Protein AF-0000000086875456 (afdb_homodimer)

Radius of gyration: 30.0 Å; Cα contacts (8 Å, |Δi|>4): 1434; chains: 2; bounding box: 55×93×68 Å

pLDDT: mean 94.02, std 6.43, range [46.78, 98.88]

Organism: NCBI:txid248903

Secondary structure (DSSP, 8-state):
-PPPEEEEEE--SHHHHHHHHHHHH-TTTEEEEEEE-S-HHHHHHHHHHHT--EES-HHHHHTT-SEEEE-S-TTTHHHHHHHHGGG---EEEESPS-SSHHHHHHHHHHHHH-TTEEEE--GGGSHHHHHHHHHHHHTTT-S--EEEEESS-HHHHHHHHHHHHT-----EEEEEEEEEEEEE----TT----S-EEEEEEEEEEEEETTS-EEEEEEEGGGGT-TTS--EEEEE-SSEEEETTEEEEEEETTEEEEEEEEEEEESSTT--S-SEEEEEEETTEEEEE-TTTTS---HHHHHHHHHHHHHHHHHHH---SSBHHHHHHHHHHHHHHHHHHHHTS-EE-/-PPPEEEEEE--SHHHHHHHHHHHH-TTTEEEEEEE-S-HHHHHHHHHHHT--EES-HHHHHTT-SEEEE-S-TTTHHHHHHHHGGG---EEEESPS-SSHHHHHHHHHHHHH-TTEEEE--GGGSHHHHHHHHHHHHTTT-S--EEEEESS-HHHHHHHHHHHHT-----EEEEEEEEEEEEE----TT----S-EEEEEEEEEEEEETTS-EEEEEEEGGGGT-TTS--EEEEE-SSEEEETTEEEEEEETTEEEEEEEEEEEESSTT--S-SEEEEEEETTEEEEE-TTTTS---HHHHHHHHHHHHHHHHHHH---SSBHHHHHHHHHHHHHHHHHHHHTS-EE-

Foldseek 3Di:
DPAAAEEEEEDDDPVVVLVLVLCVLPVRHYHYQAYADCDCVVCVVVCVVSVHHYDPDVLVSQVGHLAYEYDDDLVCLLVVCVRCVVVLHAYEYEPDCDADPVSLVSLVVVLVVRFRYFYQQQLCVQALNLLVLLCLVVCQQPQWFEKEWAQDAFLSRLVSVCSSNVDPDQWWKKAKAKDKDWDFDDDDPPDDHPRDIDIWIWMWMWIQHPVGGIYIYIYIPCCVPPPVDDIWMWIHGPAWIDTRFWIWGDPDPPDIDIWGWDWDFAPPDPHPADTFTAFIDTPPDTSGGQPSRNDNDDSSSSSSVVSSVQSVCCSVPVDGDGGSVNSSSSNVVSNLSVVNHVVVDMDTD/DPAAAEEEEEDDDPVVVLVLVLCVLPVRHYHYQAYEDCDCVVCVVVCVVSVGHYDPDVLVSQVGHQAYEYDDDLVCLLVVCVRCVVVLHAYEYEPDCDADPVSLVSLVVVLVPRFRYFYQQQLCVQALNLLVLLCLVVCQQPQWFEKEWAQDDFLSRLVSVCSSNVDPDLWWKKAKAKDKDWDFDDDDPPDDHPRDIDIWIWMWMWIQHPVGGIYIYIYIPCCVPPPVDDIWMWIHGPAWIDTRFWIWGDPDPPDIDIWGWDWDFAPPDPHPADTFTAFIDTPPDTSGGQPSRNDNDDSSSSSSVVSSVVSVCCSVPVDGDGGSVNSSSSNVVSNLSVVNHVVVDMDTD

Nearest PDB structures (foldseek):
  7bvj-assembly1_A  TM=6.839E-01  e=1.327E-13  Acidithiobacillus ferrooxidans ATCC 23270
  3gfg-assembly3_E  TM=6.634E-01  e=3.488E-13  Bacillus subtilis subsp. subtilis str. 168
  3e82-assembly2_E  TM=6.625E-01  e=3.692E-13  Klebsiella pneumoniae subsp. pneumoniae MGH 78578
  3e82-assembly1_A  TM=6.403E-01  e=6.159E-13  Klebsiella pneumoniae subsp. pneumoniae MGH 78578
  3uuw-assembly1_D  TM=6.788E-01  e=3.693E-11  Clostridioides difficile 630

Structure (mmCIF, N/CA/C/O backbone):
data_AF-0000000086875456-model_v1
#
loop_
_entity.id
_entity.type
_entity.pdbx_description
1 polymer 'Gfo/Idh/MocA family oxidoreductase'
#
loop_
_atom_site.group_PDB
_atom_site.id
_atom_site.type_symbol
_atom_site.label_atom_id
_atom_site.label_alt_id
_atom_site.label_comp_id
_atom_site.label_asym_id
_atom_site.label_entity_id
_atom_site.label_seq_id
_atom_site.pdbx_PDB_ins_code
_atom_site.Cartn_x
_atom_site.Cartn_y
_atom_site.Cartn_z
_atom_site.occupancy
_atom_site.B_iso_or_equiv
_atom_site.auth_seq_id
_atom_site.auth_comp_id
_atom_site.auth_asym_id
_atom_site.auth_atom_id
_atom_site.pdbx_PDB_model_num
ATOM 1 N N . MET A 1 1 ? -0.954 -47.781 -0.283 1 46.78 1 MET A N 1
ATOM 2 C CA . MET A 1 1 ? -0.043 -46.656 -0.453 1 46.78 1 MET A CA 1
ATOM 3 C C . MET A 1 1 ? -0.343 -45.906 -1.745 1 46.78 1 MET A C 1
ATOM 5 O O . MET A 1 1 ? -0.548 -46.5 -2.793 1 46.78 1 MET A O 1
ATOM 9 N N . ILE A 1 2 ? -0.745 -44.656 -1.618 1 66.31 2 ILE A N 1
ATOM 10 C CA . ILE A 1 2 ? -1.189 -44.031 -2.854 1 66.31 2 ILE A CA 1
ATOM 11 C C . ILE A 1 2 ? -0.033 -43.969 -3.852 1 66.31 2 ILE A C 1
ATOM 13 O O . ILE A 1 2 ? 1.087 -43.594 -3.492 1 66.31 2 ILE A O 1
ATOM 17 N N . GLN A 1 3 ? -0.086 -44.625 -5 1 87.75 3 GLN A N 1
ATOM 18 C CA . GLN A 1 3 ? 0.914 -44.656 -6.059 1 87.75 3 GLN A CA 1
ATOM 19 C C . GLN A 1 3 ? 1.294 -43.25 -6.527 1 87.75 3 GLN A C 1
ATOM 21 O O . GLN A 1 3 ? 0.432 -42.406 -6.664 1 87.75 3 GLN A O 1
ATOM 26 N N . PRO A 1 4 ? 2.594 -43 -6.641 1 94.06 4 PRO A N 1
ATOM 27 C CA . PRO A 1 4 ? 3.025 -41.688 -7.133 1 94.06 4 PRO A CA 1
ATOM 28 C C . PRO A 1 4 ? 2.416 -41.344 -8.484 1 94.06 4 PRO A C 1
ATOM 30 O O . PRO A 1 4 ? 2.141 -42.25 -9.297 1 94.06 4 PRO A O 1
ATOM 33 N N . ILE A 1 5 ? 2.164 -40.125 -8.625 1 95.44 5 ILE A N 1
ATOM 34 C CA . ILE A 1 5 ? 1.725 -39.656 -9.945 1 95.44 5 ILE A CA 1
ATOM 35 C C . ILE A 1 5 ? 2.916 -39.625 -10.898 1 95.44 5 ILE A C 1
ATOM 37 O O . ILE A 1 5 ? 4.012 -39.219 -10.508 1 95.44 5 ILE A O 1
ATOM 41 N N . CYS A 1 6 ? 2.738 -40.156 -12.039 1 96.88 6 CYS A N 1
ATOM 42 C CA . CYS A 1 6 ? 3.791 -40.188 -13.047 1 96.88 6 CYS A CA 1
ATOM 43 C C . CYS A 1 6 ? 3.512 -39.219 -14.18 1 96.88 6 CYS A C 1
ATOM 45 O O . CYS A 1 6 ? 2.455 -39.281 -14.805 1 96.88 6 CYS A O 1
ATOM 47 N N . PHE A 1 7 ? 4.508 -38.281 -14.375 1 97.56 7 PHE A N 1
ATOM 48 C CA . PHE A 1 7 ? 4.23 -37.312 -15.422 1 97.56 7 PHE A CA 1
ATOM 49 C C . PHE A 1 7 ? 5.461 -37.094 -16.297 1 97.56 7 PHE A C 1
ATOM 51 O O . PHE A 1 7 ? 6.59 -37.344 -15.859 1 97.56 7 PHE A O 1
ATOM 58 N N . GLY A 1 8 ? 5.203 -36.844 -17.578 1 97 8 GLY A N 1
ATOM 59 C CA . GLY A 1 8 ? 6.246 -36.438 -18.5 1 97 8 GLY A CA 1
ATOM 60 C C . GLY A 1 8 ? 6.375 -34.938 -18.672 1 97 8 GLY A C 1
ATOM 61 O O . GLY A 1 8 ? 5.434 -34.188 -18.375 1 97 8 GLY A O 1
ATOM 62 N N . ILE A 1 9 ? 7.562 -34.469 -19.109 1 97.5 9 ILE A N 1
ATOM 63 C CA . ILE A 1 9 ? 7.805 -33.062 -19.297 1 97.5 9 ILE A CA 1
ATOM 64 C C . ILE A 1 9 ? 8.125 -32.781 -20.766 1 97.5 9 ILE A C 1
ATOM 66 O O . ILE A 1 9 ? 8.883 -33.531 -21.391 1 97.5 9 ILE A O 1
ATOM 70 N N . ILE A 1 10 ? 7.43 -31.844 -21.281 1 96 10 ILE A N 1
ATOM 71 C CA . ILE A 1 10 ? 7.789 -31.312 -22.594 1 96 10 ILE A CA 1
ATOM 72 C C . ILE A 1 10 ? 8.609 -30.031 -22.422 1 96 10 ILE A C 1
ATOM 74 O O . ILE A 1 10 ? 8.086 -29 -22 1 96 10 ILE A O 1
ATOM 78 N N . GLY A 1 11 ? 9.844 -30.078 -22.844 1 94.5 11 GLY A N 1
ATOM 79 C CA . GLY A 1 11 ? 10.766 -28.969 -22.625 1 94.5 11 GLY A CA 1
ATOM 80 C C . GLY A 1 11 ? 11.742 -29.219 -21.5 1 94.5 11 GLY A C 1
ATOM 81 O O . GLY A 1 11 ? 11.391 -29.828 -20.484 1 94.5 11 GLY A O 1
ATOM 82 N N . PHE A 1 12 ? 12.977 -28.719 -21.594 1 92.75 12 PHE A N 1
ATOM 83 C CA . PHE A 1 12 ? 14.023 -28.938 -20.609 1 92.75 12 PHE A CA 1
ATOM 84 C C . PHE A 1 12 ? 14.711 -27.625 -20.25 1 92.75 12 PHE A C 1
ATOM 86 O O . PHE A 1 12 ? 15.945 -27.531 -20.266 1 92.75 12 PHE A O 1
ATOM 93 N N . GLY A 1 13 ? 13.953 -26.594 -19.891 1 88.56 13 GLY A N 1
ATOM 94 C CA . GLY A 1 13 ? 14.477 -25.312 -19.453 1 88.56 13 GLY A CA 1
ATOM 95 C C . GLY A 1 13 ? 14.523 -25.156 -17.938 1 88.56 13 GLY A C 1
ATOM 96 O O . GLY A 1 13 ? 14.477 -26.156 -17.219 1 88.56 13 GLY A O 1
ATOM 97 N N . TRP A 1 14 ? 14.75 -23.922 -17.484 1 87.38 14 TRP A N 1
ATOM 98 C CA . TRP A 1 14 ? 14.875 -23.578 -16.078 1 87.38 14 TRP A CA 1
ATOM 99 C C . TRP A 1 14 ? 13.672 -24.078 -15.289 1 87.38 14 TRP A C 1
ATOM 101 O O . TRP A 1 14 ? 13.836 -24.641 -14.195 1 87.38 14 TRP A O 1
ATOM 111 N N . ARG A 1 15 ? 12.523 -23.938 -15.805 1 91.25 15 ARG A N 1
ATOM 112 C CA . ARG A 1 15 ? 11.305 -24.359 -15.125 1 91.25 15 ARG A CA 1
ATOM 113 C C . ARG A 1 15 ? 11.234 -25.875 -14.992 1 91.25 15 ARG A C 1
ATOM 115 O O . ARG A 1 15 ? 10.812 -26.391 -13.961 1 91.25 15 ARG A O 1
ATOM 122 N N . ALA A 1 16 ? 11.562 -26.547 -16.031 1 93.56 16 ALA A N 1
ATOM 123 C CA . ALA A 1 16 ? 11.586 -28 -16 1 93.56 16 ALA A CA 1
ATOM 124 C C . ALA A 1 16 ? 12.508 -28.5 -14.883 1 93.56 16 ALA A C 1
ATOM 126 O O . ALA A 1 16 ? 12.172 -29.469 -14.18 1 93.56 16 ALA A O 1
ATOM 127 N N . GLU A 1 17 ? 13.586 -27.859 -14.727 1 92.81 17 GLU A N 1
ATOM 128 C CA . GLU A 1 17 ? 14.539 -28.25 -13.695 1 92.81 17 GLU A CA 1
ATOM 129 C C . GLU A 1 17 ? 13.945 -28.094 -12.297 1 92.81 17 GLU A C 1
ATOM 131 O O . GLU A 1 17 ? 14.25 -28.875 -11.398 1 92.81 17 GLU A O 1
ATOM 136 N N . ALA A 1 18 ? 13.156 -27.125 -12.172 1 94.5 18 ALA A N 1
ATOM 137 C CA . ALA A 1 18 ? 12.5 -26.938 -10.883 1 94.5 18 ALA A CA 1
ATOM 138 C C . ALA A 1 18 ? 11.602 -28.125 -10.555 1 94.5 18 ALA A C 1
ATOM 140 O O . ALA A 1 18 ? 11.57 -28.594 -9.414 1 94.5 18 ALA A O 1
ATOM 141 N N . TYR A 1 19 ? 10.938 -28.641 -11.547 1 97.06 19 TYR A N 1
ATOM 142 C CA . TYR A 1 19 ? 10.07 -29.797 -11.328 1 97.06 19 TYR A CA 1
ATOM 143 C C . TYR A 1 19 ? 10.891 -31.047 -11.086 1 97.06 19 TYR A C 1
ATOM 145 O O . TYR A 1 19 ? 10.484 -31.922 -10.32 1 97.06 19 TYR A O 1
ATOM 153 N N . LEU A 1 20 ? 12.023 -31.125 -11.727 1 96.44 20 LEU A N 1
ATOM 154 C CA . LEU A 1 20 ? 12.93 -32.25 -11.484 1 96.44 20 LEU A CA 1
ATOM 155 C C . LEU A 1 20 ? 13.406 -32.25 -10.031 1 96.44 20 LEU A C 1
ATOM 157 O O . LEU A 1 20 ? 13.445 -33.312 -9.391 1 96.44 20 LEU A O 1
ATOM 161 N N . ARG A 1 21 ? 13.68 -31.109 -9.539 1 95.19 21 ARG A N 1
ATOM 162 C CA . ARG A 1 21 ? 14.117 -31 -8.156 1 95.19 21 ARG A CA 1
ATOM 163 C C . ARG A 1 21 ? 13.016 -31.438 -7.195 1 95.19 21 ARG A C 1
ATOM 165 O O . ARG A 1 21 ? 13.281 -32.156 -6.227 1 95.19 21 ARG A O 1
ATOM 172 N N . ILE A 1 22 ? 11.844 -31.016 -7.492 1 96.5 22 ILE A N 1
ATOM 173 C CA . ILE A 1 22 ? 10.703 -31.328 -6.637 1 96.5 22 ILE A CA 1
ATOM 174 C C . ILE A 1 22 ? 10.469 -32.844 -6.637 1 96.5 22 ILE A C 1
ATOM 176 O O . ILE A 1 22 ? 10.312 -33.438 -5.578 1 96.5 22 ILE A O 1
ATOM 180 N N . ALA A 1 23 ? 10.5 -33.438 -7.801 1 96.25 23 ALA A N 1
ATOM 181 C CA . ALA A 1 23 ? 10.273 -34.875 -7.906 1 96.25 23 ALA A CA 1
ATOM 182 C C . ALA A 1 23 ? 11.375 -35.656 -7.207 1 96.25 23 ALA A C 1
ATOM 184 O O . ALA A 1 23 ? 11.117 -36.688 -6.582 1 96.25 23 ALA A O 1
ATOM 185 N N . LYS A 1 24 ? 12.547 -35.125 -7.359 1 95 24 LYS A N 1
ATOM 186 C CA . LYS A 1 24 ? 13.688 -35.781 -6.719 1 95 24 LYS A CA 1
ATOM 187 C C . LYS A 1 24 ? 13.539 -35.781 -5.199 1 95 24 LYS A C 1
ATOM 189 O O . LYS A 1 24 ? 13.906 -36.75 -4.531 1 95 24 LYS A O 1
ATOM 194 N N . GLN A 1 25 ? 12.984 -34.719 -4.641 1 94.06 25 GLN A N 1
ATOM 195 C CA . GLN A 1 25 ? 12.859 -34.562 -3.197 1 94.06 25 GLN A CA 1
ATOM 196 C C . GLN A 1 25 ? 11.617 -35.281 -2.672 1 94.06 25 GLN A C 1
ATOM 198 O O . GLN A 1 25 ? 11.523 -35.594 -1.481 1 94.06 25 GLN A O 1
ATOM 203 N N . LEU A 1 26 ? 10.688 -35.562 -3.592 1 95.5 26 LEU A N 1
ATOM 204 C CA . LEU A 1 26 ? 9.445 -36.219 -3.191 1 95.5 26 LEU A CA 1
ATOM 205 C C . LEU A 1 26 ? 9.148 -37.406 -4.082 1 95.5 26 LEU A C 1
ATOM 207 O O . LEU A 1 26 ? 8.062 -37.5 -4.648 1 95.5 26 LEU A O 1
ATOM 211 N N . PRO A 1 27 ? 10 -38.406 -4.102 1 94 27 PRO A N 1
ATOM 212 C CA . PRO A 1 27 ? 9.844 -39.531 -5.043 1 94 27 PRO A CA 1
ATOM 213 C C . PRO A 1 27 ? 8.641 -40.406 -4.727 1 94 27 PRO A C 1
ATOM 215 O O . PRO A 1 27 ? 8.125 -41.094 -5.605 1 94 27 PRO A O 1
ATOM 218 N N . HIS A 1 28 ? 8.18 -40.312 -3.52 1 94.38 28 HIS A N 1
ATOM 219 C CA . HIS A 1 28 ? 7.027 -41.125 -3.137 1 94.38 28 HIS A CA 1
ATOM 220 C C . HIS A 1 28 ? 5.73 -40.5 -3.648 1 94.38 28 HIS A C 1
ATOM 222 O O . HIS A 1 28 ? 4.695 -41.188 -3.693 1 94.38 28 HIS A O 1
ATOM 228 N N . LEU A 1 29 ? 5.781 -39.25 -4.109 1 95.44 29 LEU A N 1
ATOM 229 C CA . LEU A 1 29 ? 4.578 -38.562 -4.57 1 95.44 29 LEU A CA 1
ATOM 230 C C . LEU A 1 29 ? 4.621 -38.344 -6.082 1 95.44 29 LEU A C 1
ATOM 232 O O . LEU A 1 29 ? 3.584 -38.375 -6.746 1 95.44 29 LEU A O 1
ATOM 236 N N . PHE A 1 30 ? 5.875 -38.062 -6.57 1 96.69 30 PHE A N 1
ATOM 237 C CA . PHE A 1 30 ? 5.996 -37.656 -7.961 1 96.69 30 PHE A CA 1
ATOM 238 C C . PHE A 1 30 ? 7.098 -38.438 -8.664 1 96.69 30 PHE A C 1
ATOM 240 O O . PHE A 1 30 ? 8.195 -38.625 -8.125 1 96.69 30 PHE A O 1
ATOM 247 N N . ARG A 1 31 ? 6.777 -38.875 -9.82 1 96.31 31 ARG A N 1
ATOM 248 C CA . ARG A 1 31 ? 7.75 -39.562 -10.672 1 96.31 31 ARG A CA 1
ATOM 249 C C . ARG A 1 31 ? 7.742 -38.969 -12.078 1 96.31 31 ARG A C 1
ATOM 251 O O . ARG A 1 31 ? 6.676 -38.75 -12.656 1 96.31 31 ARG A O 1
ATOM 258 N N . ILE A 1 32 ? 8.914 -38.75 -12.641 1 96.75 32 ILE A N 1
ATOM 259 C CA . ILE A 1 32 ? 9.031 -38.219 -13.992 1 96.75 32 ILE A CA 1
ATOM 260 C C . ILE A 1 32 ? 9.344 -39.344 -14.969 1 96.75 32 ILE A C 1
ATOM 262 O O . ILE A 1 32 ? 10.375 -40 -14.844 1 96.75 32 ILE A O 1
ATOM 266 N N . SER A 1 33 ? 8.484 -39.531 -15.914 1 95.69 33 SER A N 1
ATOM 267 C CA . SER A 1 33 ? 8.602 -40.656 -16.844 1 95.69 33 SER A CA 1
ATOM 268 C C . SER A 1 33 ? 9.633 -40.344 -17.938 1 95.69 33 SER A C 1
ATOM 270 O O . SER A 1 33 ? 10.18 -41.25 -18.547 1 95.69 33 SER A O 1
ATOM 272 N N . GLY A 1 34 ? 9.82 -39.156 -18.203 1 96.31 34 GLY A N 1
ATOM 273 C CA . GLY A 1 34 ? 10.766 -38.75 -19.219 1 96.31 34 GLY A CA 1
ATOM 274 C C . GLY A 1 34 ? 10.555 -37.312 -19.656 1 96.31 34 GLY A C 1
ATOM 275 O O . GLY A 1 34 ? 9.672 -36.625 -19.156 1 96.31 34 GLY A O 1
ATOM 276 N N . ILE A 1 35 ? 11.492 -36.875 -20.562 1 96.69 35 ILE A N 1
ATOM 277 C CA . ILE A 1 35 ? 11.453 -35.5 -21.078 1 96.69 35 ILE A CA 1
ATOM 278 C C . ILE A 1 35 ? 11.547 -35.5 -22.594 1 96.69 35 ILE A C 1
ATOM 280 O O . ILE A 1 35 ? 12.359 -36.25 -23.172 1 96.69 35 ILE A O 1
ATOM 284 N N . VAL A 1 36 ? 10.688 -34.781 -23.203 1 95.12 36 VAL A N 1
ATOM 285 C CA . VAL A 1 36 ? 10.742 -34.625 -24.656 1 95.12 36 VAL A CA 1
ATOM 286 C C . VAL A 1 36 ? 11.508 -33.344 -25 1 95.12 36 VAL A C 1
ATOM 288 O O . VAL A 1 36 ? 11.203 -32.281 -24.484 1 95.12 36 VAL A O 1
ATOM 291 N N . VAL A 1 37 ? 12.492 -33.438 -25.812 1 93 37 VAL A N 1
ATOM 292 C CA . VAL A 1 37 ? 13.258 -32.281 -26.297 1 93 37 VAL A CA 1
ATOM 293 C C . VAL A 1 37 ? 13.422 -32.375 -27.812 1 93 37 VAL A C 1
ATOM 295 O O . VAL A 1 37 ? 13.375 -33.469 -28.375 1 93 37 VAL A O 1
ATOM 298 N N . ARG A 1 38 ? 13.625 -31.219 -28.469 1 85.5 38 ARG A N 1
ATOM 299 C CA . ARG A 1 38 ? 13.805 -31.188 -29.922 1 85.5 38 ARG A CA 1
ATOM 300 C C . ARG A 1 38 ? 15.195 -31.672 -30.297 1 85.5 38 ARG A C 1
ATOM 302 O O . ARG A 1 38 ? 15.359 -32.344 -31.328 1 85.5 38 ARG A O 1
ATOM 309 N N . ASN A 1 39 ? 16.125 -31.312 -29.406 1 87.62 39 ASN A N 1
ATOM 310 C CA . ASN A 1 39 ? 17.516 -31.688 -29.641 1 87.62 39 ASN A CA 1
ATOM 311 C C . ASN A 1 39 ? 18.078 -32.5 -28.484 1 87.62 39 ASN A C 1
ATOM 313 O O . ASN A 1 39 ? 18.672 -31.938 -27.547 1 87.62 39 ASN A O 1
ATOM 317 N N . SER A 1 40 ? 18.078 -33.812 -28.641 1 88.31 40 SER A N 1
ATOM 318 C CA . SER A 1 40 ? 18.469 -34.688 -27.547 1 88.31 40 SER A CA 1
ATOM 319 C C . SER A 1 40 ? 19.953 -34.562 -27.234 1 88.31 40 SER A C 1
ATOM 321 O O . SER A 1 40 ? 20.375 -34.656 -26.078 1 88.31 40 SER A O 1
ATOM 323 N N . ALA A 1 41 ? 20.703 -34.375 -28.203 1 89.62 41 ALA A N 1
ATOM 324 C CA . ALA A 1 41 ? 22.156 -34.281 -28.031 1 89.62 41 ALA A CA 1
ATOM 325 C C . ALA A 1 41 ? 22.516 -33.125 -27.109 1 89.62 41 ALA A C 1
ATOM 327 O O . ALA A 1 41 ? 23.453 -33.25 -26.312 1 89.62 41 ALA A O 1
ATOM 328 N N . LYS A 1 42 ? 21.812 -32.156 -27.25 1 90.5 42 LYS A N 1
ATOM 329 C CA . LYS A 1 42 ? 22.078 -30.938 -26.469 1 90.5 42 LYS A CA 1
ATOM 330 C C . LYS A 1 42 ? 21.844 -31.172 -24.984 1 90.5 42 LYS A C 1
ATOM 332 O O . LYS A 1 42 ? 22.5 -30.547 -24.141 1 90.5 42 LYS A O 1
ATOM 337 N N . TYR A 1 43 ? 20.938 -32.125 -24.672 1 92.44 43 TYR A N 1
ATOM 338 C CA . TYR A 1 43 ? 20.469 -32.219 -23.281 1 92.44 43 TYR A CA 1
ATOM 339 C C . TYR A 1 43 ? 20.891 -33.531 -22.656 1 92.44 43 TYR A C 1
ATOM 341 O O . TYR A 1 43 ? 20.531 -33.812 -21.5 1 92.44 43 TYR A O 1
ATOM 349 N N . GLN A 1 44 ? 21.656 -34.312 -23.344 1 93.19 44 GLN A N 1
ATOM 350 C CA . GLN A 1 44 ? 21.984 -35.656 -22.891 1 93.19 44 GLN A CA 1
ATOM 351 C C . GLN A 1 44 ? 22.75 -35.625 -21.562 1 93.19 44 GLN A C 1
ATOM 353 O O . GLN A 1 44 ? 22.453 -36.375 -20.641 1 93.19 44 GLN A O 1
ATOM 358 N N . GLU A 1 45 ? 23.672 -34.75 -21.469 1 93.38 45 GLU A N 1
ATOM 359 C CA . GLU A 1 45 ? 24.453 -34.625 -20.25 1 93.38 45 GLU A CA 1
ATOM 360 C C . GLU A 1 45 ? 23.578 -34.281 -19.047 1 93.38 45 GLU A C 1
ATOM 362 O O . GLU A 1 45 ? 23.703 -34.875 -17.984 1 93.38 45 GLU A O 1
ATOM 367 N N . ALA A 1 46 ? 22.75 -33.281 -19.25 1 91.69 46 ALA A N 1
ATOM 368 C CA . ALA A 1 46 ? 21.844 -32.875 -18.188 1 91.69 46 ALA A CA 1
ATOM 369 C C . ALA A 1 46 ? 20.891 -34 -17.812 1 91.69 46 ALA A C 1
ATOM 371 O O . ALA A 1 46 ? 20.609 -34.219 -16.625 1 91.69 46 ALA A O 1
ATOM 372 N N . ALA A 1 47 ? 20.453 -34.688 -18.781 1 93.62 47 ALA A N 1
ATOM 373 C CA . ALA A 1 47 ? 19.547 -35.812 -18.547 1 93.62 47 ALA A CA 1
ATOM 374 C C . ALA A 1 47 ? 20.219 -36.906 -17.734 1 93.62 47 ALA A C 1
ATOM 376 O O . ALA A 1 47 ? 19.609 -37.469 -16.828 1 93.62 47 ALA A O 1
ATOM 377 N N . ASP A 1 48 ? 21.422 -37.156 -18.047 1 94.19 48 ASP A N 1
ATOM 378 C CA . ASP A 1 48 ? 22.188 -38.156 -17.312 1 94.19 48 ASP A CA 1
ATOM 379 C C . ASP A 1 48 ? 22.359 -37.719 -15.844 1 94.19 48 ASP A C 1
ATOM 381 O O . ASP A 1 48 ? 22.25 -38.562 -14.945 1 94.19 48 ASP A O 1
ATOM 385 N N . GLN A 1 49 ? 22.625 -36.562 -15.664 1 93.06 49 GLN A N 1
ATOM 386 C CA . GLN A 1 49 ? 22.812 -36.031 -14.312 1 93.06 49 GLN A CA 1
ATOM 387 C C . GLN A 1 49 ? 21.531 -36.188 -13.492 1 93.06 49 GLN A C 1
ATOM 389 O O . GLN A 1 49 ? 21.594 -36.469 -12.297 1 93.06 49 GLN A O 1
ATOM 394 N N . TRP A 1 50 ? 20.375 -36 -14.109 1 93.75 50 TRP A N 1
ATOM 395 C CA . TRP A 1 50 ? 19.094 -36.062 -13.414 1 93.75 50 TRP A CA 1
ATOM 396 C C . TRP A 1 50 ? 18.547 -37.469 -13.367 1 93.75 50 TRP A C 1
ATOM 398 O O . TRP A 1 50 ? 17.594 -37.75 -12.633 1 93.75 50 TRP A O 1
ATOM 408 N N . GLY A 1 51 ? 19.109 -38.344 -14.188 1 92.81 51 GLY A N 1
ATOM 409 C CA . GLY A 1 51 ? 18.625 -39.719 -14.266 1 92.81 51 GLY A CA 1
ATOM 410 C C . GLY A 1 51 ? 17.297 -39.812 -14.969 1 92.81 51 GLY A C 1
ATOM 411 O O . GLY A 1 51 ? 16.422 -40.594 -14.539 1 92.81 51 GLY A O 1
ATOM 412 N N . VAL A 1 52 ? 17.141 -39 -15.992 1 94.31 52 VAL A N 1
ATOM 413 C CA . VAL A 1 52 ? 15.867 -39.031 -16.719 1 94.31 52 VAL A CA 1
ATOM 414 C C . VAL A 1 52 ? 16.109 -39.469 -18.156 1 94.31 52 VAL A C 1
ATOM 416 O O . VAL A 1 52 ? 17.219 -39.281 -18.688 1 94.31 52 VAL A O 1
ATOM 419 N N . THR A 1 53 ? 15.086 -40.062 -18.75 1 94 53 THR A N 1
ATOM 420 C CA . THR A 1 53 ? 15.141 -40.5 -20.141 1 94 53 THR A CA 1
ATOM 421 C C . THR A 1 53 ? 14.633 -39.406 -21.078 1 94 53 THR A C 1
ATOM 423 O O . THR A 1 53 ? 13.633 -38.75 -20.781 1 94 53 THR A O 1
ATOM 426 N N . LEU A 1 54 ? 15.375 -39.219 -22.188 1 94.75 54 LEU A N 1
ATOM 427 C CA . LEU A 1 54 ? 14.93 -38.281 -23.219 1 94.75 54 LEU A CA 1
ATOM 428 C C . LEU A 1 54 ? 14.141 -39 -24.297 1 94.75 54 LEU A C 1
ATOM 430 O O . LEU A 1 54 ? 14.484 -40.125 -24.672 1 94.75 54 LEU A O 1
ATOM 434 N N . TYR A 1 55 ? 13.117 -38.406 -24.688 1 91.94 55 TYR A N 1
ATOM 435 C CA . TYR A 1 55 ? 12.312 -38.906 -25.812 1 91.94 55 TYR A CA 1
ATOM 436 C C . TYR A 1 55 ? 12.273 -37.875 -26.938 1 91.94 55 TYR A C 1
ATOM 438 O O . TYR A 1 55 ? 12.406 -36.688 -26.719 1 91.94 55 TYR A O 1
ATOM 446 N N . GLU A 1 56 ? 12.062 -38.375 -28.109 1 85.75 56 GLU A N 1
ATOM 447 C CA . GLU A 1 56 ? 11.984 -37.469 -29.266 1 85.75 56 GLU A CA 1
ATOM 448 C C . GLU A 1 56 ? 10.539 -37.094 -29.578 1 85.75 56 GLU A C 1
ATOM 450 O O . GLU A 1 56 ? 10.289 -36.094 -30.234 1 85.75 56 GLU A O 1
ATOM 455 N N . SER A 1 57 ? 9.688 -38.031 -29.094 1 86.25 57 SER A N 1
ATOM 456 C CA . SER A 1 57 ? 8.281 -37.75 -29.406 1 86.25 57 SER A CA 1
ATOM 457 C C . SER A 1 57 ? 7.43 -37.812 -28.141 1 86.25 57 SER A C 1
ATOM 459 O O . SER A 1 57 ? 7.68 -38.625 -27.25 1 86.25 57 SER A O 1
ATOM 461 N N . SER A 1 58 ? 6.363 -37 -28.172 1 89.69 58 SER A N 1
ATOM 462 C CA . SER A 1 58 ? 5.43 -36.969 -27.062 1 89.69 58 SER A CA 1
ATOM 463 C C . SER A 1 58 ? 4.594 -38.219 -26.969 1 89.69 58 SER A C 1
ATOM 465 O O . SER A 1 58 ? 4.207 -38.656 -25.875 1 89.69 58 SER A O 1
ATOM 467 N N . SER A 1 59 ? 4.371 -38.844 -28.078 1 88.5 59 SER A N 1
ATOM 468 C CA . SER A 1 59 ? 3.535 -40.031 -28.109 1 88.5 59 SER A CA 1
ATOM 469 C C . SER A 1 59 ? 4.133 -41.156 -27.266 1 88.5 59 SER A C 1
ATOM 471 O O . SER A 1 59 ? 3.41 -41.875 -26.562 1 88.5 59 SER A O 1
ATOM 473 N N . GLU A 1 60 ? 5.426 -41.281 -27.406 1 86.5 60 GLU A N 1
ATOM 474 C CA . GLU A 1 60 ? 6.102 -42.312 -26.625 1 86.5 60 GLU A CA 1
ATOM 475 C C . GLU A 1 60 ? 6.012 -42.031 -25.125 1 86.5 60 GLU A C 1
ATOM 477 O O . GLU A 1 60 ? 5.84 -42.938 -24.328 1 86.5 60 GLU A O 1
ATOM 482 N N . LEU A 1 61 ? 6.113 -40.844 -24.797 1 91.19 61 LEU A N 1
ATOM 483 C CA . LEU A 1 61 ? 6.117 -40.406 -23.406 1 91.19 61 LEU A CA 1
ATOM 484 C C . LEU A 1 61 ? 4.727 -40.562 -22.781 1 91.19 61 LEU A C 1
ATOM 486 O O . LEU A 1 61 ? 4.594 -40.844 -21.594 1 91.19 61 LEU A O 1
ATOM 490 N N . THR A 1 62 ? 3.658 -40.375 -23.547 1 90 62 THR A N 1
ATOM 491 C CA . THR A 1 62 ? 2.273 -40.406 -23.094 1 90 62 THR A CA 1
ATOM 492 C C . THR A 1 62 ? 1.905 -41.75 -22.516 1 90 62 THR A C 1
ATOM 494 O O . THR A 1 62 ? 1.117 -41.844 -21.578 1 90 62 THR A O 1
ATOM 497 N N . ARG A 1 63 ? 2.506 -42.844 -22.984 1 87.38 63 ARG A N 1
ATOM 498 C CA . ARG A 1 63 ? 2.188 -44.219 -22.578 1 87.38 63 ARG A CA 1
ATOM 499 C C . ARG A 1 63 ? 2.664 -44.469 -21.156 1 87.38 63 ARG A C 1
ATOM 501 O O . ARG A 1 63 ? 2.164 -45.375 -20.484 1 87.38 63 ARG A O 1
ATOM 508 N N . HIS A 1 64 ? 3.506 -43.625 -20.75 1 89.75 64 HIS A N 1
ATOM 509 C CA . HIS A 1 64 ? 4.125 -43.844 -19.453 1 89.75 64 HIS A CA 1
ATOM 510 C C . HIS A 1 64 ? 3.807 -42.688 -18.484 1 89.75 64 HIS A C 1
ATOM 512 O O . HIS A 1 64 ? 4.5 -42.531 -17.484 1 89.75 64 HIS A O 1
ATOM 518 N N . SER A 1 65 ? 2.85 -41.938 -18.844 1 95.44 65 SER A N 1
ATOM 519 C CA . SER A 1 65 ? 2.6 -40.75 -18.047 1 95.44 65 SER A CA 1
ATOM 520 C C . SER A 1 65 ? 1.116 -40.594 -17.734 1 95.44 65 SER A C 1
ATOM 522 O O . SER A 1 65 ? 0.264 -40.875 -18.578 1 95.44 65 SER A O 1
ATOM 524 N N . ASP A 1 66 ? 0.816 -40.219 -16.531 1 95.94 66 ASP A N 1
ATOM 525 C CA . ASP A 1 66 ? -0.548 -39.875 -16.141 1 95.94 66 ASP A CA 1
ATOM 526 C C . ASP A 1 66 ? -0.953 -38.531 -16.75 1 95.94 66 ASP A C 1
ATOM 528 O O . ASP A 1 66 ? -2.133 -38.281 -17.016 1 95.94 66 ASP A O 1
ATOM 532 N N . PHE A 1 67 ? -0.052 -37.625 -16.891 1 97.12 67 PHE A N 1
ATOM 533 C CA . PHE A 1 67 ? -0.238 -36.344 -17.578 1 97.12 67 PHE A CA 1
ATOM 534 C C . PHE A 1 67 ? 1.087 -35.812 -18.125 1 97.12 67 PHE A C 1
ATOM 536 O O . PHE A 1 67 ? 2.146 -36.375 -17.828 1 97.12 67 PHE A O 1
ATOM 543 N N . LEU A 1 68 ? 1.025 -34.781 -18.969 1 96.69 68 LEU A N 1
ATOM 544 C CA . LEU A 1 68 ? 2.225 -34.125 -19.5 1 96.69 68 LEU A CA 1
ATOM 545 C C . LEU A 1 68 ? 2.312 -32.688 -19.016 1 96.69 68 LEU A C 1
ATOM 547 O O . LEU A 1 68 ? 1.31 -31.969 -19.016 1 96.69 68 LEU A O 1
ATOM 551 N N . LEU A 1 69 ? 3.459 -32.312 -18.531 1 97.75 69 LEU A N 1
ATOM 552 C CA . LEU A 1 69 ? 3.773 -30.938 -18.188 1 97.75 69 LEU A CA 1
ATOM 553 C C . LEU A 1 69 ? 4.418 -30.219 -19.375 1 97.75 69 LEU A C 1
ATOM 555 O O . LEU A 1 69 ? 5.465 -30.641 -19.859 1 97.75 69 LEU A O 1
ATOM 559 N N . VAL A 1 70 ? 3.779 -29.188 -19.812 1 96.44 70 VAL A N 1
ATOM 560 C CA . VAL A 1 70 ? 4.301 -28.406 -20.922 1 96.44 70 VAL A CA 1
ATOM 561 C C . VAL A 1 70 ? 5.094 -27.219 -20.391 1 96.44 70 VAL A C 1
ATOM 563 O O . VAL A 1 70 ? 4.512 -26.203 -19.969 1 96.44 70 VAL A O 1
ATOM 566 N N . ALA A 1 71 ? 6.387 -27.281 -20.422 1 96.38 71 ALA A N 1
ATOM 567 C CA . ALA A 1 71 ? 7.297 -26.266 -19.906 1 96.38 71 ALA A CA 1
ATOM 568 C C . ALA A 1 71 ? 8.234 -25.766 -21 1 96.38 71 ALA A C 1
ATOM 570 O O . ALA A 1 71 ? 9.453 -25.859 -20.875 1 96.38 71 ALA A O 1
ATOM 571 N N . VAL A 1 72 ? 7.668 -25.188 -22.031 1 94.56 72 VAL A N 1
ATOM 572 C CA . VAL A 1 72 ? 8.398 -24.625 -23.156 1 94.56 72 VAL A CA 1
ATOM 573 C C . VAL A 1 72 ? 8.211 -23.109 -23.188 1 94.56 72 VAL A C 1
ATOM 575 O O . VAL A 1 72 ? 7.52 -22.547 -22.344 1 94.56 72 VAL A O 1
ATOM 578 N N . SER A 1 73 ? 8.898 -22.469 -24.109 1 93.44 73 SER A N 1
ATOM 579 C CA . SER A 1 73 ? 8.766 -21.016 -24.234 1 93.44 73 SER A CA 1
ATOM 580 C C . SER A 1 73 ? 7.328 -20.625 -24.578 1 93.44 73 SER A C 1
ATOM 582 O O . SER A 1 73 ? 6.594 -21.406 -25.188 1 93.44 73 SER A O 1
ATOM 584 N N . LYS A 1 74 ? 6.973 -19.453 -24.172 1 92 74 LYS A N 1
ATOM 585 C CA . LYS A 1 74 ? 5.602 -18.984 -24.375 1 92 74 LYS A CA 1
ATOM 586 C C . LYS A 1 74 ? 5.223 -19.016 -25.859 1 92 74 LYS A C 1
ATOM 588 O O . LYS A 1 74 ? 4.07 -19.281 -26.203 1 92 74 LYS A O 1
ATOM 593 N N . THR A 1 75 ? 6.18 -18.828 -26.734 1 93.81 75 THR A N 1
ATOM 594 C CA . THR A 1 75 ? 5.902 -18.781 -28.156 1 93.81 75 THR A CA 1
ATOM 595 C C . THR A 1 75 ? 5.719 -20.188 -28.719 1 93.81 75 THR A C 1
ATOM 597 O O . THR A 1 75 ? 5.102 -20.375 -29.766 1 93.81 75 THR A O 1
ATOM 600 N N . ALA A 1 76 ? 6.176 -21.203 -28.016 1 93.06 76 ALA A N 1
ATOM 601 C CA . ALA A 1 76 ? 6.145 -22.578 -28.516 1 93.06 76 ALA A CA 1
ATOM 602 C C . ALA A 1 76 ? 4.883 -23.297 -28.047 1 93.06 76 ALA A C 1
ATOM 604 O O . ALA A 1 76 ? 4.527 -24.344 -28.594 1 93.06 76 ALA A O 1
ATOM 605 N N . VAL A 1 77 ? 4.168 -22.75 -27.125 1 93.25 77 VAL A N 1
ATOM 606 C CA . VAL A 1 77 ? 3.09 -23.453 -26.422 1 93.25 77 VAL A CA 1
ATOM 607 C C . VAL A 1 77 ? 1.981 -23.797 -27.422 1 93.25 77 VAL A C 1
ATOM 609 O O . VAL A 1 77 ? 1.531 -24.953 -27.469 1 93.25 77 VAL A O 1
ATOM 612 N N . PRO A 1 78 ? 1.587 -22.891 -28.312 1 90.56 78 PRO A N 1
ATOM 613 C CA . PRO A 1 78 ? 0.485 -23.234 -29.219 1 90.56 78 PRO A CA 1
ATOM 614 C C . PRO A 1 78 ? 0.807 -24.422 -30.109 1 90.56 78 PRO A C 1
ATOM 616 O O . PRO A 1 78 ? -0.019 -25.328 -30.266 1 90.56 78 PRO A O 1
ATOM 619 N N . ALA A 1 79 ? 1.967 -24.438 -30.641 1 90.31 79 ALA A N 1
ATOM 620 C CA . ALA A 1 79 ? 2.363 -25.531 -31.516 1 90.31 79 ALA A CA 1
ATOM 621 C C . ALA 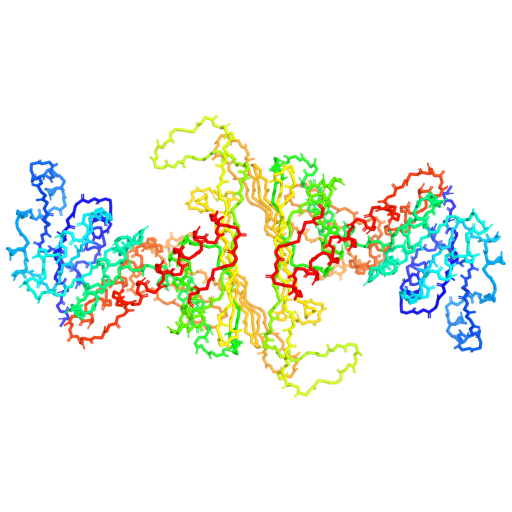A 1 79 ? 2.424 -26.844 -30.766 1 90.31 79 ALA A C 1
ATOM 623 O O . ALA A 1 79 ? 2.023 -27.891 -31.281 1 90.31 79 ALA A O 1
ATOM 624 N N . VAL A 1 80 ? 2.904 -26.797 -29.594 1 92.12 80 VAL A N 1
ATOM 625 C CA . VAL A 1 80 ? 3.004 -27.984 -28.766 1 92.12 80 VAL A CA 1
ATOM 626 C C . VAL A 1 80 ? 1.605 -28.516 -28.438 1 92.12 80 VAL A C 1
ATOM 628 O O . VAL A 1 80 ? 1.354 -29.719 -28.5 1 92.12 80 VAL A O 1
ATOM 631 N N . LEU A 1 81 ? 0.713 -27.656 -28.109 1 91.81 81 LEU A N 1
ATOM 632 C CA . LEU A 1 81 ? -0.647 -28.047 -27.75 1 91.81 81 LEU A CA 1
ATOM 633 C C . LEU A 1 81 ? -1.356 -28.672 -28.953 1 91.81 81 LEU A C 1
ATOM 635 O O . LEU A 1 81 ? -2.141 -29.609 -28.812 1 91.81 81 LEU A O 1
ATOM 639 N N . GLU A 1 82 ? -1.109 -28.125 -30.078 1 89.12 82 GLU A N 1
ATOM 640 C CA . GLU A 1 82 ? -1.684 -28.688 -31.297 1 89.12 82 GLU A CA 1
ATOM 641 C C . GLU A 1 82 ? -1.226 -30.125 -31.5 1 89.12 82 GLU A C 1
ATOM 643 O O . GLU A 1 82 ? -2.025 -31 -31.875 1 89.12 82 GLU A O 1
ATOM 648 N N . GLU A 1 83 ? -0.002 -30.281 -31.266 1 87.94 83 GLU A N 1
ATOM 649 C CA . GLU A 1 83 ? 0.564 -31.609 -31.422 1 87.94 83 GLU A CA 1
ATOM 650 C C . GLU A 1 83 ? -0.031 -32.594 -30.406 1 87.94 83 GLU A C 1
ATOM 652 O O . GLU A 1 83 ? -0.26 -33.75 -30.719 1 87.94 83 GLU A O 1
ATOM 657 N N . LEU A 1 84 ? -0.292 -32.094 -29.219 1 90.19 84 LEU A N 1
ATOM 658 C CA . LEU A 1 84 ? -0.721 -32.969 -28.125 1 90.19 84 LEU A CA 1
ATOM 659 C C . LEU A 1 84 ? -2.23 -33.156 -28.156 1 90.19 84 LEU A C 1
ATOM 661 O O . LEU A 1 84 ? -2.752 -34.062 -27.469 1 90.19 84 LEU A O 1
ATOM 665 N N . ALA A 1 85 ? -2.936 -32.375 -28.875 1 83.75 85 ALA A N 1
ATOM 666 C CA . ALA A 1 85 ? -4.395 -32.406 -28.906 1 83.75 85 ALA A CA 1
ATOM 667 C C . ALA A 1 85 ? -4.918 -33.781 -29.297 1 83.75 85 ALA A C 1
ATOM 669 O O . ALA A 1 85 ? -5.949 -34.219 -28.781 1 83.75 85 ALA A O 1
ATOM 670 N N . SER A 1 86 ? -4.191 -34.438 -30.062 1 82 86 SER A N 1
ATOM 671 C CA . SER A 1 86 ? -4.652 -35.719 -30.594 1 82 86 SER A CA 1
ATOM 672 C C . SER A 1 86 ? -4.395 -36.844 -29.594 1 82 86 SER A C 1
ATOM 674 O O . SER A 1 86 ? -4.961 -37.938 -29.703 1 82 86 SER A O 1
ATOM 676 N N . LEU A 1 87 ? -3.594 -36.625 -28.641 1 84.25 87 LEU A N 1
ATOM 677 C CA . LEU A 1 87 ? -3.186 -37.656 -27.703 1 84.25 87 LEU A CA 1
ATOM 678 C C . LEU A 1 87 ? -4.164 -37.781 -26.547 1 84.25 87 LEU A C 1
ATOM 680 O O . LEU A 1 87 ? -4.152 -38.75 -25.797 1 84.25 87 LEU A O 1
ATOM 684 N N . HIS A 1 88 ? -5.113 -36.969 -26.359 1 82.88 88 HIS A N 1
ATOM 685 C CA . HIS A 1 88 ? -6.156 -36.969 -25.328 1 82.88 88 HIS A CA 1
ATOM 686 C C . HIS A 1 88 ? -5.574 -37.219 -23.953 1 82.88 88 HIS A C 1
ATOM 688 O O . HIS A 1 88 ? -6.105 -38.062 -23.203 1 82.88 88 HIS A O 1
ATOM 694 N N . VAL A 1 89 ? -4.469 -36.781 -23.578 1 90.38 89 VAL A N 1
ATOM 695 C CA . VAL A 1 89 ? -3.822 -36.875 -22.281 1 90.38 89 VAL A CA 1
ATOM 696 C C . VAL A 1 89 ? -3.979 -35.562 -21.531 1 90.38 89 VAL A C 1
ATOM 698 O O . VAL A 1 89 ? -3.938 -34.469 -22.125 1 90.38 89 VAL A O 1
ATOM 701 N N . PRO A 1 90 ? -4.234 -35.625 -20.188 1 94.94 90 PRO A N 1
ATOM 702 C CA . PRO A 1 90 ? -4.289 -34.375 -19.422 1 94.94 90 PRO A CA 1
ATOM 703 C C . PRO A 1 90 ? -3 -33.562 -19.531 1 94.94 90 PRO A C 1
ATOM 705 O O . PRO A 1 90 ? -1.905 -34.156 -19.562 1 94.94 90 PRO A O 1
ATOM 708 N N . LEU A 1 91 ? -3.162 -32.281 -19.672 1 96 91 LEU A N 1
ATOM 709 C CA . LEU A 1 91 ? -2.008 -31.391 -19.828 1 96 91 LEU A CA 1
ATOM 710 C C . LEU A 1 91 ? -1.934 -30.375 -18.703 1 96 91 LEU A C 1
ATOM 712 O O . LEU A 1 91 ? -2.951 -29.797 -18.312 1 96 91 LEU A O 1
ATOM 716 N N . LEU A 1 92 ? -0.828 -30.25 -18.078 1 97.75 92 LEU A N 1
ATOM 717 C CA . LEU A 1 92 ? -0.464 -29.125 -17.219 1 97.75 92 LEU A CA 1
ATOM 718 C C . LEU A 1 92 ? 0.46 -28.156 -17.953 1 97.75 92 LEU A C 1
ATOM 720 O O . LEU A 1 92 ? 1.571 -28.531 -18.344 1 97.75 92 LEU A O 1
ATOM 724 N N . VAL A 1 93 ? 0.01 -26.938 -18.172 1 97.25 93 VAL A N 1
ATOM 725 C CA . VAL A 1 93 ? 0.759 -25.984 -19 1 97.25 93 VAL A CA 1
ATOM 726 C C . VAL A 1 93 ? 1.291 -24.859 -18.125 1 97.25 93 VAL A C 1
ATOM 728 O O . VAL A 1 93 ? 0.549 -24.281 -17.328 1 97.25 93 VAL A O 1
ATOM 731 N N . GLU A 1 94 ? 2.533 -24.531 -18.297 1 97.31 94 GLU A N 1
ATOM 732 C CA . GLU A 1 94 ? 3.156 -23.422 -17.578 1 97.31 94 GLU A CA 1
ATOM 733 C C . GLU A 1 94 ? 2.607 -22.078 -18.047 1 97.31 94 GLU A C 1
ATOM 735 O O . GLU A 1 94 ? 2.127 -21.953 -19.172 1 97.31 94 GLU A O 1
ATOM 740 N N . THR A 1 95 ? 2.678 -21.094 -17.188 1 95.81 95 THR A N 1
ATOM 741 C CA . THR A 1 95 ? 2.225 -19.75 -17.5 1 95.81 95 THR A CA 1
ATOM 742 C C . THR A 1 95 ? 3.248 -19.016 -18.344 1 95.81 95 THR A C 1
ATOM 744 O O . THR A 1 95 ? 4.445 -19.297 -18.281 1 95.81 95 THR A O 1
ATOM 747 N N . PRO A 1 96 ? 2.912 -18.016 -19.109 1 95.69 96 PRO A N 1
ATOM 748 C CA . PRO A 1 96 ? 1.513 -17.672 -19.375 1 95.69 96 PRO A CA 1
ATOM 749 C C . PRO A 1 96 ? 0.918 -18.484 -20.531 1 95.69 96 PRO A C 1
ATOM 751 O O . PRO A 1 96 ? 1.63 -18.828 -21.484 1 95.69 96 PRO A O 1
ATOM 754 N N . PRO A 1 97 ? -0.355 -18.766 -20.422 1 94.44 97 PRO A N 1
ATOM 755 C CA . PRO A 1 97 ? -0.968 -19.469 -21.562 1 94.44 97 PRO A CA 1
ATOM 756 C C . PRO A 1 97 ? -1.035 -18.609 -22.812 1 94.44 97 PRO A C 1
ATOM 758 O O . PRO A 1 97 ? -1.112 -19.125 -23.922 1 94.44 97 PRO A O 1
ATOM 761 N N . ALA A 1 98 ? -1.034 -17.297 -22.594 1 96.12 98 ALA A N 1
ATOM 762 C CA . ALA A 1 98 ? -0.995 -16.312 -23.688 1 96.12 98 ALA A CA 1
ATOM 763 C C . ALA A 1 98 ? -0.296 -15.031 -23.25 1 96.12 98 ALA A C 1
ATOM 765 O O . ALA A 1 98 ? -0.186 -14.758 -22.047 1 96.12 98 ALA A O 1
ATOM 766 N N . PHE A 1 99 ? 0.226 -14.281 -24.297 1 94.88 99 PHE A N 1
ATOM 767 C CA . PHE A 1 99 ? 1.015 -13.109 -23.922 1 94.88 99 PHE A CA 1
ATOM 768 C C . PHE A 1 99 ? 0.691 -11.922 -24.812 1 94.88 99 PHE A C 1
ATOM 770 O O . PHE A 1 99 ? 1.223 -10.828 -24.625 1 94.88 99 PHE A O 1
ATOM 777 N N . ASP A 1 100 ? -0.104 -12.102 -25.797 1 96.19 100 ASP A N 1
ATOM 778 C CA . ASP A 1 100 ? -0.63 -11.055 -26.672 1 96.19 100 ASP A CA 1
ATOM 779 C C . ASP A 1 100 ? -1.996 -11.438 -27.234 1 96.19 100 ASP A C 1
ATOM 781 O O . ASP A 1 100 ? -2.512 -12.523 -26.938 1 96.19 100 ASP A O 1
ATOM 785 N N . GLU A 1 101 ? -2.545 -10.555 -28 1 96.56 101 GLU A N 1
ATOM 786 C CA . GLU A 1 101 ? -3.895 -10.773 -28.516 1 96.56 101 GLU A CA 1
ATOM 787 C C . GLU A 1 101 ? -3.945 -11.977 -29.453 1 96.56 101 GLU A C 1
ATOM 789 O O . GLU A 1 101 ? -4.926 -12.727 -29.453 1 96.56 101 GLU A O 1
ATOM 794 N N . GLU A 1 102 ? -2.939 -12.133 -30.219 1 96.31 102 GLU A N 1
ATOM 795 C CA . GLU A 1 102 ? -2.895 -13.242 -31.156 1 96.31 102 GLU A CA 1
ATOM 796 C C . GLU A 1 102 ? -2.861 -14.586 -30.438 1 96.31 102 GLU A C 1
ATOM 798 O O . GLU A 1 102 ? -3.645 -15.484 -30.75 1 96.31 102 GLU A O 1
ATOM 803 N N . SER A 1 103 ? -1.907 -14.711 -29.516 1 95.62 103 SER A N 1
ATOM 804 C CA . SER A 1 103 ? -1.825 -15.953 -28.766 1 95.62 103 SER A CA 1
ATOM 805 C C . SER A 1 103 ? -3.078 -16.172 -27.922 1 95.62 103 SER A C 1
ATOM 807 O O . SER A 1 103 ? -3.502 -17.312 -27.719 1 95.62 103 SER A O 1
ATOM 809 N N . PHE A 1 104 ? -3.672 -15.164 -27.484 1 97.19 104 PHE A N 1
ATOM 810 C CA . PHE A 1 104 ? -4.914 -15.266 -26.719 1 97.19 104 PHE A CA 1
ATOM 811 C C . PHE A 1 104 ? -6.016 -15.891 -27.562 1 97.19 104 PHE A C 1
ATOM 813 O O . PHE A 1 104 ? -6.715 -16.797 -27.109 1 97.19 104 PHE A O 1
ATOM 820 N N . ALA A 1 105 ? -6.168 -15.359 -28.734 1 96.12 105 ALA A N 1
ATOM 821 C CA . ALA A 1 105 ? -7.184 -15.891 -29.641 1 96.12 105 ALA A CA 1
ATOM 822 C C . ALA A 1 105 ? -6.945 -17.375 -29.922 1 96.12 105 ALA A C 1
ATOM 824 O O . ALA A 1 105 ? -7.887 -18.172 -29.922 1 96.12 105 ALA A O 1
ATOM 825 N N . LEU A 1 106 ? -5.766 -17.688 -30.125 1 93.62 106 LEU A N 1
ATOM 826 C CA . LEU A 1 106 ? -5.406 -19.062 -30.422 1 93.62 106 LEU A CA 1
ATOM 827 C C . LEU A 1 106 ? -5.699 -19.969 -29.234 1 93.62 106 LEU A C 1
ATOM 829 O O . LEU A 1 106 ? -6.305 -21.031 -29.406 1 93.62 106 LEU A O 1
ATOM 833 N N . MET A 1 107 ? -5.297 -19.578 -28.094 1 95.38 107 MET A N 1
ATOM 834 C CA . MET A 1 107 ? -5.461 -20.391 -26.891 1 95.38 107 MET A CA 1
ATOM 835 C C . MET A 1 107 ? -6.926 -20.469 -26.484 1 95.38 107 MET A C 1
ATOM 837 O O . MET A 1 107 ? -7.355 -21.469 -25.906 1 95.38 107 MET A O 1
ATOM 841 N N . SER A 1 108 ? -7.66 -19.453 -26.812 1 95.25 108 SER A N 1
ATOM 842 C CA . SER A 1 108 ? -9.094 -19.5 -26.547 1 95.25 108 SER A CA 1
ATOM 843 C C . SER A 1 108 ? -9.773 -20.625 -27.328 1 95.25 108 SER A C 1
ATOM 845 O O . SER A 1 108 ? -10.711 -21.25 -26.828 1 95.25 108 SER A O 1
ATOM 847 N N . LYS A 1 109 ? -9.297 -20.859 -28.469 1 92.25 109 LYS A N 1
ATOM 848 C CA . LYS A 1 109 ? -9.828 -21.953 -29.266 1 92.25 109 LYS A CA 1
ATOM 849 C C . LYS A 1 109 ? -9.531 -23.312 -28.609 1 92.25 109 LYS A C 1
ATOM 851 O O . LYS A 1 109 ? -10.383 -24.203 -28.609 1 92.25 109 LYS A O 1
ATOM 856 N N . PHE A 1 110 ? -8.367 -23.359 -28.062 1 91.06 110 PHE A N 1
ATOM 857 C CA . PHE A 1 110 ? -8.008 -24.594 -27.359 1 91.06 110 PHE A CA 1
ATOM 858 C C . PHE A 1 110 ? -8.898 -24.797 -26.141 1 91.06 110 PHE A C 1
ATOM 860 O O . PHE A 1 110 ? -9.312 -25.922 -25.844 1 91.06 110 PHE A O 1
ATOM 867 N N . ALA A 1 111 ? -9.156 -23.734 -25.453 1 92.06 111 ALA A N 1
ATOM 868 C CA . ALA A 1 111 ? -9.961 -23.797 -24.25 1 92.06 111 ALA A CA 1
ATOM 869 C C . ALA A 1 111 ? -11.375 -24.297 -24.547 1 92.06 111 ALA A C 1
ATOM 871 O O . ALA A 1 111 ? -11.977 -25 -23.734 1 92.06 111 ALA A O 1
ATOM 872 N N . GLU A 1 112 ? -11.867 -23.969 -25.656 1 89.31 112 GLU A N 1
ATOM 873 C CA . GLU A 1 112 ? -13.211 -24.344 -26.062 1 89.31 112 GLU A CA 1
ATOM 874 C C . GLU A 1 112 ? -13.281 -25.828 -26.438 1 89.31 112 GLU A C 1
ATOM 876 O O . GLU A 1 112 ? -14.32 -26.469 -26.25 1 89.31 112 GLU A O 1
ATOM 881 N N . THR A 1 113 ? -12.219 -26.375 -26.938 1 81.25 113 THR A N 1
ATOM 882 C CA . THR A 1 113 ? -12.273 -27.719 -27.516 1 81.25 113 THR A CA 1
ATOM 883 C C . THR A 1 113 ? -11.672 -28.75 -26.562 1 81.25 113 THR A C 1
ATOM 885 O O . THR A 1 113 ? -11.938 -29.938 -26.672 1 81.25 113 THR A O 1
ATOM 888 N N . ASN A 1 114 ? -10.75 -28.266 -25.797 1 70.5 114 ASN A N 1
ATOM 889 C CA . ASN A 1 114 ? -10 -29.203 -24.969 1 70.5 114 ASN A CA 1
ATOM 890 C C . ASN A 1 114 ? -10.211 -28.938 -23.484 1 70.5 114 ASN A C 1
ATOM 892 O O . ASN A 1 114 ? -9.594 -28.031 -22.922 1 70.5 114 ASN A O 1
ATOM 896 N N . ALA A 1 115 ? -10.875 -29.906 -23 1 64.88 115 ALA A N 1
ATOM 897 C CA . ALA A 1 115 ? -11.305 -29.703 -21.609 1 64.88 115 ALA A CA 1
ATOM 898 C C . ALA A 1 115 ? -10.242 -30.188 -20.641 1 64.88 115 ALA A C 1
ATOM 900 O O . ALA A 1 115 ? -10.305 -29.891 -19.438 1 64.88 115 ALA A O 1
ATOM 901 N N . HIS A 1 116 ? -9.133 -30.656 -21.141 1 89 116 HIS A N 1
ATOM 902 C CA . HIS A 1 116 ? -8.305 -31.312 -20.125 1 89 116 HIS A CA 1
ATOM 903 C C . HIS A 1 116 ? -7 -30.547 -19.922 1 89 116 HIS A C 1
ATOM 905 O O . HIS A 1 116 ? -5.934 -31.156 -19.812 1 89 116 HIS A O 1
ATOM 911 N N . ILE A 1 117 ? -6.996 -29.219 -20.016 1 95.06 117 ILE A N 1
ATOM 912 C CA . ILE A 1 117 ? -5.812 -28.391 -19.812 1 95.06 117 ILE A CA 1
ATOM 913 C C . ILE A 1 117 ? -5.941 -27.625 -18.484 1 95.06 117 ILE A C 1
ATOM 915 O O . ILE A 1 117 ? -6.945 -26.953 -18.234 1 95.06 117 ILE A O 1
ATOM 919 N N . GLN A 1 118 ? -5.008 -27.828 -17.609 1 97.12 118 GLN A N 1
ATOM 920 C CA . GLN A 1 118 ? -4.832 -27 -16.406 1 97.12 118 GLN A 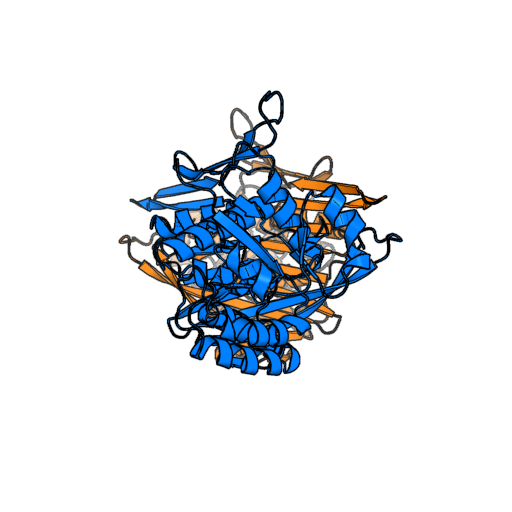CA 1
ATOM 921 C C . GLN A 1 118 ? -3.588 -26.125 -16.516 1 97.12 118 GLN A C 1
ATOM 923 O O . GLN A 1 118 ? -2.639 -26.469 -17.219 1 97.12 118 GLN A O 1
ATOM 928 N N . ILE A 1 119 ? -3.635 -24.984 -15.914 1 98.12 119 ILE A N 1
ATOM 929 C CA . ILE A 1 119 ? -2.535 -24.031 -15.984 1 98.12 119 ILE A CA 1
ATOM 930 C C . ILE A 1 119 ? -1.792 -23.984 -14.648 1 98.12 119 ILE A C 1
ATOM 932 O O . ILE A 1 119 ? -2.414 -23.984 -13.586 1 98.12 119 ILE A O 1
ATOM 936 N N . ALA A 1 120 ? -0.458 -23.922 -14.711 1 98.31 120 ALA A N 1
ATOM 937 C CA . ALA A 1 120 ? 0.395 -23.953 -13.531 1 98.31 120 ALA A CA 1
ATOM 938 C C . ALA A 1 120 ? 0.603 -22.547 -12.969 1 98.31 120 ALA A C 1
ATOM 940 O O . ALA A 1 120 ? 1.696 -21.984 -13.07 1 98.31 120 ALA A O 1
ATOM 941 N N . GLU A 1 121 ? -0.391 -22.047 -12.312 1 98.12 121 GLU A N 1
ATOM 942 C CA . GLU A 1 121 ? -0.312 -20.75 -11.641 1 98.12 121 GLU A CA 1
ATOM 943 C C . GLU A 1 121 ? 0.05 -20.922 -10.164 1 98.12 121 GLU A C 1
ATOM 945 O O . GLU A 1 121 ? -0.753 -21.422 -9.375 1 98.12 121 GLU A O 1
ATOM 950 N N . GLN A 1 122 ? 1.206 -20.391 -9.766 1 96.94 122 GLN A N 1
ATOM 951 C CA . GLN A 1 122 ? 1.773 -20.734 -8.461 1 96.94 122 GLN A CA 1
ATOM 952 C C . GLN A 1 122 ? 1.374 -19.703 -7.41 1 96.94 122 GLN A C 1
ATOM 954 O O . GLN A 1 122 ? 1.304 -20.016 -6.223 1 96.94 122 GLN A O 1
ATOM 959 N N . TYR A 1 123 ? 1.079 -18.484 -7.711 1 97.81 123 TYR A N 1
ATOM 960 C CA . TYR A 1 123 ? 1.068 -17.375 -6.758 1 97.81 123 TYR A CA 1
ATOM 961 C C . TYR A 1 123 ? -0.031 -17.562 -5.719 1 97.81 123 TYR A C 1
ATOM 963 O O . TYR A 1 123 ? 0.219 -17.453 -4.516 1 97.81 123 TYR A O 1
ATOM 971 N N . PRO A 1 124 ? -1.227 -17.922 -6.172 1 98.19 124 PRO A N 1
ATOM 972 C CA . PRO A 1 124 ? -2.248 -18.109 -5.141 1 98.19 124 PRO A CA 1
ATOM 973 C C . PRO A 1 124 ? -1.922 -19.25 -4.191 1 98.19 124 PRO A C 1
ATOM 975 O O . PRO A 1 124 ? -2.52 -19.359 -3.117 1 98.19 124 PRO A O 1
ATOM 978 N N . LEU A 1 125 ? -0.982 -20.094 -4.566 1 98.19 125 LEU A N 1
ATOM 979 C CA . LEU A 1 125 ? -0.689 -21.297 -3.791 1 98.19 125 LEU A CA 1
ATOM 980 C C . LEU A 1 125 ? 0.546 -21.094 -2.92 1 98.19 125 LEU A C 1
ATOM 982 O O . LEU A 1 125 ? 0.91 -21.984 -2.139 1 98.19 125 LEU A O 1
ATOM 986 N N . GLN A 1 126 ? 1.22 -19.938 -3.025 1 98.12 126 GLN A N 1
ATOM 987 C CA . GLN A 1 126 ? 2.318 -19.641 -2.113 1 98.12 126 GLN A CA 1
ATOM 988 C C . GLN A 1 126 ? 1.823 -19.531 -0.674 1 98.12 126 GLN A C 1
ATOM 990 O O . GLN A 1 126 ? 0.715 -19.047 -0.428 1 98.12 126 GLN A O 1
ATOM 995 N N . PRO A 1 127 ? 2.625 -19.906 0.285 1 97.94 127 PRO A N 1
ATOM 996 C CA . PRO A 1 127 ? 2.172 -20.094 1.665 1 97.94 127 PRO A CA 1
ATOM 997 C C . PRO A 1 127 ? 1.489 -18.859 2.236 1 97.94 127 PRO A C 1
ATOM 999 O O . PRO A 1 127 ? 0.375 -18.953 2.76 1 97.94 127 PRO A O 1
ATOM 1002 N N . HIS A 1 128 ? 2.051 -17.688 2.115 1 97.88 128 HIS A N 1
ATOM 1003 C CA . HIS A 1 128 ? 1.474 -16.484 2.719 1 97.88 128 HIS A CA 1
ATOM 1004 C C . HIS A 1 128 ? 0.172 -16.094 2.029 1 97.88 128 HIS A C 1
ATOM 1006 O O . HIS A 1 128 ? -0.762 -15.617 2.678 1 97.88 128 HIS A O 1
ATOM 1012 N N . HIS A 1 129 ? 0.106 -16.25 0.691 1 98.5 129 HIS A N 1
ATOM 1013 C CA . HIS A 1 129 ? -1.134 -15.938 -0.015 1 98.5 129 HIS A CA 1
ATOM 1014 C C . HIS A 1 129 ? -2.227 -16.953 0.331 1 98.5 129 HIS A C 1
ATOM 1016 O O . HIS A 1 129 ? -3.396 -16.578 0.46 1 98.5 129 HIS A O 1
ATOM 1022 N N . THR A 1 130 ? -1.818 -18.203 0.487 1 98.12 130 THR A N 1
ATOM 1023 C CA . THR A 1 130 ? -2.758 -19.234 0.938 1 98.12 130 THR A CA 1
ATOM 1024 C C . THR A 1 130 ? -3.271 -18.906 2.34 1 98.12 130 THR A C 1
ATOM 1026 O O . THR A 1 130 ? -4.457 -19.094 2.629 1 98.12 130 THR A O 1
ATOM 1029 N N . ALA A 1 131 ? -2.383 -18.469 3.193 1 98.31 131 ALA A N 1
ATOM 1030 C CA . ALA A 1 131 ? -2.775 -18.094 4.551 1 98.31 131 ALA A CA 1
ATOM 1031 C C . ALA A 1 131 ? -3.781 -16.938 4.531 1 98.31 131 ALA A C 1
ATOM 1033 O O . ALA A 1 131 ? -4.773 -16.969 5.266 1 98.31 131 ALA A O 1
ATOM 1034 N N . ARG A 1 132 ? -3.541 -15.945 3.74 1 98.44 132 ARG A N 1
ATOM 1035 C CA . ARG A 1 132 ? -4.465 -14.828 3.611 1 98.44 132 ARG A CA 1
ATOM 1036 C C . ARG A 1 132 ? -5.816 -15.289 3.076 1 98.44 132 ARG A C 1
ATOM 1038 O O . ARG A 1 132 ? -6.863 -14.836 3.541 1 98.44 132 ARG A O 1
ATOM 1045 N N . MET A 1 133 ? -5.797 -16.188 2.113 1 98.31 133 MET A N 1
ATOM 1046 C CA . MET A 1 133 ? -7.035 -16.75 1.592 1 98.31 133 MET A CA 1
ATOM 1047 C C . MET A 1 133 ? -7.797 -17.5 2.686 1 98.31 133 MET A C 1
ATOM 1049 O O . MET A 1 133 ? -9.023 -17.422 2.748 1 98.31 133 MET A O 1
ATOM 1053 N N . ALA A 1 134 ? -7.047 -18.234 3.51 1 98 134 ALA A N 1
ATOM 1054 C CA . ALA A 1 134 ? -7.68 -18.953 4.617 1 98 134 ALA A CA 1
ATOM 1055 C C . ALA A 1 134 ? -8.43 -17.984 5.527 1 98 134 ALA A C 1
ATOM 1057 O O . ALA A 1 134 ? -9.523 -18.297 6.008 1 98 134 ALA A O 1
ATOM 1058 N N . LEU A 1 135 ? -7.879 -16.844 5.762 1 97.31 135 LEU A N 1
ATOM 1059 C CA . LEU A 1 135 ? -8.531 -15.828 6.582 1 97.31 135 LEU A CA 1
ATOM 1060 C C . LEU A 1 135 ? -9.781 -15.297 5.902 1 97.31 135 LEU A C 1
ATOM 1062 O O . LEU A 1 135 ? -10.812 -15.102 6.555 1 97.31 135 LEU A O 1
ATOM 1066 N N . ILE A 1 136 ? -9.703 -15.078 4.617 1 98.12 136 ILE A N 1
ATOM 1067 C CA . ILE A 1 136 ? -10.867 -14.648 3.852 1 98.12 136 ILE A CA 1
ATOM 1068 C C . ILE A 1 136 ? -11.984 -15.688 3.969 1 98.12 136 ILE A C 1
ATOM 1070 O O . ILE A 1 136 ? -13.125 -15.352 4.277 1 98.12 136 ILE A O 1
ATOM 1074 N N . CYS A 1 137 ? -11.625 -16.969 3.826 1 97.5 137 CYS A N 1
ATOM 1075 C CA . CYS A 1 137 ? -12.594 -18.062 3.807 1 97.5 137 CYS A CA 1
ATOM 1076 C C . CYS A 1 137 ? -13.188 -18.297 5.191 1 97.5 137 CYS A C 1
ATOM 1078 O O . CYS A 1 137 ? -14.305 -18.797 5.316 1 97.5 137 CYS A O 1
ATOM 1080 N N . SER A 1 138 ? -12.445 -17.922 6.215 1 96.38 138 SER A N 1
ATOM 1081 C CA . SER A 1 138 ? -12.93 -18.094 7.582 1 96.38 138 SER A CA 1
ATOM 1082 C C . SER A 1 138 ? -14.117 -17.188 7.867 1 96.38 138 SER A C 1
ATOM 1084 O O . SER A 1 138 ? -14.844 -17.375 8.844 1 96.38 138 SER A O 1
ATOM 1086 N N . GLY A 1 139 ? -14.242 -16.125 7.039 1 96.56 139 GLY A N 1
ATOM 1087 C CA . GLY A 1 139 ? -15.328 -15.18 7.23 1 96.56 139 GLY A CA 1
ATOM 1088 C C . GLY A 1 139 ? -14.984 -14.07 8.203 1 96.56 139 GLY A C 1
ATOM 1089 O O . GLY A 1 139 ? -15.75 -13.117 8.367 1 96.56 139 GLY A O 1
ATOM 1090 N N . LYS A 1 140 ? -13.844 -14.125 8.766 1 95.06 140 LYS A N 1
ATOM 1091 C CA . LYS A 1 140 ? -13.453 -13.172 9.805 1 95.06 140 LYS A CA 1
ATOM 1092 C C . LYS A 1 140 ? -13.328 -11.758 9.242 1 95.06 140 LYS A C 1
ATOM 1094 O O . LYS A 1 140 ? -13.5 -10.781 9.969 1 95.06 140 LYS A O 1
ATOM 1099 N N . LEU A 1 141 ? -13.094 -11.617 7.988 1 97.44 141 LEU A N 1
ATOM 1100 C CA . LEU A 1 141 ? -12.938 -10.297 7.379 1 97.44 141 LEU A CA 1
ATOM 1101 C C . LEU A 1 141 ? -14.289 -9.734 6.953 1 97.44 141 LEU A C 1
ATOM 1103 O O . LEU A 1 141 ? -14.383 -8.57 6.559 1 97.44 141 LEU A O 1
ATOM 1107 N N . GLY A 1 142 ? -15.352 -10.5 7.023 1 97.44 142 GLY A N 1
ATOM 1108 C CA . GLY A 1 142 ? -16.625 -10.078 6.465 1 97.44 142 GLY A CA 1
ATOM 1109 C C . GLY A 1 142 ? -16.641 -10.078 4.949 1 97.44 142 GLY A C 1
ATOM 1110 O O . GLY A 1 142 ? -16.141 -11.008 4.32 1 97.44 142 GLY A O 1
ATOM 1111 N N . GLN A 1 143 ? -17.281 -9.133 4.383 1 97.31 143 GLN A N 1
ATOM 1112 C CA . GLN A 1 143 ? -17.391 -9.008 2.932 1 97.31 143 GLN A CA 1
ATOM 1113 C C . GLN A 1 143 ? -16.125 -8.359 2.35 1 97.31 143 GLN A C 1
ATOM 1115 O O . GLN A 1 143 ? -15.969 -7.137 2.42 1 97.31 143 GLN A O 1
ATOM 1120 N N . VAL A 1 144 ? -15.336 -9.156 1.737 1 98.5 144 VAL A N 1
ATOM 1121 C CA . VAL A 1 144 ? -14.141 -8.609 1.091 1 98.5 144 VAL A CA 1
ATOM 1122 C C . VAL A 1 144 ? -14.531 -7.934 -0.223 1 98.5 144 VAL A C 1
ATOM 1124 O O . VAL A 1 144 ? -15.039 -8.586 -1.138 1 98.5 144 VAL A O 1
ATOM 1127 N N . HIS A 1 145 ? -14.211 -6.594 -0.332 1 98.31 145 HIS A N 1
ATOM 1128 C CA . HIS A 1 145 ? -14.703 -5.84 -1.481 1 98.31 145 HIS A CA 1
ATOM 1129 C C . HIS A 1 145 ? -13.57 -5.094 -2.176 1 98.31 145 HIS A C 1
ATOM 1131 O O . HIS A 1 145 ? -13.742 -4.582 -3.283 1 98.31 145 HIS A O 1
ATOM 1137 N N . HIS A 1 146 ? -12.422 -4.984 -1.57 1 98.81 146 HIS A N 1
ATOM 1138 C CA . HIS A 1 146 ? -11.289 -4.293 -2.174 1 98.81 146 HIS A CA 1
ATOM 1139 C C . HIS A 1 146 ? -9.977 -4.984 -1.827 1 98.81 146 HIS A C 1
ATOM 1141 O O . HIS A 1 146 ? -9.742 -5.344 -0.67 1 98.81 146 HIS A O 1
ATOM 1147 N N . VAL A 1 147 ? -9.148 -5.168 -2.836 1 98.88 147 VAL A N 1
ATOM 1148 C CA . VAL A 1 147 ? -7.824 -5.727 -2.59 1 98.88 147 VAL A CA 1
ATOM 1149 C C . VAL A 1 147 ? -6.781 -4.949 -3.389 1 98.88 147 VAL A C 1
ATOM 1151 O O . VAL A 1 147 ? -7.082 -4.406 -4.453 1 98.88 147 VAL A O 1
ATOM 1154 N N . GLN A 1 148 ? -5.598 -4.777 -2.861 1 98.88 148 GLN A N 1
ATOM 1155 C CA . GLN A 1 148 ? -4.445 -4.203 -3.551 1 98.88 148 GLN A CA 1
ATOM 1156 C C . GLN A 1 148 ? -3.266 -5.172 -3.551 1 98.88 148 GLN A C 1
ATOM 1158 O O . GLN A 1 148 ? -2.859 -5.66 -2.496 1 98.88 148 GLN A O 1
ATOM 1163 N N . VAL A 1 149 ? -2.785 -5.449 -4.766 1 98.75 149 VAL A N 1
ATOM 1164 C CA . VAL A 1 149 ? -1.717 -6.426 -4.938 1 98.75 149 VAL A CA 1
ATOM 1165 C C . VAL A 1 149 ? -0.469 -5.738 -5.484 1 98.75 149 VAL A C 1
ATOM 1167 O O . VAL A 1 149 ? -0.478 -5.215 -6.602 1 98.75 149 VAL A O 1
ATOM 1170 N N . SER A 1 150 ? 0.592 -5.711 -4.684 1 98.44 150 SER A N 1
ATOM 1171 C CA . SER A 1 150 ? 1.939 -5.316 -5.086 1 98.44 150 SER A CA 1
ATOM 1172 C C . SER A 1 150 ? 2.945 -6.43 -4.805 1 98.44 150 SER A C 1
ATOM 1174 O O . SER A 1 150 ? 3.904 -6.23 -4.055 1 98.44 150 SER A O 1
ATOM 1176 N N . SER A 1 151 ? 2.727 -7.629 -5.438 1 96.44 151 SER A N 1
ATOM 1177 C CA . SER A 1 151 ? 3.574 -8.781 -5.145 1 96.44 151 SER A CA 1
ATOM 1178 C C . SER A 1 151 ? 3.787 -9.641 -6.383 1 96.44 151 SER A C 1
ATOM 1180 O O . SER A 1 151 ? 4.59 -10.578 -6.363 1 96.44 151 SER A O 1
ATOM 1182 N N . ALA A 1 152 ? 3.102 -9.414 -7.508 1 95.62 152 ALA A N 1
ATOM 1183 C CA . ALA A 1 152 ? 3.221 -10.188 -8.734 1 95.62 152 ALA A CA 1
ATOM 1184 C C . ALA A 1 152 ? 2.812 -9.367 -9.953 1 95.62 152 ALA A C 1
ATOM 1186 O O . ALA A 1 152 ? 1.908 -8.531 -9.867 1 95.62 152 ALA A O 1
ATOM 1187 N N . HIS A 1 153 ? 3.396 -9.664 -11.078 1 95.19 153 HIS A N 1
ATOM 1188 C CA . HIS A 1 153 ? 3.123 -8.867 -12.266 1 95.19 153 HIS A CA 1
ATOM 1189 C C . HIS A 1 153 ? 1.889 -9.375 -13 1 95.19 153 HIS A C 1
ATOM 1191 O O . HIS A 1 153 ? 1.577 -10.57 -12.945 1 95.19 153 HIS A O 1
ATOM 1197 N N . GLY A 1 154 ? 1.229 -8.508 -13.688 1 96.25 154 GLY A N 1
ATOM 1198 C CA . GLY A 1 154 ? 0.257 -8.789 -14.734 1 96.25 154 GLY A CA 1
ATOM 1199 C C . GLY A 1 154 ? -0.754 -9.844 -14.336 1 96.25 154 GLY A C 1
ATOM 1200 O O . GLY A 1 154 ? -1.468 -9.695 -13.344 1 96.25 154 GLY A O 1
ATOM 1201 N N . TYR A 1 155 ? -0.701 -10.938 -15.109 1 98.06 155 TYR A N 1
ATOM 1202 C CA . TYR A 1 155 ? -1.706 -11.984 -14.969 1 98.06 155 TYR A CA 1
ATOM 1203 C C . TYR A 1 155 ? -1.548 -12.711 -13.633 1 98.06 155 TYR A C 1
ATOM 1205 O O . TYR A 1 155 ? -2.523 -13.211 -13.078 1 98.06 155 TYR A O 1
ATOM 1213 N N . HIS A 1 156 ? -0.304 -12.758 -13.047 1 98.38 156 HIS A N 1
ATOM 1214 C CA . HIS A 1 156 ? -0.121 -13.344 -11.719 1 98.38 156 HIS A CA 1
ATOM 1215 C C . HIS A 1 156 ? -0.83 -12.516 -10.656 1 98.38 156 HIS A C 1
ATOM 1217 O O . HIS A 1 156 ? -1.497 -13.07 -9.773 1 98.38 156 HIS A O 1
ATOM 1223 N N . GLY A 1 157 ? -0.635 -11.18 -10.781 1 98.62 157 GLY A N 1
ATOM 1224 C CA . GLY A 1 157 ? -1.331 -10.297 -9.859 1 98.62 157 GLY A CA 1
ATOM 1225 C C . GLY A 1 157 ? -2.84 -10.383 -9.977 1 98.62 157 GLY A C 1
ATOM 1226 O O . GLY A 1 157 ? -3.553 -10.359 -8.969 1 98.62 157 GLY A O 1
ATOM 1227 N N . ILE A 1 158 ? -3.289 -10.477 -11.18 1 98.75 158 ILE A N 1
ATOM 1228 C CA . ILE A 1 158 ? -4.723 -10.578 -11.445 1 98.75 158 ILE A CA 1
ATOM 1229 C C . ILE A 1 158 ? -5.266 -11.867 -10.836 1 98.75 158 ILE A C 1
ATOM 1231 O O . ILE A 1 158 ? -6.375 -11.891 -10.297 1 98.75 158 ILE A O 1
ATOM 1235 N N . SER A 1 159 ? -4.484 -12.93 -10.961 1 98.69 159 SER A N 1
ATOM 1236 C CA . SER A 1 159 ? -4.891 -14.195 -10.359 1 98.69 159 SER A CA 1
ATOM 1237 C C . SER A 1 159 ? -5.117 -14.047 -8.859 1 98.69 159 SER A C 1
ATOM 1239 O O . SER A 1 159 ? -6.098 -14.562 -8.32 1 98.69 159 SER A O 1
ATOM 1241 N N . LEU A 1 160 ? -4.234 -13.328 -8.164 1 98.75 160 LEU A N 1
ATOM 1242 C CA . LEU A 1 160 ? -4.406 -13.062 -6.738 1 98.75 160 LEU A CA 1
ATOM 1243 C C . LEU A 1 160 ? -5.66 -12.227 -6.488 1 98.75 160 LEU A C 1
ATOM 1245 O O . LEU A 1 160 ? -6.457 -12.547 -5.605 1 98.75 160 LEU A O 1
ATOM 1249 N N . ILE A 1 161 ? -5.859 -11.227 -7.312 1 98.81 161 ILE A N 1
ATOM 1250 C CA . ILE A 1 161 ? -6.996 -10.32 -7.176 1 98.81 161 ILE A CA 1
ATOM 1251 C C . ILE A 1 161 ? -8.297 -11.109 -7.305 1 98.81 161 ILE A C 1
ATOM 1253 O O . ILE A 1 161 ? -9.172 -11.016 -6.438 1 98.81 161 ILE A O 1
ATOM 1257 N N . ARG A 1 162 ? -8.445 -11.875 -8.367 1 98.69 162 ARG A N 1
ATOM 1258 C CA . ARG A 1 162 ? -9.68 -12.602 -8.609 1 98.69 162 ARG A CA 1
ATOM 1259 C C . ARG A 1 162 ? -9.938 -13.641 -7.523 1 98.69 162 ARG A C 1
ATOM 1261 O O . ARG A 1 162 ? -11.078 -13.852 -7.113 1 98.69 162 ARG A O 1
ATOM 1268 N N . ASN A 1 163 ? -8.859 -14.273 -7.082 1 98.25 163 ASN A N 1
ATOM 1269 C CA . ASN A 1 163 ? -9 -15.258 -6.012 1 98.25 163 ASN A CA 1
ATOM 1270 C C . ASN A 1 163 ? -9.5 -14.609 -4.723 1 98.25 163 ASN A C 1
ATOM 1272 O O . ASN A 1 163 ? -10.477 -15.078 -4.125 1 98.25 163 ASN A O 1
ATOM 1276 N N . TRP A 1 164 ? -8.883 -13.516 -4.293 1 98.62 164 TRP A N 1
ATOM 1277 C CA . TRP A 1 164 ? -9.203 -12.891 -3.016 1 98.62 164 TRP A CA 1
ATOM 1278 C C . TRP A 1 164 ? -10.578 -12.242 -3.053 1 98.62 164 TRP A C 1
ATOM 1280 O O . TRP A 1 164 ? -11.289 -12.219 -2.045 1 98.62 164 TRP A O 1
ATOM 1290 N N . LEU A 1 165 ? -11 -11.797 -4.23 1 98.56 165 LEU A N 1
ATOM 1291 C CA . LEU A 1 165 ? -12.297 -11.141 -4.371 1 98.56 165 LEU A CA 1
ATOM 1292 C C . LEU A 1 165 ? -13.375 -12.141 -4.773 1 98.56 165 LEU A C 1
ATOM 1294 O O . LEU A 1 165 ? -14.555 -11.789 -4.848 1 98.56 165 LEU A O 1
ATOM 1298 N N . SER A 1 166 ? -12.969 -13.367 -5.098 1 97.12 166 SER A N 1
ATOM 1299 C CA . SER A 1 166 ? -13.891 -14.375 -5.602 1 97.12 166 SER A CA 1
ATOM 1300 C C . SER A 1 166 ? -14.625 -13.883 -6.844 1 97.12 166 SER A C 1
ATOM 1302 O O . SER A 1 166 ? -15.852 -13.938 -6.91 1 97.12 166 SER A O 1
ATOM 1304 N N . ILE A 1 167 ? -13.875 -13.414 -7.781 1 96.88 167 ILE A N 1
ATOM 1305 C CA . ILE A 1 167 ? -14.43 -12.852 -9.008 1 96.88 167 ILE A CA 1
ATOM 1306 C C . ILE A 1 167 ? -14.469 -13.93 -10.094 1 96.88 167 ILE A C 1
ATOM 1308 O O . ILE A 1 167 ? -13.438 -14.5 -10.461 1 96.88 167 ILE A O 1
ATOM 1312 N N . SER A 1 168 ? -15.633 -14.195 -10.648 1 94.44 168 SER A N 1
ATOM 1313 C CA . SER A 1 168 ? -15.797 -15.062 -11.805 1 94.44 168 SER A CA 1
ATOM 1314 C C . SER A 1 168 ? -16.125 -14.25 -13.055 1 94.44 168 SER A C 1
ATOM 1316 O O . SER A 1 168 ? -15.609 -14.531 -14.141 1 94.44 168 SER A O 1
ATOM 1318 N N . ASP A 1 169 ? -16.984 -13.234 -12.836 1 96.88 169 ASP A N 1
ATOM 1319 C CA . ASP A 1 169 ? -17.297 -12.297 -13.914 1 96.88 169 ASP A CA 1
ATOM 1320 C C . ASP A 1 169 ? -16.234 -11.195 -14 1 96.88 169 ASP A C 1
ATOM 1322 O O . ASP A 1 169 ? -16.172 -10.32 -13.141 1 96.88 169 ASP A O 1
ATOM 1326 N N . ILE A 1 170 ? -15.492 -11.172 -15.086 1 97.62 170 ILE A N 1
ATOM 1327 C CA . ILE A 1 170 ? -14.328 -10.297 -15.133 1 97.62 170 ILE A CA 1
ATOM 1328 C C . ILE A 1 170 ? -14.711 -8.961 -15.758 1 97.62 170 ILE A C 1
ATOM 1330 O O . ILE A 1 170 ? -13.844 -8.148 -16.094 1 97.62 170 ILE A O 1
ATOM 1334 N N . SER A 1 171 ? -16.031 -8.719 -15.953 1 98.12 171 SER A N 1
ATOM 1335 C CA . SER A 1 171 ? -16.469 -7.43 -16.469 1 98.12 171 SER A CA 1
ATOM 1336 C C . SER A 1 171 ? -16.047 -6.293 -15.547 1 98.12 171 SER A C 1
ATOM 1338 O O . SER A 1 171 ? -16.469 -6.238 -14.391 1 98.12 171 SER A O 1
ATOM 1340 N N . CYS A 1 172 ? -15.195 -5.387 -16.078 1 98.12 172 CYS A N 1
ATOM 1341 C CA . CYS A 1 172 ? -14.719 -4.301 -15.227 1 98.12 172 CYS A CA 1
ATOM 1342 C C . CYS A 1 172 ? -14.141 -3.166 -16.078 1 98.12 172 CYS A C 1
ATOM 1344 O O . CYS A 1 172 ? -13.922 -3.328 -17.266 1 98.12 172 CYS A O 1
ATOM 1346 N N . GLU A 1 173 ? -14.031 -2.021 -15.469 1 98.62 173 GLU A N 1
ATOM 1347 C CA . GLU A 1 173 ? -13.258 -0.9 -16 1 98.62 173 GLU A CA 1
ATOM 1348 C C . GLU A 1 173 ? -11.836 -0.911 -15.461 1 98.62 173 GLU A C 1
ATOM 1350 O O . GLU A 1 173 ? -11.617 -1.113 -14.258 1 98.62 173 GLU A O 1
ATOM 1355 N N . ILE A 1 174 ? -10.891 -0.684 -16.375 1 98.75 174 ILE A N 1
ATOM 1356 C CA . ILE A 1 174 ? -9.492 -0.63 -15.969 1 98.75 174 ILE A CA 1
ATOM 1357 C C . ILE A 1 174 ? -8.898 0.721 -16.359 1 98.75 174 ILE A C 1
ATOM 1359 O O . ILE A 1 174 ? -9.031 1.16 -17.5 1 98.75 174 ILE A O 1
ATOM 1363 N N . VAL A 1 175 ? -8.305 1.389 -15.422 1 98.69 175 VAL A N 1
ATOM 1364 C CA . VAL A 1 175 ? -7.523 2.602 -15.641 1 98.69 175 VAL A CA 1
ATOM 1365 C C . VAL A 1 175 ? -6.105 2.408 -15.109 1 98.69 175 VAL A C 1
ATOM 1367 O O . VAL A 1 175 ? -5.914 2.141 -13.922 1 98.69 175 VAL A O 1
ATOM 1370 N N . ALA A 1 176 ? -5.137 2.529 -16.016 1 98.75 176 ALA A N 1
ATOM 1371 C CA . ALA A 1 176 ? -3.771 2.199 -15.609 1 98.75 176 ALA A CA 1
ATOM 1372 C C . ALA A 1 176 ? -2.781 3.238 -16.125 1 98.75 176 ALA A C 1
ATOM 1374 O O . ALA A 1 176 ? -3.051 3.926 -17.109 1 98.75 176 ALA A O 1
ATOM 1375 N N . ARG A 1 177 ? -1.701 3.443 -15.398 1 98.69 177 ARG A N 1
ATOM 1376 C CA . ARG A 1 177 ? -0.554 4.25 -15.805 1 98.69 177 ARG A CA 1
ATOM 1377 C C . ARG A 1 177 ? 0.755 3.52 -15.516 1 98.69 177 ARG A C 1
ATOM 1379 O O . ARG A 1 177 ? 0.823 2.686 -14.617 1 98.69 177 ARG A O 1
ATOM 1386 N N . ARG A 1 178 ? 1.77 3.83 -16.328 1 98.44 178 ARG A N 1
ATOM 1387 C CA . ARG A 1 178 ? 3.131 3.34 -16.141 1 98.44 178 ARG A CA 1
ATOM 1388 C C . ARG A 1 178 ? 4.082 4.484 -15.797 1 98.44 178 ARG A C 1
ATOM 1390 O O . ARG A 1 178 ? 4.07 5.523 -16.469 1 98.44 178 ARG A O 1
ATOM 1397 N N . PHE A 1 179 ? 4.824 4.27 -14.758 1 97.94 179 PHE A N 1
ATOM 1398 C CA . PHE A 1 179 ? 5.781 5.27 -14.305 1 97.94 179 PHE A CA 1
ATOM 1399 C C . PHE A 1 179 ? 7.211 4.77 -14.477 1 97.94 179 PHE A C 1
ATOM 1401 O O . PHE A 1 179 ? 7.469 3.566 -14.383 1 97.94 179 PHE A O 1
ATOM 1408 N N . GLU A 1 180 ? 8.078 5.695 -14.758 1 97.12 180 GLU A N 1
ATOM 1409 C CA . GLU A 1 180 ? 9.508 5.41 -14.82 1 97.12 180 GLU A CA 1
ATOM 1410 C C . GLU A 1 180 ? 10.25 5.984 -13.617 1 97.12 180 GLU A C 1
ATOM 1412 O O . GLU A 1 180 ? 10.211 7.195 -13.383 1 97.12 180 GLU A O 1
ATOM 1417 N N . LEU A 1 181 ? 10.883 5.121 -12.883 1 97.19 181 LEU A N 1
ATOM 1418 C CA . LEU A 1 181 ? 11.531 5.523 -11.633 1 97.19 181 LEU A CA 1
ATOM 1419 C C . LEU A 1 181 ? 13 5.125 -11.641 1 97.19 181 LEU A C 1
ATOM 1421 O O . LEU A 1 181 ? 13.359 4.051 -12.125 1 97.19 181 LEU A O 1
ATOM 1425 N N . PRO A 1 182 ? 13.844 5.957 -11.062 1 97.06 182 PRO A N 1
ATOM 1426 C CA . PRO A 1 182 ? 15.25 5.566 -10.906 1 97.06 182 PRO A CA 1
ATOM 1427 C C . PRO A 1 182 ? 15.453 4.547 -9.781 1 97.06 182 PRO A C 1
ATOM 1429 O O . PRO A 1 182 ? 14.805 4.637 -8.742 1 97.06 182 PRO A O 1
ATOM 1432 N N . ILE A 1 183 ? 16.328 3.566 -9.992 1 96.5 183 ILE A N 1
ATOM 1433 C CA . ILE A 1 183 ? 16.656 2.594 -8.953 1 96.5 183 ILE A CA 1
ATOM 1434 C C . ILE A 1 183 ? 18.078 2.092 -9.141 1 96.5 183 ILE A C 1
ATOM 1436 O O . ILE A 1 183 ? 18.547 1.927 -10.266 1 96.5 183 ILE A O 1
ATOM 1440 N N . LEU A 1 184 ? 18.688 1.858 -8.016 1 94.38 184 LEU A N 1
ATOM 1441 C CA . LEU A 1 184 ? 20.016 1.253 -8.008 1 94.38 184 LEU A CA 1
ATOM 1442 C C . LEU A 1 184 ? 19.969 -0.161 -8.578 1 94.38 184 LEU A C 1
ATOM 1444 O O . LEU A 1 184 ? 19.109 -0.962 -8.195 1 94.38 184 LEU A O 1
ATOM 1448 N N . GLU A 1 185 ? 20.844 -0.453 -9.445 1 89.75 185 GLU A N 1
ATOM 1449 C CA . GLU A 1 185 ? 20.922 -1.785 -10.031 1 89.75 185 GLU A CA 1
ATOM 1450 C C . GLU A 1 185 ? 21.328 -2.828 -9 1 89.75 185 GLU A C 1
ATOM 1452 O O . GLU A 1 185 ? 22.172 -2.559 -8.141 1 89.75 185 GLU A O 1
ATOM 1457 N N . VAL A 1 186 ? 20.719 -3.953 -9.133 1 86.06 186 VAL A N 1
ATOM 1458 C CA . VAL A 1 186 ? 21.125 -5.078 -8.297 1 86.06 186 VAL A CA 1
ATOM 1459 C C . VAL A 1 186 ? 21.406 -6.297 -9.172 1 86.06 186 VAL A C 1
ATOM 1461 O O . VAL A 1 186 ? 20.875 -6.41 -10.281 1 86.06 186 VAL A O 1
ATOM 1464 N N . PRO A 1 187 ? 22.344 -7.16 -8.68 1 77.12 187 PRO A N 1
ATOM 1465 C CA . PRO A 1 187 ? 22.609 -8.375 -9.461 1 77.12 187 PRO A CA 1
ATOM 1466 C C . PRO A 1 187 ? 21.391 -9.266 -9.617 1 77.12 187 PRO A C 1
ATOM 1468 O O . PRO A 1 187 ? 20.594 -9.414 -8.672 1 77.12 187 PRO A O 1
ATOM 1471 N N . TYR A 1 188 ? 21.172 -9.57 -10.875 1 73.5 188 TYR A N 1
ATOM 1472 C CA . TYR A 1 188 ? 20.141 -10.555 -11.109 1 73.5 188 TYR A CA 1
ATOM 1473 C C . TYR A 1 188 ? 20.578 -11.57 -12.156 1 73.5 188 TYR A C 1
ATOM 1475 O O . TYR A 1 188 ? 21.094 -11.203 -13.219 1 73.5 188 TYR A O 1
ATOM 1483 N N . ARG A 1 189 ? 20.391 -12.859 -11.875 1 64.62 189 ARG A N 1
ATOM 1484 C CA . ARG A 1 189 ? 20.688 -14.016 -12.703 1 64.62 189 ARG A CA 1
ATOM 1485 C C . ARG A 1 189 ? 22.125 -13.961 -13.227 1 64.62 189 ARG A C 1
ATOM 1487 O O . ARG A 1 189 ? 22.375 -14.148 -14.422 1 64.62 189 ARG A O 1
ATOM 1494 N N . GLY A 1 190 ? 22.953 -13.594 -12.398 1 67.31 190 GLY A N 1
ATOM 1495 C CA . GLY A 1 190 ? 24.375 -13.688 -12.719 1 67.31 190 GLY A CA 1
ATOM 1496 C C . GLY A 1 190 ? 24.906 -12.445 -13.414 1 67.31 190 GLY A C 1
ATOM 1497 O O . GLY A 1 190 ? 26.094 -12.391 -13.766 1 67.31 190 GLY A O 1
ATOM 1498 N N . ARG A 1 191 ? 24.031 -11.555 -13.523 1 67.25 191 ARG A N 1
ATOM 1499 C CA . ARG A 1 191 ? 24.484 -10.344 -14.203 1 67.25 191 ARG A CA 1
ATOM 1500 C C . ARG A 1 191 ? 25.375 -9.508 -13.297 1 67.25 191 ARG A C 1
ATOM 1502 O O . ARG A 1 191 ? 25.125 -9.383 -12.102 1 67.25 191 ARG A O 1
ATOM 1509 N N . GLN A 1 192 ? 26.453 -9.109 -13.852 1 70.06 192 GLN A N 1
ATOM 1510 C CA . GLN A 1 192 ? 27.344 -8.203 -13.141 1 70.06 192 GLN A CA 1
ATOM 1511 C C . GLN A 1 192 ? 26.766 -6.793 -13.07 1 70.06 192 GLN A C 1
ATOM 1513 O O . GLN A 1 192 ? 26.156 -6.316 -14.031 1 70.06 192 GLN A O 1
ATOM 1518 N N . VAL A 1 193 ? 26.797 -6.211 -11.828 1 74.56 193 VAL A N 1
ATOM 1519 C CA . VAL A 1 193 ? 26.219 -4.875 -11.664 1 74.56 193 VAL A CA 1
ATOM 1520 C C . VAL A 1 193 ? 27.344 -3.863 -11.438 1 74.56 193 VAL A C 1
ATOM 1522 O O . VAL A 1 193 ? 28.406 -4.215 -10.938 1 74.56 193 VAL A O 1
ATOM 1525 N N . GLN A 1 194 ? 27.297 -2.674 -12.094 1 73 194 GLN A N 1
ATOM 1526 C CA . GLN A 1 194 ? 28.266 -1.596 -11.961 1 73 194 GLN A CA 1
ATOM 1527 C C . GLN A 1 194 ? 27.766 -0.512 -11.008 1 73 194 GLN A C 1
ATOM 1529 O O . GLN A 1 194 ? 28.172 0.646 -11.109 1 73 194 GLN A O 1
ATOM 1534 N N . ASP A 1 195 ? 27.016 -0.814 -10.055 1 75.81 195 ASP A N 1
ATOM 1535 C CA . ASP A 1 195 ? 26.484 0.157 -9.102 1 75.81 195 ASP A CA 1
ATOM 1536 C C . ASP A 1 195 ? 25.922 1.381 -9.82 1 75.81 195 ASP A C 1
ATOM 1538 O O . ASP A 1 195 ? 26.266 2.518 -9.484 1 75.81 195 ASP A O 1
ATOM 1542 N N . GLN A 1 196 ? 25.172 1.211 -10.812 1 89 196 GLN A N 1
ATOM 1543 C CA . GLN A 1 196 ? 24.594 2.293 -11.594 1 89 196 GLN A CA 1
ATOM 1544 C C . GLN A 1 196 ? 23.094 2.395 -11.352 1 89 196 GLN A C 1
ATOM 1546 O O . GLN A 1 196 ? 22.469 1.443 -10.883 1 89 196 GLN A O 1
ATOM 1551 N N . ILE A 1 197 ? 22.641 3.633 -11.578 1 93.88 197 ILE A N 1
ATOM 1552 C CA . ILE A 1 197 ? 21.203 3.875 -11.492 1 93.88 197 ILE A CA 1
ATOM 1553 C C . ILE A 1 197 ? 20.547 3.533 -12.828 1 93.88 197 ILE A C 1
ATOM 1555 O O . ILE A 1 197 ? 21.016 3.965 -13.883 1 93.88 197 ILE A O 1
ATOM 1559 N N . GLU A 1 198 ? 19.562 2.711 -12.789 1 93.5 198 GLU A N 1
ATOM 1560 C CA . GLU A 1 198 ? 18.75 2.406 -13.953 1 93.5 198 GLU A CA 1
ATOM 1561 C C . GLU A 1 198 ? 17.297 2.855 -13.742 1 93.5 198 GLU A C 1
ATOM 1563 O O . GLU A 1 198 ? 16.953 3.393 -12.688 1 93.5 198 GLU A O 1
ATOM 1568 N N . ASN A 1 199 ? 16.578 2.744 -14.844 1 95.12 199 ASN A N 1
ATOM 1569 C CA . ASN A 1 199 ? 15.172 3.08 -14.742 1 95.12 199 ASN A CA 1
ATOM 1570 C C . ASN A 1 199 ? 14.305 1.829 -14.641 1 95.12 199 ASN A C 1
ATOM 1572 O O . ASN A 1 199 ? 14.539 0.844 -15.344 1 95.12 199 ASN A O 1
ATOM 1576 N N . GLU A 1 200 ? 13.477 1.836 -13.695 1 96.12 200 GLU A N 1
ATOM 1577 C CA . GLU A 1 200 ? 12.469 0.785 -13.609 1 96.12 200 GLU A CA 1
ATOM 1578 C C . GLU A 1 200 ? 11.094 1.3 -14.039 1 96.12 200 GLU A C 1
ATOM 1580 O O . GLU A 1 200 ? 10.828 2.502 -13.977 1 96.12 200 GLU A O 1
ATOM 1585 N N . LEU A 1 201 ? 10.281 0.366 -14.547 1 97.31 201 LEU A N 1
ATOM 1586 C CA . LEU A 1 201 ? 8.906 0.675 -14.898 1 97.31 201 LEU A CA 1
ATOM 1587 C C . LEU A 1 201 ? 7.941 0.17 -13.828 1 97.31 201 LEU A C 1
ATOM 1589 O O . LEU A 1 201 ? 8.023 -0.987 -13.406 1 97.31 201 LEU A O 1
ATOM 1593 N N . GLN A 1 202 ? 7.121 1.037 -13.305 1 98.12 202 GLN A N 1
ATOM 1594 C CA . GLN A 1 202 ? 6.094 0.677 -12.336 1 98.12 202 GLN A CA 1
ATOM 1595 C C . GLN A 1 202 ? 4.695 0.858 -12.922 1 98.12 202 GLN A C 1
ATOM 1597 O O . GLN A 1 202 ? 4.344 1.948 -13.383 1 98.12 202 GLN A O 1
ATOM 1602 N N . ASP A 1 203 ? 3.936 -0.205 -12.938 1 98.5 203 ASP A N 1
ATOM 1603 C CA . ASP A 1 203 ? 2.559 -0.174 -13.422 1 98.5 203 ASP A CA 1
ATOM 1604 C C . ASP A 1 203 ? 1.572 -0.083 -12.258 1 98.5 203 ASP A C 1
ATOM 1606 O O . ASP A 1 203 ? 1.666 -0.847 -11.297 1 98.5 203 ASP A O 1
ATOM 1610 N N . ILE A 1 204 ? 0.686 0.875 -12.312 1 98.81 204 ILE A N 1
ATOM 1611 C CA . ILE A 1 204 ? -0.417 0.957 -11.359 1 98.81 204 ILE A CA 1
ATOM 1612 C C . ILE A 1 204 ? -1.747 0.924 -12.109 1 98.81 204 ILE A C 1
ATOM 1614 O O . ILE A 1 204 ? -1.963 1.703 -13.039 1 98.81 204 ILE A O 1
ATOM 1618 N N . ALA A 1 205 ? -2.637 -0.004 -11.75 1 98.88 205 ALA A N 1
ATOM 1619 C CA . ALA A 1 205 ? -3.924 -0.175 -12.414 1 98.88 205 ALA A CA 1
ATOM 1620 C C . ALA A 1 205 ? -5.062 -0.262 -11.406 1 98.88 205 ALA A C 1
ATOM 1622 O O . ALA A 1 205 ? -4.969 -0.998 -10.422 1 98.88 205 ALA A O 1
ATOM 1623 N N . MET A 1 206 ? -6.07 0.511 -11.602 1 98.88 206 MET A N 1
ATOM 1624 C CA . MET A 1 206 ? -7.316 0.389 -10.852 1 98.88 206 MET A CA 1
ATOM 1625 C C . MET A 1 206 ? -8.344 -0.432 -11.633 1 98.88 206 MET A C 1
ATOM 1627 O O . MET A 1 206 ? -8.57 -0.185 -12.812 1 98.88 206 MET A O 1
ATOM 1631 N N . LEU A 1 207 ? -8.883 -1.403 -10.984 1 98.81 207 LEU A N 1
ATOM 1632 C CA . LEU A 1 207 ? -9.938 -2.223 -11.57 1 98.81 207 LEU A CA 1
ATOM 1633 C C . LEU A 1 207 ? -11.258 -2.016 -10.828 1 98.81 207 LEU A C 1
ATOM 1635 O O . LEU A 1 207 ? -11.312 -2.158 -9.602 1 98.81 207 LEU A O 1
ATOM 1639 N N . THR A 1 208 ? -12.297 -1.646 -11.547 1 98.44 208 THR A N 1
ATOM 1640 C CA . THR A 1 208 ? -13.648 -1.52 -11.023 1 98.44 208 THR A CA 1
ATOM 1641 C C . THR A 1 208 ? -14.562 -2.588 -11.617 1 98.44 208 THR A C 1
ATOM 1643 O O . THR A 1 208 ? -15.008 -2.461 -12.758 1 98.44 208 THR A O 1
ATOM 1646 N N . PHE A 1 209 ? -14.875 -3.588 -10.812 1 98.5 209 PHE A N 1
ATOM 1647 C CA . PHE A 1 209 ? -15.703 -4.684 -11.305 1 98.5 209 PHE A CA 1
ATOM 1648 C C . PHE A 1 209 ? -17.172 -4.305 -11.289 1 98.5 209 PHE A C 1
ATOM 1650 O O . PHE A 1 209 ? -17.609 -3.498 -10.461 1 98.5 209 PHE A O 1
ATOM 1657 N N . ARG A 1 210 ? -18.016 -4.895 -12.078 1 95.62 210 ARG A N 1
ATOM 1658 C CA . ARG A 1 210 ? -19.422 -4.582 -12.242 1 95.62 210 ARG A CA 1
ATOM 1659 C C . ARG A 1 210 ? -20.203 -4.844 -10.953 1 95.62 210 ARG A C 1
ATOM 1661 O O . ARG A 1 210 ? -21.172 -4.156 -10.656 1 95.62 210 ARG A O 1
ATOM 1668 N N . ASN A 1 211 ? -19.781 -5.77 -10.219 1 95.12 211 ASN A N 1
ATOM 1669 C CA . ASN A 1 211 ? -20.5 -6.137 -9.008 1 95.12 211 ASN A CA 1
ATOM 1670 C C . ASN A 1 211 ? -20.125 -5.223 -7.84 1 95.12 211 ASN A C 1
ATOM 1672 O O . ASN A 1 211 ? -20.484 -5.5 -6.695 1 95.12 211 ASN A O 1
ATOM 1676 N N . GLY A 1 212 ? -19.328 -4.258 -8.094 1 94.75 212 GLY A N 1
ATOM 1677 C CA . GLY A 1 212 ? -19.031 -3.264 -7.074 1 94.75 212 GLY A CA 1
ATOM 1678 C C . GLY A 1 212 ? -17.688 -3.475 -6.414 1 94.75 212 GLY A C 1
ATOM 1679 O O . GLY A 1 212 ? -17.188 -2.596 -5.707 1 94.75 212 GLY A O 1
ATOM 1680 N N . LYS A 1 213 ? -17.047 -4.609 -6.637 1 98.19 213 LYS A N 1
ATOM 1681 C CA . LYS A 1 213 ? -15.727 -4.879 -6.082 1 98.19 213 LYS A CA 1
ATOM 1682 C C . LYS A 1 213 ? -14.648 -4.133 -6.855 1 98.19 213 LYS A C 1
ATOM 1684 O O . LYS A 1 213 ? -14.867 -3.707 -7.992 1 98.19 213 LYS A O 1
ATOM 1689 N N . SER A 1 214 ? -13.547 -3.9 -6.199 1 98.62 214 SER A N 1
ATOM 1690 C CA . SER A 1 214 ? -12.477 -3.131 -6.824 1 98.62 214 SER A CA 1
ATOM 1691 C C . SER A 1 214 ? -11.109 -3.662 -6.422 1 98.62 214 SER A C 1
ATOM 1693 O O . SER A 1 214 ? -10.984 -4.406 -5.445 1 98.62 214 SER A O 1
ATOM 1695 N N . ALA A 1 215 ? -10.141 -3.309 -7.199 1 98.81 215 ALA A N 1
ATOM 1696 C CA . ALA A 1 215 ? -8.773 -3.744 -6.914 1 98.81 215 ALA A CA 1
ATOM 1697 C C . ALA A 1 215 ? -7.754 -2.742 -7.453 1 98.81 215 ALA A C 1
ATOM 1699 O O . ALA A 1 215 ? -8.086 -1.887 -8.273 1 98.81 215 ALA A O 1
ATOM 1700 N N . LEU A 1 216 ? -6.629 -2.76 -6.887 1 98.81 216 LEU A N 1
ATOM 1701 C CA . LEU A 1 216 ? -5.453 -2.045 -7.379 1 98.81 216 LEU A CA 1
ATOM 1702 C C . LEU A 1 216 ? -4.289 -3.002 -7.598 1 98.81 216 LEU A C 1
ATOM 1704 O O . LEU A 1 216 ? -3.953 -3.793 -6.711 1 98.81 216 LEU A O 1
ATOM 1708 N N . LEU A 1 217 ? -3.762 -3.041 -8.773 1 98.81 217 LEU A N 1
ATOM 1709 C CA . LEU A 1 217 ? -2.504 -3.723 -9.062 1 98.81 217 LEU A CA 1
ATOM 1710 C C . LEU A 1 217 ? -1.355 -2.723 -9.156 1 98.81 217 LEU A C 1
ATOM 1712 O O . LEU A 1 217 ? -1.45 -1.728 -9.883 1 98.81 217 LEU A O 1
ATOM 1716 N N . ASP A 1 218 ? -0.331 -2.887 -8.406 1 98.62 218 ASP A N 1
ATOM 1717 C CA . ASP A 1 218 ? 0.834 -2.012 -8.32 1 98.62 218 ASP A CA 1
ATOM 1718 C C . ASP A 1 218 ? 2.129 -2.82 -8.289 1 98.62 218 ASP A C 1
ATOM 1720 O O . ASP A 1 218 ? 2.48 -3.4 -7.262 1 98.62 218 ASP A O 1
ATOM 1724 N N . PHE A 1 219 ? 2.834 -2.768 -9.414 1 97.94 219 PHE A N 1
ATOM 1725 C CA . PHE A 1 219 ? 3.98 -3.67 -9.422 1 97.94 219 PHE A CA 1
ATOM 1726 C C . PHE A 1 219 ? 5.105 -3.107 -10.289 1 97.94 219 PHE A C 1
ATOM 1728 O O . PHE A 1 219 ? 4.852 -2.422 -11.281 1 97.94 219 PHE A O 1
ATOM 1735 N N . THR A 1 220 ? 6.301 -3.352 -9.836 1 96.75 220 THR A N 1
ATOM 1736 C CA . THR A 1 220 ? 7.52 -3.137 -10.602 1 96.75 220 THR A CA 1
ATOM 1737 C C . THR A 1 220 ? 8.383 -4.395 -10.602 1 96.75 220 THR A C 1
ATOM 1739 O O . THR A 1 220 ? 8.477 -5.09 -9.594 1 96.75 220 THR A O 1
ATOM 1742 N N . ARG A 1 221 ? 9.039 -4.656 -11.703 1 93.25 221 ARG A N 1
ATOM 1743 C CA . ARG A 1 221 ? 9.789 -5.895 -11.898 1 93.25 221 ARG A CA 1
ATOM 1744 C C . ARG A 1 221 ? 10.898 -6.031 -10.859 1 93.25 221 ARG A C 1
ATOM 1746 O O . ARG A 1 221 ? 11.242 -7.145 -10.461 1 93.25 221 ARG A O 1
ATOM 1753 N N . SER A 1 222 ? 11.398 -4.941 -10.398 1 94 222 SER A N 1
ATOM 1754 C CA . SER A 1 222 ? 12.492 -4.949 -9.43 1 94 222 SER A CA 1
ATOM 1755 C C . SER A 1 222 ? 12.086 -5.633 -8.133 1 94 222 SER A C 1
ATOM 1757 O O . SER A 1 222 ? 12.938 -6.051 -7.348 1 94 222 SER A O 1
ATOM 1759 N N . GLN A 1 223 ? 10.82 -5.746 -7.895 1 95.44 223 GLN A N 1
ATOM 1760 C CA . GLN A 1 223 ? 10.352 -6.41 -6.684 1 95.44 223 GLN A CA 1
ATOM 1761 C C . GLN A 1 223 ? 10.789 -7.871 -6.652 1 95.44 223 GLN A C 1
ATOM 1763 O O . GLN A 1 223 ? 10.844 -8.484 -5.586 1 95.44 223 GLN A O 1
ATOM 1768 N N . TYR A 1 224 ? 11.094 -8.414 -7.82 1 91.75 224 TYR A N 1
ATOM 1769 C CA . TYR A 1 224 ? 11.531 -9.805 -7.875 1 91.75 224 TYR A CA 1
ATOM 1770 C C . TYR A 1 224 ? 12.977 -9.938 -7.422 1 91.75 224 TYR A C 1
ATOM 1772 O O . TYR A 1 224 ? 13.391 -11 -6.945 1 91.75 224 TYR A O 1
ATOM 1780 N N . PHE A 1 225 ? 13.719 -8.828 -7.5 1 89.44 225 PHE A N 1
ATOM 1781 C CA . PHE A 1 225 ? 15.156 -9.055 -7.445 1 89.44 225 PHE A CA 1
ATOM 1782 C C . PHE A 1 225 ? 15.82 -8.094 -6.469 1 89.44 225 PHE A C 1
ATOM 1784 O O . PHE A 1 225 ? 16.875 -8.398 -5.906 1 89.44 225 PHE A O 1
ATOM 1791 N N . SER A 1 226 ? 15.203 -6.945 -6.316 1 92.38 226 SER A N 1
ATOM 1792 C CA . SER A 1 226 ? 15.859 -5.91 -5.52 1 92.38 226 SER A CA 1
ATOM 1793 C C . SER A 1 226 ? 15.297 -5.863 -4.105 1 92.38 226 SER A C 1
ATOM 1795 O O . SER A 1 226 ? 14.086 -5.734 -3.918 1 92.38 226 SER A O 1
ATOM 1797 N N . PRO A 1 227 ? 16.172 -5.848 -3.072 1 93.56 227 PRO A N 1
ATOM 1798 C CA . PRO A 1 227 ? 15.703 -5.676 -1.694 1 93.56 227 PRO A CA 1
ATOM 1799 C C . PRO A 1 227 ? 15.102 -4.297 -1.444 1 93.56 227 PRO A C 1
ATOM 1801 O O . PRO A 1 227 ? 14.445 -4.082 -0.422 1 93.56 227 PRO A O 1
ATOM 1804 N N . LEU A 1 228 ? 15.258 -3.381 -2.393 1 94.94 228 LEU A N 1
ATOM 1805 C CA . LEU A 1 228 ? 14.766 -2.02 -2.217 1 94.94 228 LEU A CA 1
ATOM 1806 C C . LEU A 1 228 ? 13.258 -1.952 -2.459 1 94.94 228 LEU A C 1
ATOM 1808 O O . LEU A 1 228 ? 12.609 -0.984 -2.064 1 94.94 228 LEU A O 1
ATOM 1812 N N . ARG A 1 229 ? 12.781 -2.891 -3.141 1 97.62 229 ARG A N 1
ATOM 1813 C CA . ARG A 1 229 ? 11.359 -2.906 -3.467 1 97.62 229 ARG A CA 1
ATOM 1814 C C . ARG A 1 229 ? 10.656 -4.07 -2.779 1 97.62 229 ARG A C 1
ATOM 1816 O O . ARG A 1 229 ? 10.773 -5.219 -3.207 1 97.62 229 ARG A O 1
ATOM 1823 N N . GLN A 1 230 ? 9.875 -3.693 -1.839 1 95.31 230 GLN A N 1
ATOM 1824 C CA . GLN A 1 230 ? 9.211 -4.727 -1.058 1 95.31 230 GLN A CA 1
ATOM 1825 C C . GLN A 1 230 ? 7.797 -4.98 -1.574 1 95.31 230 GLN A C 1
ATOM 1827 O O . GLN A 1 230 ? 7.156 -4.078 -2.117 1 95.31 230 GLN A O 1
ATOM 1832 N N . ASN A 1 231 ? 7.344 -6.191 -1.371 1 97.19 231 ASN A N 1
ATOM 1833 C CA . ASN A 1 231 ? 5.961 -6.539 -1.685 1 97.19 231 ASN A CA 1
ATOM 1834 C C . ASN A 1 231 ? 4.988 -5.918 -0.686 1 97.19 231 ASN A C 1
ATOM 1836 O O . ASN A 1 231 ? 5.34 -5.699 0.475 1 97.19 231 ASN A O 1
ATOM 1840 N N . ARG A 1 232 ? 3.803 -5.582 -1.173 1 98.19 232 ARG A N 1
ATOM 1841 C CA . ARG A 1 232 ? 2.711 -5.078 -0.347 1 98.19 232 ARG A CA 1
ATOM 1842 C C . ARG A 1 232 ? 1.384 -5.715 -0.748 1 98.19 232 ARG A C 1
ATOM 1844 O O . ARG A 1 232 ? 1.135 -5.949 -1.933 1 98.19 232 ARG A O 1
ATOM 1851 N N . VAL A 1 233 ? 0.609 -5.988 0.261 1 98.44 233 VAL A N 1
ATOM 1852 C CA . VAL A 1 233 ? -0.716 -6.566 0.062 1 98.44 233 VAL A CA 1
ATOM 1853 C C . VAL A 1 233 ? -1.723 -5.875 0.98 1 98.44 233 VAL A C 1
ATOM 1855 O O . VAL A 1 233 ? -1.427 -5.613 2.148 1 98.44 233 VAL A O 1
ATOM 1858 N N . LEU A 1 234 ? -2.875 -5.531 0.424 1 98.81 234 LEU A N 1
ATOM 1859 C CA . LEU A 1 234 ? -3.99 -5.004 1.202 1 98.81 234 LEU A CA 1
ATOM 1860 C C . LEU A 1 234 ? -5.285 -5.734 0.856 1 98.81 234 LEU A C 1
ATOM 1862 O O . LEU A 1 234 ? -5.629 -5.875 -0.32 1 98.81 234 LEU A O 1
ATOM 1866 N N . ILE A 1 235 ? -5.934 -6.285 1.834 1 98.88 235 ILE A N 1
ATOM 1867 C CA . ILE A 1 235 ? -7.242 -6.906 1.683 1 98.88 235 ILE A CA 1
ATOM 1868 C C . ILE A 1 235 ? -8.227 -6.273 2.66 1 98.88 235 ILE A C 1
ATOM 1870 O O . ILE A 1 235 ? -8.047 -6.352 3.877 1 98.88 235 ILE A O 1
ATOM 1874 N N . ARG A 1 236 ? -9.289 -5.652 2.109 1 98.75 236 ARG A N 1
ATOM 1875 C CA . ARG A 1 236 ? -10.242 -4.934 2.949 1 98.75 236 ARG A CA 1
ATOM 1876 C C . ARG A 1 236 ? -11.609 -5.621 2.938 1 98.75 236 ARG A C 1
ATOM 1878 O O . ARG A 1 236 ? -12.234 -5.742 1.885 1 98.75 236 ARG A O 1
ATOM 1885 N N . GLY A 1 237 ? -12.062 -6.031 4.078 1 98.56 237 GLY A N 1
ATOM 1886 C CA . GLY A 1 237 ? -13.406 -6.543 4.285 1 98.56 237 GLY A CA 1
ATOM 1887 C C . GLY A 1 237 ? -14.242 -5.668 5.199 1 98.56 237 GLY A C 1
ATOM 1888 O O . GLY A 1 237 ? -13.727 -4.727 5.805 1 98.56 237 GLY A O 1
ATOM 1889 N N . SER A 1 238 ? -15.531 -5.957 5.309 1 97.81 238 SER A N 1
ATOM 1890 C CA . SER A 1 238 ? -16.469 -5.176 6.105 1 97.81 238 SER A CA 1
ATOM 1891 C C . SER A 1 238 ? -16.141 -5.266 7.59 1 97.81 238 SER A C 1
ATOM 1893 O O . SER A 1 238 ? -16.438 -4.34 8.352 1 97.81 238 SER A O 1
ATOM 1895 N N . HIS A 1 239 ? -15.492 -6.371 8.008 1 97.44 239 HIS A N 1
ATOM 1896 C CA . HIS A 1 239 ? -15.266 -6.602 9.43 1 97.44 239 HIS A CA 1
ATOM 1897 C C . HIS A 1 239 ? -13.781 -6.762 9.734 1 97.44 239 HIS A C 1
ATOM 1899 O O . HIS A 1 239 ? -13.398 -7.07 10.867 1 97.44 239 HIS A O 1
ATOM 1905 N N . GLY A 1 240 ? -12.984 -6.551 8.727 1 97.44 240 GLY A N 1
ATOM 1906 C CA . GLY A 1 240 ? -11.555 -6.727 8.953 1 97.44 240 GLY A CA 1
ATOM 1907 C C . GLY A 1 240 ? -10.703 -6.242 7.789 1 97.44 240 GLY A C 1
ATOM 1908 O O . GLY A 1 240 ? -11.234 -5.887 6.734 1 97.44 240 GLY A O 1
ATOM 1909 N N . GLU A 1 241 ? -9.422 -6.191 8.047 1 98.44 241 GLU A N 1
ATOM 1910 C CA . GLU A 1 241 ? -8.422 -5.797 7.062 1 98.44 241 GLU A CA 1
ATOM 1911 C C . GLU A 1 241 ? -7.125 -6.574 7.246 1 98.44 241 GLU A C 1
ATOM 1913 O O . GLU A 1 241 ? -6.711 -6.848 8.375 1 98.44 241 GLU A O 1
ATOM 1918 N N . ILE A 1 242 ? -6.586 -7.059 6.141 1 98.44 242 ILE A N 1
ATOM 1919 C CA . ILE A 1 242 ? -5.227 -7.594 6.133 1 98.44 242 ILE A CA 1
ATOM 1920 C C . ILE A 1 242 ? -4.289 -6.609 5.441 1 98.44 242 ILE A C 1
ATOM 1922 O O . ILE A 1 242 ? -4.504 -6.242 4.281 1 98.44 242 ILE A O 1
ATOM 1926 N N . ARG A 1 243 ? -3.332 -6.129 6.102 1 98 243 ARG A N 1
ATOM 1927 C CA . ARG A 1 243 ? -2.238 -5.32 5.574 1 98 243 ARG A CA 1
ATOM 1928 C C . ARG A 1 243 ? -0.911 -6.062 5.676 1 98 243 ARG A C 1
ATOM 1930 O O . ARG A 1 243 ? -0.289 -6.09 6.742 1 98 243 ARG A O 1
ATOM 1937 N N . ASP A 1 244 ? -0.436 -6.594 4.48 1 97.12 244 ASP A N 1
ATOM 1938 C CA . ASP A 1 244 ? 0.726 -7.477 4.426 1 97.12 244 ASP A CA 1
ATOM 1939 C C . ASP A 1 244 ? 0.52 -8.711 5.297 1 97.12 244 ASP A C 1
ATOM 1941 O O . ASP A 1 244 ? -0.247 -9.609 4.941 1 97.12 244 ASP A O 1
ATOM 1945 N N . ASN A 1 245 ? 1.105 -8.703 6.508 1 96.88 245 ASN A N 1
ATOM 1946 C CA . ASN A 1 245 ? 0.938 -9.852 7.395 1 96.88 245 ASN A CA 1
ATOM 1947 C C . ASN A 1 245 ? 0.203 -9.469 8.672 1 96.88 245 ASN A C 1
ATOM 1949 O O . ASN A 1 245 ? 0.01 -10.305 9.562 1 96.88 245 ASN A O 1
ATOM 1953 N N . GLU A 1 246 ? -0.258 -8.219 8.766 1 97.44 246 GLU A N 1
ATOM 1954 C CA . GLU A 1 246 ? -1.023 -7.766 9.93 1 97.44 246 GLU A CA 1
ATOM 1955 C C . GLU A 1 246 ? -2.523 -7.867 9.672 1 97.44 246 GLU A C 1
ATOM 1957 O O . GLU A 1 246 ? -3.012 -7.414 8.633 1 97.44 246 GLU A O 1
ATOM 1962 N N . VAL A 1 247 ? -3.217 -8.469 10.633 1 97.25 247 VAL A N 1
ATOM 1963 C CA . VAL A 1 247 ? -4.652 -8.695 10.523 1 97.25 247 VAL A CA 1
ATOM 1964 C C . VAL A 1 247 ? -5.387 -7.938 11.625 1 97.25 247 VAL A C 1
ATOM 1966 O O . VAL A 1 247 ? -5.039 -8.062 12.805 1 97.25 247 VAL A O 1
ATOM 1969 N N . THR A 1 248 ? -6.324 -7.086 11.242 1 97.5 248 THR A N 1
ATOM 1970 C CA . THR A 1 248 ? -7.223 -6.434 12.195 1 97.5 248 THR A CA 1
ATOM 1971 C C . THR A 1 248 ? -8.672 -6.832 11.922 1 97.5 248 THR A C 1
ATOM 1973 O O . THR A 1 248 ? -9.156 -6.715 10.797 1 97.5 248 THR A O 1
ATOM 1976 N N . ILE A 1 249 ? -9.367 -7.324 12.961 1 96.19 249 ILE A N 1
ATOM 1977 C CA . ILE A 1 249 ? -10.75 -7.766 12.781 1 96.19 249 ILE A CA 1
ATOM 1978 C C . ILE A 1 249 ? -11.609 -7.254 13.938 1 96.19 249 ILE A C 1
ATOM 1980 O O . ILE A 1 249 ? -11.094 -6.996 15.031 1 96.19 249 ILE A O 1
ATOM 1984 N N . SER A 1 250 ? -12.867 -7.105 13.664 1 95 250 SER A N 1
ATOM 1985 C CA . SER A 1 250 ? -13.844 -6.875 14.727 1 95 250 SER A CA 1
ATOM 1986 C C . SER A 1 250 ? -14.172 -8.172 15.461 1 95 250 SER A C 1
ATOM 1988 O O . SER A 1 250 ? -14.359 -9.219 14.844 1 95 250 SER A O 1
ATOM 1990 N N . VAL A 1 251 ? -14.195 -8.094 16.781 1 92.25 251 VAL A N 1
ATOM 1991 C CA . VAL A 1 251 ? 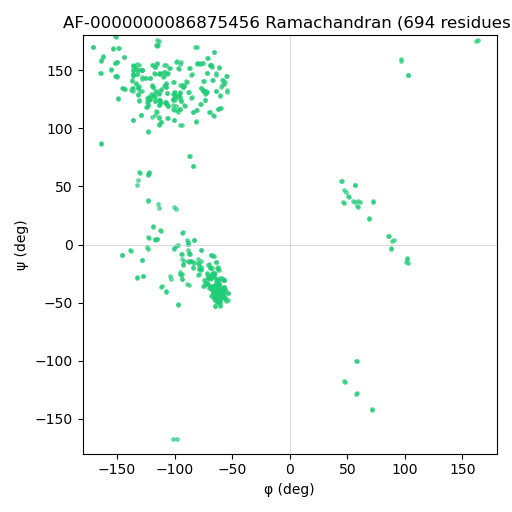-14.547 -9.281 17.562 1 92.25 251 VAL A CA 1
ATOM 1992 C C . VAL A 1 251 ? -15.891 -9.055 18.25 1 92.25 251 VAL A C 1
ATOM 1994 O O . VAL A 1 251 ? -16.234 -9.766 19.203 1 92.25 251 VAL A O 1
ATOM 1997 N N . GLY A 1 252 ? -16.594 -8.031 17.891 1 86.5 252 GLY A N 1
ATOM 1998 C CA . GLY A 1 252 ? -17.906 -7.723 18.453 1 86.5 252 GLY A CA 1
ATOM 1999 C C . GLY A 1 252 ? -17.844 -6.703 19.578 1 86.5 252 GLY A C 1
ATOM 2000 O O . GLY A 1 252 ? -16.781 -6.461 20.141 1 86.5 252 GLY A O 1
ATOM 2001 N N . ALA A 1 253 ? -18.953 -6.031 19.844 1 81.69 253 ALA A N 1
ATOM 2002 C CA . ALA A 1 253 ? -19.109 -5.094 20.953 1 81.69 253 ALA A CA 1
ATOM 2003 C C . ALA A 1 253 ? -18.062 -3.992 20.906 1 81.69 253 ALA A C 1
ATOM 2005 O O . ALA A 1 253 ? -17.406 -3.709 21.906 1 81.69 253 ALA A O 1
ATOM 2006 N N . GLU A 1 254 ? -17.75 -3.576 19.672 1 84 254 GLU A N 1
ATOM 2007 C CA . GLU A 1 254 ? -16.844 -2.453 19.438 1 84 254 GLU A CA 1
ATOM 2008 C C . GLU A 1 254 ? -15.414 -2.807 19.828 1 84 254 GLU A C 1
ATOM 2010 O O . GLU A 1 254 ? -14.641 -1.938 20.234 1 84 254 GLU A O 1
ATOM 2015 N N . ALA A 1 255 ? -15.211 -4.055 19.844 1 91.44 255 ALA A N 1
ATOM 2016 C CA . ALA A 1 255 ? -13.859 -4.512 20.141 1 91.44 255 ALA A CA 1
ATOM 2017 C C . ALA A 1 255 ? -13.164 -5.023 18.875 1 91.44 255 ALA A C 1
ATOM 2019 O O . ALA A 1 255 ? -13.812 -5.57 17.984 1 91.44 255 ALA A O 1
ATOM 2020 N N . PHE A 1 256 ? -11.859 -4.805 18.891 1 93.88 256 PHE A N 1
ATOM 2021 C CA . PHE A 1 256 ? -11.047 -5.199 17.734 1 93.88 256 PHE A CA 1
ATOM 2022 C C . PHE A 1 256 ? -9.805 -5.953 18.188 1 93.88 256 PHE A C 1
ATOM 2024 O O . PHE A 1 256 ? -9.305 -5.73 19.297 1 93.88 256 PHE A O 1
ATOM 2031 N N . ASP A 1 257 ? -9.445 -6.852 17.375 1 95.06 257 ASP A N 1
ATOM 2032 C CA . ASP A 1 257 ? -8.195 -7.578 17.594 1 95.06 257 ASP A CA 1
ATOM 2033 C C . ASP A 1 257 ? -7.23 -7.367 16.422 1 95.06 257 ASP A C 1
ATOM 2035 O O . ASP A 1 257 ? -7.656 -7.254 15.273 1 95.06 257 ASP A O 1
ATOM 2039 N N . THR A 1 258 ? -5.98 -7.145 16.797 1 95.56 258 THR A N 1
ATOM 2040 C CA . THR A 1 258 ? -4.922 -7.031 15.797 1 95.56 258 THR A CA 1
ATOM 2041 C C . THR A 1 258 ? -3.812 -8.047 16.062 1 95.56 258 THR A C 1
ATOM 2043 O O . THR A 1 258 ? -3.293 -8.117 17.172 1 95.56 258 THR A O 1
ATOM 2046 N N . TYR A 1 259 ? -3.504 -8.82 15.07 1 94.75 259 TYR A N 1
ATOM 2047 C CA . TYR A 1 259 ? -2.451 -9.828 15.188 1 94.75 259 TYR A CA 1
ATOM 2048 C C . TYR A 1 259 ? -1.758 -10.047 13.844 1 94.75 259 TYR A C 1
ATOM 2050 O O . TYR A 1 259 ? -2.104 -9.414 12.852 1 94.75 259 TYR A O 1
ATOM 2058 N N . SER A 1 260 ? -0.634 -10.781 13.859 1 96.69 260 SER A N 1
ATOM 2059 C CA . SER A 1 260 ? 0.168 -10.938 12.648 1 96.69 260 SER A CA 1
ATOM 2060 C C . SER A 1 260 ? 0.238 -12.391 12.211 1 96.69 260 SER A C 1
ATOM 2062 O O . SER A 1 260 ? 0.156 -13.305 13.039 1 96.69 260 SER A O 1
ATOM 2064 N N . ILE A 1 261 ? 0.314 -12.625 10.906 1 97 261 ILE A N 1
ATOM 2065 C CA . ILE A 1 261 ? 0.657 -13.93 10.344 1 97 261 ILE A CA 1
ATOM 2066 C C . ILE A 1 261 ? 2.15 -14.195 10.531 1 97 261 ILE A C 1
ATOM 2068 O O . ILE A 1 261 ? 2.986 -13.422 10.055 1 97 261 ILE A O 1
ATOM 2072 N N . HIS A 1 262 ? 2.418 -15.344 11.18 1 95.62 262 HIS A N 1
ATOM 2073 C CA . HIS A 1 262 ? 3.811 -15.656 11.469 1 95.62 262 HIS A CA 1
ATOM 2074 C C . HIS A 1 262 ? 4.219 -16.984 10.844 1 95.62 262 HIS A C 1
ATOM 2076 O O . HIS A 1 262 ? 3.426 -17.922 10.805 1 95.62 262 HIS A O 1
ATOM 2082 N N . ARG A 1 263 ? 5.457 -16.953 10.398 1 94.75 263 ARG A N 1
ATOM 2083 C CA . ARG A 1 263 ? 6.035 -18.188 9.875 1 94.75 263 ARG A CA 1
ATOM 2084 C C . ARG A 1 263 ? 6.672 -19.016 10.992 1 94.75 263 ARG A C 1
ATOM 2086 O O . ARG A 1 263 ? 7.355 -18.469 11.859 1 94.75 263 ARG A O 1
ATOM 2093 N N . ILE A 1 264 ? 6.375 -20.219 11.031 1 92.94 264 ILE A N 1
ATOM 2094 C CA . ILE A 1 264 ? 7.082 -21.172 11.883 1 92.94 264 ILE A CA 1
ATOM 2095 C C . ILE A 1 264 ? 7.98 -22.062 11.023 1 92.94 264 ILE A C 1
ATOM 2097 O O . ILE A 1 264 ? 7.496 -22.875 10.25 1 92.94 264 ILE A O 1
ATOM 2101 N N . GLN A 1 265 ? 9.25 -21.781 11.195 1 92.94 265 GLN A N 1
ATOM 2102 C CA . GLN A 1 265 ? 10.25 -22.453 10.383 1 92.94 265 GLN A CA 1
ATOM 2103 C C . GLN A 1 265 ? 11.062 -23.438 11.211 1 92.94 265 GLN A C 1
ATOM 2105 O O . GLN A 1 265 ? 11.32 -23.203 12.391 1 92.94 265 GLN A O 1
ATOM 2110 N N . SER A 1 266 ? 11.43 -24.516 10.633 1 90.31 266 SER A N 1
ATOM 2111 C CA . SER A 1 266 ? 12.375 -25.469 11.219 1 90.31 266 SER A CA 1
ATOM 2112 C C . SER A 1 266 ? 13.781 -25.266 10.664 1 90.31 266 SER A C 1
ATOM 2114 O O . SER A 1 266 ? 13.953 -24.609 9.625 1 90.31 266 SER A O 1
ATOM 2116 N N . GLY A 1 267 ? 14.742 -25.734 11.469 1 90.31 267 GLY A N 1
ATOM 2117 C CA . GLY A 1 267 ? 16.109 -25.75 10.977 1 90.31 267 GLY A CA 1
ATOM 2118 C C . GLY A 1 267 ? 16.844 -24.438 11.203 1 90.31 267 GLY A C 1
ATOM 2119 O O . GLY A 1 267 ? 17.906 -24.219 10.641 1 90.31 267 GLY A O 1
ATOM 2120 N N . MET A 1 268 ? 16.172 -23.656 11.898 1 87.56 268 MET A N 1
ATOM 2121 C CA . MET A 1 268 ? 16.797 -22.359 12.156 1 87.56 268 MET A CA 1
ATOM 2122 C C . MET A 1 268 ? 17.094 -22.172 13.641 1 87.56 268 MET A C 1
ATOM 2124 O O . MET A 1 268 ? 16.406 -22.766 14.484 1 87.56 268 MET A O 1
ATOM 2128 N N . GLU A 1 269 ? 18.016 -21.375 14.016 1 86.81 269 GLU A N 1
ATOM 2129 C CA . GLU A 1 269 ? 18.344 -20.906 15.352 1 86.81 269 GLU A CA 1
ATOM 2130 C C . GLU A 1 269 ? 18.344 -22.047 16.359 1 86.81 269 GLU A C 1
ATOM 2132 O O . GLU A 1 269 ? 17.609 -22 17.359 1 86.81 269 GLU A O 1
ATOM 2137 N N . GLY A 1 270 ? 19 -23 16.172 1 85 270 GLY A N 1
ATOM 2138 C CA . GLY A 1 270 ? 19.188 -24.094 17.125 1 85 270 GLY A CA 1
ATOM 2139 C C . GLY A 1 270 ? 18.344 -25.312 16.812 1 85 270 GLY A C 1
ATOM 2140 O O . GLY A 1 270 ? 18.469 -26.344 17.484 1 85 270 GLY A O 1
ATOM 2141 N N . SER A 1 271 ? 17.359 -25.078 15.945 1 85.5 271 SER A N 1
ATOM 2142 C CA . SER A 1 271 ? 16.578 -26.219 15.516 1 85.5 271 SER A CA 1
ATOM 2143 C C . SER A 1 271 ? 17.453 -27.281 14.852 1 85.5 271 SER A C 1
ATOM 2145 O O . SER A 1 271 ? 18.312 -26.953 14.039 1 85.5 271 SER A O 1
ATOM 2147 N N . LEU A 1 272 ? 17.266 -28.5 15.117 1 86.5 272 LEU A N 1
ATOM 2148 C CA . LEU A 1 272 ? 18.047 -29.594 14.547 1 86.5 272 LEU A CA 1
ATOM 2149 C C . LEU A 1 272 ? 17.312 -30.25 13.383 1 86.5 272 LEU A C 1
ATOM 2151 O O . LEU A 1 272 ? 17.828 -31.172 12.75 1 86.5 272 LEU A O 1
ATOM 2155 N N . GLY A 1 273 ? 16.188 -29.703 13.203 1 82.38 273 GLY A N 1
ATOM 2156 C CA . GLY A 1 273 ? 15.422 -30.219 12.078 1 82.38 273 GLY A CA 1
ATOM 2157 C C . GLY A 1 273 ? 15.867 -29.641 10.742 1 82.38 273 GLY A C 1
ATOM 2158 O O . GLY A 1 273 ? 16.688 -28.719 10.703 1 82.38 273 GLY A O 1
ATOM 2159 N N . PRO A 1 274 ? 15.414 -30.156 9.711 1 84.88 274 PRO A N 1
ATOM 2160 C CA . PRO A 1 274 ? 15.742 -29.625 8.391 1 84.88 274 PRO A CA 1
ATOM 2161 C C . PRO A 1 274 ? 15.133 -28.234 8.148 1 84.88 274 PRO A C 1
ATOM 2163 O O . PRO A 1 274 ? 14.094 -27.906 8.727 1 84.88 274 PRO A O 1
ATOM 2166 N N . LEU A 1 275 ? 15.82 -27.5 7.297 1 90.38 275 LEU A N 1
ATOM 2167 C CA . LEU A 1 275 ? 15.297 -26.203 6.914 1 90.38 275 LEU A CA 1
ATOM 2168 C C . LEU A 1 275 ? 14 -26.344 6.117 1 90.38 275 LEU A C 1
ATOM 2170 O O . LEU A 1 275 ? 14.008 -26.906 5.02 1 90.38 275 LEU A O 1
ATOM 2174 N N . SER A 1 276 ? 12.93 -25.953 6.719 1 92.38 276 SER A N 1
ATOM 2175 C CA . SER A 1 276 ? 11.641 -26.078 6.051 1 92.38 276 SER A CA 1
ATOM 2176 C C . SER A 1 276 ? 10.578 -25.219 6.73 1 92.38 276 SER A C 1
ATOM 2178 O O . SER A 1 276 ? 10.625 -25.016 7.945 1 92.38 276 SER A O 1
ATOM 2180 N N . LEU A 1 277 ? 9.672 -24.75 5.895 1 95.88 277 LEU A N 1
ATOM 2181 C CA . LEU A 1 277 ? 8.484 -24.125 6.477 1 95.88 277 LEU A CA 1
ATOM 2182 C C . LEU A 1 277 ? 7.57 -25.172 7.102 1 95.88 277 LEU A C 1
ATOM 2184 O O . LEU A 1 277 ? 7.277 -26.203 6.48 1 95.88 277 LEU A O 1
ATOM 2188 N N . ARG A 1 278 ? 7.141 -24.938 8.328 1 94.25 278 ARG A N 1
ATOM 2189 C CA . ARG A 1 278 ? 6.215 -25.859 8.977 1 94.25 278 ARG A CA 1
ATOM 2190 C C . ARG A 1 278 ? 4.777 -25.375 8.852 1 94.25 278 ARG A C 1
ATOM 2192 O O . ARG A 1 278 ? 3.904 -26.125 8.391 1 94.25 278 ARG A O 1
ATOM 2199 N N . GLU A 1 279 ? 4.598 -24.219 9.211 1 96.69 279 GLU A N 1
ATOM 2200 C CA . GLU A 1 279 ? 3.24 -23.688 9.18 1 96.69 279 GLU A CA 1
ATOM 2201 C C . GLU A 1 279 ? 3.244 -22.156 9.273 1 96.69 279 GLU A C 1
ATOM 2203 O O . GLU A 1 279 ? 4.266 -21.547 9.594 1 96.69 279 GLU A O 1
ATOM 2208 N N . LEU A 1 280 ? 2.176 -21.531 8.836 1 97.88 280 LEU A N 1
ATOM 2209 C CA . LEU A 1 280 ? 1.857 -20.141 9.133 1 97.88 280 LEU A CA 1
ATOM 2210 C C . LEU A 1 280 ? 0.702 -20.047 10.117 1 97.88 280 LEU A C 1
ATOM 2212 O O . LEU A 1 280 ? -0.304 -20.75 9.977 1 97.88 280 LEU A O 1
ATOM 2216 N N . ARG A 1 281 ? 0.889 -19.172 11.07 1 95.44 281 ARG A N 1
ATOM 2217 C CA . ARG A 1 281 ? -0.117 -19.016 12.117 1 95.44 281 ARG A CA 1
ATOM 2218 C C . ARG A 1 281 ? -0.464 -17.547 12.336 1 95.44 281 ARG A C 1
ATOM 2220 O O . ARG A 1 281 ? 0.354 -16.672 12.062 1 95.44 281 ARG A O 1
ATOM 2227 N N . ALA A 1 282 ? -1.661 -17.297 12.734 1 93 282 ALA A N 1
ATOM 2228 C CA . ALA A 1 282 ? -2.123 -16.031 13.289 1 93 282 ALA A CA 1
ATOM 2229 C C . ALA A 1 282 ? -2.859 -16.25 14.609 1 93 282 ALA A C 1
ATOM 2231 O O . ALA A 1 282 ? -3.994 -16.734 14.625 1 93 282 ALA A O 1
ATOM 2232 N N . GLY A 1 283 ? -2.275 -15.82 15.656 1 83.62 283 GLY A N 1
ATOM 2233 C CA . GLY A 1 283 ? -2.793 -16.234 16.953 1 83.62 283 GLY A CA 1
ATOM 2234 C C . GLY A 1 283 ? -2.816 -17.734 17.125 1 83.62 283 GLY A C 1
ATOM 2235 O O . GLY A 1 283 ? -1.805 -18.406 16.922 1 83.62 283 GLY A O 1
ATOM 2236 N N . GLN A 1 284 ? -3.984 -18.203 17.516 1 87.81 284 GLN A N 1
ATOM 2237 C CA . GLN A 1 284 ? -4.117 -19.641 17.797 1 87.81 284 GLN A CA 1
ATOM 2238 C C . GLN A 1 284 ? -4.48 -20.406 16.547 1 87.81 284 GLN A C 1
ATOM 2240 O O . GLN A 1 284 ? -4.496 -21.641 16.547 1 87.81 284 GLN A O 1
ATOM 2245 N N . GLN A 1 285 ? -4.594 -19.688 15.484 1 92.38 285 GLN A N 1
ATOM 2246 C CA . GLN A 1 285 ? -5.105 -20.328 14.281 1 92.38 285 GLN A CA 1
ATOM 2247 C C . GLN A 1 285 ? -3.967 -20.719 13.336 1 92.38 285 GLN A C 1
ATOM 2249 O O . GLN A 1 285 ? -3.098 -19.906 13.039 1 92.38 285 GLN A O 1
ATOM 2254 N N . CYS A 1 286 ? -3.943 -21.969 12.938 1 96.31 286 CYS A N 1
ATOM 2255 C CA . CYS A 1 286 ? -3.08 -22.375 11.844 1 96.31 286 CYS A CA 1
ATOM 2256 C C . CYS A 1 286 ? -3.715 -22.047 10.492 1 96.31 286 CYS A C 1
ATOM 2258 O O . CYS A 1 286 ? -4.754 -22.609 10.141 1 96.31 286 CYS A O 1
ATOM 2260 N N . LEU A 1 287 ? -3.102 -21.188 9.758 1 97.44 287 LEU A N 1
ATOM 2261 C CA . LEU A 1 287 ? -3.666 -20.703 8.5 1 97.44 287 LEU A CA 1
ATOM 2262 C C . LEU A 1 287 ? -3.148 -21.531 7.324 1 97.44 287 LEU A C 1
ATOM 2264 O O . LEU A 1 287 ? -3.791 -21.594 6.273 1 97.44 287 LEU A O 1
ATOM 2268 N N . TYR A 1 288 ? -1.956 -22.062 7.422 1 98.06 288 TYR A N 1
ATOM 2269 C CA . TYR A 1 288 ? -1.293 -22.875 6.406 1 98.06 288 TYR A CA 1
ATOM 2270 C C . TYR A 1 288 ? -0.366 -23.906 7.047 1 98.06 288 TYR A C 1
ATOM 2272 O O . TYR A 1 288 ? 0.481 -23.547 7.871 1 98.06 288 TYR A O 1
ATOM 2280 N N . ARG A 1 289 ? -0.565 -25.125 6.699 1 96.94 289 ARG A N 1
ATOM 2281 C CA . ARG A 1 289 ? 0.349 -26.188 7.098 1 96.94 289 ARG A CA 1
ATOM 2282 C C . ARG A 1 289 ? 1.069 -26.766 5.887 1 96.94 289 ARG A C 1
ATOM 2284 O O . ARG A 1 289 ? 0.43 -27.219 4.938 1 96.94 289 ARG A O 1
ATOM 2291 N N . ASN A 1 290 ? 2.326 -26.766 5.922 1 96.75 290 ASN A N 1
ATOM 2292 C CA . ASN A 1 290 ? 3.139 -27.266 4.816 1 96.75 290 ASN A CA 1
ATOM 2293 C C . ASN A 1 290 ? 3.037 -28.781 4.695 1 96.75 290 ASN A C 1
ATOM 2295 O O . ASN A 1 290 ? 3.533 -29.516 5.555 1 96.75 290 ASN A O 1
ATOM 2299 N N . PRO A 1 291 ? 2.473 -29.234 3.635 1 94.88 291 PRO A N 1
ATOM 2300 C CA . PRO A 1 291 ? 2.352 -30.688 3.479 1 94.88 291 PRO A CA 1
ATOM 2301 C C . PRO A 1 291 ? 3.664 -31.344 3.066 1 94.88 291 PRO A C 1
ATOM 2303 O O . PRO A 1 291 ? 3.768 -32.562 3.072 1 94.88 291 PRO A O 1
ATOM 2306 N N . PHE A 1 292 ? 4.672 -30.562 2.807 1 95 292 PHE A N 1
ATOM 2307 C CA . PHE A 1 292 ? 5.941 -31.094 2.318 1 95 292 PHE A CA 1
ATOM 2308 C C . PHE A 1 292 ? 7.086 -30.688 3.242 1 95 292 PHE A C 1
ATOM 2310 O O . PHE A 1 292 ? 8.172 -30.344 2.777 1 95 292 PHE A O 1
ATOM 2317 N N . SER A 1 293 ? 6.875 -30.672 4.508 1 89.5 293 SER A N 1
ATOM 2318 C CA . SER A 1 293 ? 7.789 -30.094 5.48 1 89.5 293 SER A CA 1
ATOM 2319 C C . SER A 1 293 ? 9.078 -30.891 5.594 1 89.5 293 SER A C 1
ATOM 2321 O O . SER A 1 293 ? 10.055 -30.438 6.184 1 89.5 293 SER A O 1
ATOM 2323 N N . SER A 1 294 ? 9.141 -32.062 4.977 1 85 294 SER A N 1
ATOM 2324 C CA . SER A 1 294 ? 10.336 -32.906 5.035 1 85 294 SER A CA 1
ATOM 2325 C C . SER A 1 294 ? 11.398 -32.406 4.062 1 85 294 SER A C 1
ATOM 2327 O O . SER A 1 294 ? 12.562 -32.781 4.164 1 85 294 SER A O 1
ATOM 2329 N N . ALA A 1 295 ? 11.023 -31.547 3.096 1 89.25 295 ALA A N 1
ATOM 2330 C CA . ALA A 1 295 ? 11.938 -31.047 2.074 1 89.25 295 ALA A CA 1
ATOM 2331 C C . ALA A 1 295 ? 12.188 -29.547 2.246 1 89.25 295 ALA A C 1
ATOM 2333 O O . ALA A 1 295 ? 11.289 -28.812 2.66 1 89.25 295 ALA A O 1
ATOM 2334 N N . PRO A 1 296 ? 13.336 -29.156 1.925 1 91.5 296 PRO A N 1
ATOM 2335 C CA . PRO A 1 296 ? 13.688 -27.734 2.061 1 91.5 296 PRO A CA 1
ATOM 2336 C C . PRO A 1 296 ? 13.25 -26.906 0.858 1 91.5 296 PRO A C 1
ATOM 2338 O O . PRO A 1 296 ? 14.086 -26.281 0.194 1 91.5 296 PRO A O 1
ATOM 2341 N N . PHE A 1 297 ? 12.016 -26.781 0.713 1 94.38 297 PHE A N 1
ATOM 2342 C CA . PHE A 1 297 ? 11.469 -26.078 -0.447 1 94.38 297 PHE A CA 1
ATOM 2343 C C . PHE A 1 297 ? 11.312 -24.594 -0.162 1 94.38 297 PHE A C 1
ATOM 2345 O O . PHE A 1 297 ? 10.938 -24.203 0.945 1 94.38 297 PHE A O 1
ATOM 2352 N N . SER A 1 298 ? 11.656 -23.781 -1.204 1 94.06 298 SER A N 1
ATOM 2353 C CA . SER A 1 298 ? 11.258 -22.391 -1.186 1 94.06 298 SER A CA 1
ATOM 2354 C C . SER A 1 298 ? 9.742 -22.25 -1.272 1 94.06 298 SER A C 1
ATOM 2356 O O . SER A 1 298 ? 9.039 -23.219 -1.565 1 94.06 298 SER A O 1
ATOM 2358 N N . ASP A 1 299 ? 9.219 -21.062 -0.982 1 95.88 299 ASP A N 1
ATOM 2359 C CA . ASP A 1 299 ? 7.785 -20.812 -1.108 1 95.88 299 ASP A CA 1
ATOM 2360 C C . ASP A 1 299 ? 7.301 -21.094 -2.529 1 95.88 299 ASP A C 1
ATOM 2362 O O . ASP A 1 299 ? 6.199 -21.609 -2.727 1 95.88 299 ASP A O 1
ATOM 2366 N N . GLU A 1 300 ? 8.094 -20.75 -3.492 1 95.19 300 GLU A N 1
ATOM 2367 C CA . GLU A 1 300 ? 7.781 -21.016 -4.891 1 95.19 300 GLU A CA 1
ATOM 2368 C C . GLU A 1 300 ? 7.695 -22.516 -5.156 1 95.19 300 GLU A C 1
ATOM 2370 O O . GLU A 1 300 ? 6.762 -22.984 -5.809 1 95.19 300 GLU A O 1
ATOM 2375 N N . GLU A 1 301 ? 8.633 -23.25 -4.645 1 95.69 301 GLU A N 1
ATOM 2376 C CA . GLU A 1 301 ? 8.656 -24.688 -4.84 1 95.69 301 GLU A CA 1
ATOM 2377 C C . GLU A 1 301 ? 7.496 -25.359 -4.121 1 95.69 301 GLU A C 1
ATOM 2379 O O . GLU A 1 301 ? 6.957 -26.359 -4.602 1 95.69 301 GLU A O 1
ATOM 2384 N N . LEU A 1 302 ? 7.176 -24.812 -2.979 1 97.06 302 LEU A N 1
ATOM 2385 C CA . LEU A 1 302 ? 6.008 -25.328 -2.273 1 97.06 302 LEU A CA 1
ATOM 2386 C C . LEU A 1 302 ? 4.75 -25.172 -3.121 1 97.06 302 LEU A C 1
ATOM 2388 O O . LEU A 1 302 ? 3.934 -26.094 -3.199 1 97.06 302 LEU A O 1
ATOM 2392 N N . ALA A 1 303 ? 4.648 -24.047 -3.744 1 98 303 ALA A N 1
ATOM 2393 C CA . ALA A 1 303 ? 3.502 -23.812 -4.613 1 98 303 ALA A CA 1
ATOM 2394 C C . ALA A 1 303 ? 3.514 -24.75 -5.816 1 98 303 ALA A C 1
ATOM 2396 O O . ALA A 1 303 ? 2.469 -25.266 -6.215 1 98 303 ALA A O 1
ATOM 2397 N N . MET A 1 304 ? 4.633 -24.984 -6.359 1 97.81 304 MET A N 1
ATOM 2398 C CA . MET A 1 304 ? 4.773 -25.875 -7.5 1 97.81 304 MET A CA 1
ATOM 2399 C C . MET A 1 304 ? 4.406 -27.312 -7.113 1 97.81 304 MET A C 1
ATOM 2401 O O . MET A 1 304 ? 3.729 -28 -7.871 1 97.81 304 MET A O 1
ATOM 2405 N N . ALA A 1 305 ? 4.859 -27.734 -5.957 1 97.69 305 ALA A N 1
ATOM 2406 C CA . ALA A 1 305 ? 4.504 -29.062 -5.469 1 97.69 305 ALA A CA 1
ATOM 2407 C C . ALA A 1 305 ? 2.998 -29.188 -5.27 1 97.69 305 ALA A C 1
ATOM 2409 O O . ALA A 1 305 ? 2.41 -30.234 -5.578 1 97.69 305 ALA A O 1
ATOM 2410 N N . GLU A 1 306 ? 2.445 -28.125 -4.777 1 98.12 306 GLU A N 1
ATOM 2411 C CA . GLU A 1 306 ? 0.997 -28.125 -4.598 1 98.12 306 GLU A CA 1
ATOM 2412 C C . GLU A 1 306 ? 0.275 -28.219 -5.941 1 98.12 306 GLU A C 1
ATOM 2414 O O . GLU A 1 306 ? -0.769 -28.859 -6.051 1 98.12 306 GLU A O 1
ATOM 2419 N N . ILE A 1 307 ? 0.776 -27.578 -6.934 1 98.44 307 ILE A N 1
ATOM 2420 C CA . ILE A 1 307 ? 0.203 -27.656 -8.273 1 98.44 307 ILE A CA 1
ATOM 2421 C C . ILE A 1 307 ? 0.218 -29.109 -8.758 1 98.44 307 ILE A C 1
ATOM 2423 O O . ILE A 1 307 ? -0.779 -29.609 -9.281 1 98.44 307 ILE A O 1
ATOM 2427 N N . LEU A 1 308 ? 1.314 -29.812 -8.562 1 98.06 308 LEU A N 1
ATOM 2428 C CA . LEU A 1 308 ? 1.412 -31.219 -8.961 1 98.06 308 LEU A CA 1
ATOM 2429 C C . LEU A 1 308 ? 0.401 -32.062 -8.203 1 98.06 308 LEU A C 1
ATOM 2431 O O . LEU A 1 308 ? -0.192 -33 -8.773 1 98.06 308 LEU A O 1
ATOM 2435 N N . THR A 1 309 ? 0.236 -31.703 -6.965 1 97.69 309 THR A N 1
ATOM 2436 C CA . THR A 1 309 ? -0.744 -32.438 -6.156 1 97.69 309 THR A CA 1
ATOM 2437 C C . THR A 1 309 ? -2.154 -32.219 -6.695 1 97.69 309 THR A C 1
ATOM 2439 O O . THR A 1 309 ? -2.928 -33.156 -6.828 1 97.69 309 THR A O 1
ATOM 2442 N N . ARG A 1 310 ? -2.447 -31.031 -7.027 1 97.94 310 ARG A N 1
ATOM 2443 C CA . ARG A 1 310 ? -3.768 -30.703 -7.566 1 97.94 310 ARG A CA 1
ATOM 2444 C C . ARG A 1 310 ? -3.961 -31.328 -8.945 1 97.94 310 ARG A C 1
ATOM 2446 O O . ARG A 1 310 ? -5.059 -31.781 -9.273 1 97.94 310 ARG A O 1
ATOM 2453 N N . MET A 1 311 ? -2.889 -31.328 -9.68 1 98 311 MET A N 1
ATOM 2454 C CA . MET A 1 311 ? -2.963 -31.969 -10.984 1 98 311 MET A CA 1
ATOM 2455 C C . MET A 1 311 ? -3.238 -33.469 -10.836 1 98 311 MET A C 1
ATOM 2457 O O . MET A 1 311 ? -4.008 -34.031 -11.609 1 98 311 MET A O 1
ATOM 2461 N N . SER A 1 312 ? -2.586 -34.094 -9.875 1 96.5 312 SER A N 1
ATOM 2462 C CA . SER A 1 312 ? -2.846 -35.5 -9.578 1 96.5 312 SER A CA 1
ATOM 2463 C C . SER A 1 312 ? -4.32 -35.719 -9.266 1 96.5 312 SER A C 1
ATOM 2465 O O . SER A 1 312 ? -4.93 -36.656 -9.781 1 96.5 312 SER A O 1
ATOM 2467 N N . THR A 1 313 ? -4.914 -34.875 -8.445 1 96.75 313 THR A N 1
ATOM 2468 C CA . THR A 1 313 ? -6.328 -34.969 -8.102 1 96.75 313 THR A CA 1
ATOM 2469 C C . THR A 1 313 ? -7.199 -34.781 -9.336 1 96.75 313 THR A C 1
ATOM 2471 O O . THR A 1 313 ? -8.203 -35.469 -9.508 1 96.75 313 THR A O 1
ATOM 2474 N N . TYR A 1 314 ? -6.82 -33.844 -10.164 1 96.94 314 TYR A N 1
ATOM 2475 C CA . TYR A 1 314 ? -7.555 -33.625 -11.398 1 96.94 314 TYR A CA 1
ATOM 2476 C C . TYR A 1 314 ? -7.566 -34.844 -12.273 1 96.94 314 TYR A C 1
ATOM 2478 O O . TYR A 1 314 ? -8.609 -35.25 -12.805 1 96.94 314 TYR A O 1
ATOM 2486 N N . VAL A 1 315 ? -6.418 -35.5 -12.398 1 95.62 315 VAL A N 1
ATOM 2487 C CA . VAL A 1 315 ? -6.277 -36.688 -13.234 1 95.62 315 VAL A CA 1
ATOM 2488 C C . VAL A 1 315 ? -7.098 -37.844 -12.656 1 95.62 315 VAL A C 1
ATOM 2490 O O . VAL A 1 315 ? -7.758 -38.594 -13.391 1 95.62 315 VAL A O 1
ATOM 2493 N N . ARG A 1 316 ? -7.152 -37.938 -11.391 1 94.94 316 ARG A N 1
ATOM 2494 C CA . ARG A 1 316 ? -7.773 -39.094 -10.734 1 94.94 316 ARG A CA 1
ATOM 2495 C C . ARG A 1 316 ? -9.266 -38.844 -10.523 1 94.94 316 ARG A C 1
ATOM 2497 O O . ARG A 1 316 ? -10.062 -39.781 -10.617 1 94.94 316 ARG A O 1
ATOM 2504 N N . GLU A 1 317 ? -9.602 -37.594 -10.273 1 95.75 317 GLU A N 1
ATOM 2505 C CA . GLU A 1 317 ? -10.961 -37.312 -9.828 1 95.75 317 GLU A CA 1
ATOM 2506 C C . GLU A 1 317 ? -11.664 -36.312 -10.742 1 95.75 317 GLU A C 1
ATOM 2508 O O . GLU A 1 317 ? -12.852 -36.031 -10.57 1 95.75 317 GLU A O 1
ATOM 2513 N N . ASN A 1 318 ? -11.008 -35.812 -11.672 1 94.38 318 ASN A N 1
ATOM 2514 C CA . ASN A 1 318 ? -11.539 -34.875 -12.641 1 94.38 318 ASN A CA 1
ATOM 2515 C C . ASN A 1 318 ? -12.031 -33.594 -11.961 1 94.38 318 ASN A C 1
ATOM 2517 O O . ASN A 1 318 ? -13.062 -33.031 -12.344 1 94.38 318 ASN A O 1
ATOM 2521 N N . ILE A 1 319 ? -11.312 -33.188 -10.945 1 95 319 ILE A N 1
ATOM 2522 C CA . ILE A 1 319 ? -11.602 -31.922 -10.258 1 95 319 ILE A CA 1
ATOM 2523 C C . ILE A 1 319 ? -10.633 -30.844 -10.742 1 95 319 ILE A C 1
ATOM 2525 O O . ILE A 1 319 ? -9.453 -30.859 -10.406 1 95 319 ILE A O 1
ATOM 2529 N N . PRO A 1 320 ? -11.172 -29.922 -11.547 1 95.12 320 PRO A N 1
ATOM 2530 C CA . PRO A 1 320 ? -10.281 -28.875 -12.047 1 95.12 320 PRO A CA 1
ATOM 2531 C C . PRO A 1 320 ? -9.812 -27.922 -10.945 1 95.12 320 PRO A C 1
ATOM 2533 O O . PRO A 1 320 ? -10.477 -27.797 -9.914 1 95.12 320 PRO A O 1
ATOM 2536 N N . PHE A 1 321 ? -8.633 -27.281 -11.133 1 96.38 321 PHE A N 1
ATOM 2537 C CA . PHE A 1 321 ? -8.148 -26.344 -10.133 1 96.38 321 PHE A CA 1
ATOM 2538 C C . PHE A 1 321 ? -7.809 -25 -10.766 1 96.38 321 PHE A C 1
ATOM 2540 O O . PHE A 1 321 ? -7.832 -23.969 -10.094 1 96.38 321 PHE A O 1
ATOM 2547 N N . TYR A 1 322 ? -7.461 -24.969 -12.008 1 97.25 322 TYR A N 1
ATOM 2548 C CA . TYR A 1 322 ? -7.203 -23.734 -12.742 1 97.25 322 TYR A CA 1
ATOM 2549 C C . TYR A 1 322 ? -7.211 -24 -14.25 1 97.25 322 TYR A C 1
ATOM 2551 O O . TYR A 1 322 ? -6.152 -24.141 -14.859 1 97.25 322 TYR A O 1
ATOM 2559 N N . SER A 1 323 ? -8.344 -23.938 -14.828 1 96.31 323 SER A N 1
ATOM 2560 C CA . SER A 1 323 ? -8.539 -24.297 -16.219 1 96.31 323 SER A CA 1
ATOM 2561 C C . SER A 1 323 ? -7.918 -23.25 -17.156 1 96.31 323 SER A C 1
ATOM 2563 O O . SER A 1 323 ? -7.645 -22.125 -16.75 1 96.31 323 SER A O 1
ATOM 2565 N N . LEU A 1 324 ? -7.711 -23.688 -18.359 1 96.69 324 LEU A N 1
ATOM 2566 C CA . LEU A 1 324 ? -7.219 -22.766 -19.375 1 96.69 324 LEU A CA 1
ATOM 2567 C C . LEU A 1 324 ? -8.156 -21.578 -19.531 1 96.69 324 LEU A C 1
ATOM 2569 O O . LEU A 1 324 ? -7.707 -20.438 -19.672 1 96.69 324 LEU A O 1
ATOM 2573 N N . THR A 1 325 ? -9.445 -21.812 -19.422 1 95.81 325 THR A N 1
ATOM 2574 C CA . THR A 1 325 ? -10.438 -20.75 -19.531 1 95.81 325 THR A CA 1
ATOM 2575 C C . THR A 1 325 ? -10.25 -19.719 -18.422 1 95.81 325 THR A C 1
ATOM 2577 O O . THR A 1 325 ? -10.234 -18.516 -18.688 1 95.81 325 THR A O 1
ATOM 2580 N N . GLU A 1 326 ? -10.078 -20.172 -17.188 1 96.38 326 GLU A N 1
ATOM 2581 C CA . GLU A 1 326 ? -9.875 -19.266 -16.062 1 96.38 326 GLU A CA 1
ATOM 2582 C C . GLU A 1 326 ? -8.57 -18.484 -16.203 1 96.38 326 GLU A C 1
ATOM 2584 O O . GLU A 1 326 ? -8.516 -17.297 -15.906 1 96.38 326 GLU A O 1
ATOM 2589 N N . ALA A 1 327 ? -7.555 -19.156 -16.672 1 97.81 327 ALA A N 1
ATOM 2590 C CA . ALA A 1 327 ? -6.262 -18.516 -16.859 1 97.81 327 ALA A CA 1
ATOM 2591 C C . ALA A 1 327 ? -6.344 -17.438 -17.938 1 97.81 327 ALA A C 1
ATOM 2593 O O . ALA A 1 327 ? -5.711 -16.375 -17.812 1 97.81 327 ALA A O 1
ATOM 2594 N N . LEU A 1 328 ? -7.098 -17.734 -18.953 1 97.44 328 LEU A N 1
ATOM 2595 C CA . LEU A 1 328 ? -7.242 -16.781 -20.047 1 97.44 328 LEU A CA 1
ATOM 2596 C C . LEU A 1 328 ? -8.016 -15.547 -19.594 1 97.44 328 LEU A C 1
ATOM 2598 O O . LEU A 1 328 ? -7.785 -14.445 -20.094 1 97.44 328 LEU A O 1
ATOM 2602 N N . ASN A 1 329 ? -8.914 -15.695 -18.609 1 98 329 ASN A N 1
ATOM 2603 C CA . ASN A 1 329 ? -9.562 -14.531 -18.016 1 98 329 ASN A CA 1
ATOM 2604 C C . ASN A 1 329 ? -8.539 -13.602 -17.359 1 98 329 ASN A C 1
ATOM 2606 O O . ASN A 1 329 ? -8.625 -12.383 -17.5 1 98 329 ASN A O 1
ATOM 2610 N N . ASP A 1 330 ? -7.59 -14.172 -16.672 1 98.62 330 ASP A N 1
ATOM 2611 C CA . ASP A 1 330 ? -6.543 -13.375 -16.047 1 98.62 330 ASP A CA 1
ATOM 2612 C C . ASP A 1 330 ? -5.684 -12.672 -17.094 1 98.62 330 ASP A C 1
ATOM 2614 O O . ASP A 1 330 ? -5.32 -11.508 -16.938 1 98.62 330 ASP A O 1
ATOM 2618 N N . VAL A 1 331 ? -5.367 -13.406 -18.156 1 98.44 331 VAL A N 1
ATOM 2619 C CA . VAL A 1 331 ? -4.57 -12.836 -19.234 1 98.44 331 VAL A CA 1
ATOM 2620 C C . VAL A 1 331 ? -5.328 -11.688 -19.891 1 98.44 331 VAL A C 1
ATOM 2622 O O . VAL A 1 331 ? -4.738 -10.656 -20.219 1 98.44 331 VAL A O 1
ATOM 2625 N N . ARG A 1 332 ? -6.629 -11.898 -20.094 1 98.44 332 ARG A N 1
ATOM 2626 C CA . ARG A 1 332 ? -7.453 -10.852 -20.688 1 98.44 332 ARG A CA 1
ATOM 2627 C C . ARG A 1 332 ? -7.375 -9.562 -19.891 1 98.44 332 ARG A C 1
ATOM 2629 O O . ARG A 1 332 ? -7.195 -8.484 -20.453 1 98.44 332 ARG A O 1
ATOM 2636 N N . LEU A 1 333 ? -7.508 -9.656 -18.625 1 98.69 333 LEU A N 1
ATOM 2637 C CA . LEU A 1 333 ? -7.422 -8.484 -17.75 1 98.69 333 LEU A CA 1
ATOM 2638 C C . LEU A 1 333 ? -6.027 -7.871 -17.797 1 98.69 333 LEU A C 1
ATOM 2640 O O . LEU A 1 333 ? -5.883 -6.648 -17.812 1 98.69 333 LEU A O 1
ATOM 2644 N N . SER A 1 334 ? -5.031 -8.727 -17.844 1 98.62 334 SER A N 1
ATOM 2645 C CA . SER A 1 334 ? -3.656 -8.242 -17.922 1 98.62 334 SER A CA 1
ATOM 2646 C C . SER A 1 334 ? -3.422 -7.469 -19.219 1 98.62 334 SER A C 1
ATOM 2648 O O . SER A 1 334 ? -2.791 -6.41 -19.219 1 98.62 334 SER A O 1
ATOM 2650 N N . LEU A 1 335 ? -3.902 -8.016 -20.312 1 98.62 335 LEU A N 1
ATOM 2651 C CA . LEU A 1 335 ? -3.764 -7.348 -21.594 1 98.62 335 LEU A CA 1
ATOM 2652 C C . LEU A 1 335 ? -4.527 -6.027 -21.609 1 98.62 335 LEU A C 1
ATOM 2654 O O . LEU A 1 335 ? -4.086 -5.059 -22.234 1 98.62 335 LEU A O 1
ATOM 2658 N N . ALA A 1 336 ? -5.648 -6.016 -20.953 1 98.75 336 ALA A N 1
ATOM 2659 C CA . ALA A 1 336 ? -6.43 -4.785 -20.844 1 98.75 336 ALA A CA 1
ATOM 2660 C C . ALA A 1 336 ? -5.672 -3.711 -20.078 1 98.75 336 ALA A C 1
ATOM 2662 O O . ALA A 1 336 ? -5.77 -2.523 -20.391 1 98.75 336 ALA A O 1
ATOM 2663 N N . ILE A 1 337 ? -4.953 -4.082 -19.062 1 98.75 337 ILE A N 1
ATOM 2664 C CA . ILE A 1 337 ? -4.117 -3.15 -18.328 1 98.75 337 ILE A CA 1
ATOM 2665 C C . ILE A 1 337 ? -3.066 -2.543 -19.25 1 98.75 337 ILE A C 1
ATOM 2667 O O . ILE A 1 337 ? -2.881 -1.324 -19.281 1 98.75 337 ILE A O 1
ATOM 2671 N N . GLU A 1 338 ? -2.398 -3.412 -20.031 1 98.5 338 GLU A N 1
ATOM 2672 C CA . GLU A 1 338 ? -1.396 -2.934 -20.969 1 98.5 338 GLU A CA 1
ATOM 2673 C C . GLU A 1 338 ? -2.006 -1.965 -21.984 1 98.5 338 GLU A C 1
ATOM 2675 O O . GLU A 1 338 ? -1.386 -0.964 -22.344 1 98.5 338 GLU A O 1
ATOM 2680 N N . LYS A 1 339 ? -3.176 -2.324 -22.406 1 98.62 339 LYS A N 1
ATOM 2681 C CA . LYS A 1 339 ? -3.871 -1.454 -23.344 1 98.62 339 LYS A CA 1
ATOM 2682 C C . LYS A 1 339 ? -4.18 -0.097 -22.719 1 98.62 339 LYS A C 1
ATOM 2684 O O . LYS A 1 339 ? -4.012 0.942 -23.359 1 98.62 339 LYS A O 1
ATOM 2689 N N . SER A 1 340 ? -4.664 -0.1 -21.484 1 98.69 340 SER A N 1
ATOM 2690 C CA . SER A 1 340 ? -4.957 1.15 -20.781 1 98.69 340 SER A CA 1
ATOM 2691 C C . SER A 1 340 ? -3.695 1.994 -20.609 1 98.69 340 SER A C 1
ATOM 2693 O O . SER A 1 340 ? -3.742 3.219 -20.75 1 98.69 340 SER A O 1
ATOM 2695 N N . ILE A 1 341 ? -2.582 1.396 -20.297 1 98.44 341 ILE A N 1
ATOM 2696 C CA . ILE A 1 341 ? -1.305 2.09 -20.172 1 98.44 341 ILE A CA 1
ATOM 2697 C C . ILE A 1 341 ? -0.93 2.725 -21.516 1 98.44 341 ILE A C 1
ATOM 2699 O O . ILE A 1 341 ? -0.569 3.902 -21.578 1 98.44 341 ILE A O 1
ATOM 2703 N N . ALA A 1 342 ? -1.051 1.969 -22.594 1 98.19 342 ALA A N 1
ATOM 2704 C CA . ALA A 1 342 ? -0.633 2.408 -23.922 1 98.19 342 ALA A CA 1
ATOM 2705 C C . ALA A 1 342 ? -1.507 3.555 -24.422 1 98.19 342 ALA A C 1
ATOM 2707 O O . ALA A 1 342 ? -1.01 4.5 -25.031 1 98.19 342 ALA A O 1
ATOM 2708 N N . THR A 1 343 ? -2.805 3.479 -24.156 1 97.75 343 THR A N 1
ATOM 2709 C CA . THR A 1 343 ? -3.742 4.445 -24.719 1 97.75 343 THR A CA 1
ATOM 2710 C C . THR A 1 343 ? -3.955 5.609 -23.75 1 97.75 343 THR A C 1
ATOM 2712 O O . THR A 1 343 ? -4.516 6.641 -24.125 1 97.75 343 THR A O 1
ATOM 2715 N N . GLN A 1 344 ? -3.586 5.41 -22.484 1 96.69 344 GLN A N 1
ATOM 2716 C CA . GLN A 1 344 ? -3.807 6.391 -21.438 1 96.69 344 GLN A CA 1
ATOM 2717 C C . GLN A 1 344 ? -5.293 6.715 -21.281 1 96.69 344 GLN A C 1
ATOM 2719 O O . GLN A 1 344 ? -5.66 7.867 -21.047 1 96.69 344 GLN A O 1
ATOM 2724 N N . ALA A 1 345 ? -6.105 5.664 -21.547 1 96.69 345 ALA A N 1
ATOM 2725 C CA . ALA A 1 345 ? -7.559 5.766 -21.453 1 96.69 345 ALA A CA 1
ATOM 2726 C C . ALA A 1 345 ? -8.148 4.555 -20.734 1 96.69 345 ALA A C 1
ATOM 2728 O O . ALA A 1 345 ? -7.516 3.498 -20.672 1 96.69 345 ALA A O 1
ATOM 2729 N N . PRO A 1 346 ? -9.336 4.805 -20.125 1 97.62 346 PRO A N 1
ATOM 2730 C CA . PRO A 1 346 ? -9.992 3.639 -19.531 1 97.62 346 PRO A CA 1
ATOM 2731 C C . PRO A 1 346 ? -10.281 2.543 -20.562 1 97.62 346 PRO A C 1
ATOM 2733 O O . PRO A 1 346 ? -10.625 2.842 -21.703 1 97.62 346 PRO A O 1
ATOM 2736 N N . VAL A 1 347 ? -10.109 1.313 -20.141 1 98.5 347 VAL A N 1
ATOM 2737 C CA . VAL A 1 347 ? -10.438 0.156 -20.969 1 98.5 347 VAL A CA 1
ATOM 2738 C C . VAL A 1 347 ? -11.516 -0.68 -20.281 1 98.5 347 VAL A C 1
ATOM 2740 O O . VAL A 1 347 ? -11.461 -0.908 -19.062 1 98.5 347 VAL A O 1
ATOM 2743 N N . TRP A 1 348 ? -12.492 -1.095 -21.078 1 97.94 348 TRP A N 1
ATOM 2744 C CA . TRP A 1 348 ? -13.578 -1.921 -20.562 1 97.94 348 TRP A CA 1
ATOM 2745 C C . TRP A 1 348 ? -13.43 -3.367 -21.031 1 97.94 348 TRP A C 1
ATOM 2747 O O . TRP A 1 348 ? -13.109 -3.621 -22.188 1 97.94 348 TRP A O 1
ATOM 2757 N N . VAL A 1 349 ? -13.531 -4.227 -20.062 1 98 349 VAL A N 1
ATOM 2758 C CA . VAL A 1 349 ? -13.516 -5.66 -20.344 1 98 349 VAL A CA 1
ATOM 2759 C C . VAL A 1 349 ? -14.906 -6.242 -20.125 1 98 349 VAL A C 1
ATOM 2761 O O . VAL A 1 349 ? -15.547 -5.969 -19.109 1 98 349 VAL A O 1
ATOM 2764 N N . MET B 1 1 ? 15.414 35.656 28.078 1 46.91 1 MET B N 1
ATOM 2765 C CA . MET B 1 1 ? 14.359 34.625 27.969 1 46.91 1 MET B CA 1
ATOM 2766 C C . MET B 1 1 ? 13.414 34.969 26.812 1 46.91 1 MET B C 1
ATOM 2768 O O . MET B 1 1 ? 13 36.125 26.656 1 46.91 1 MET B O 1
ATOM 2772 N N . ILE B 1 2 ? 13.383 34.094 25.812 1 66.62 2 ILE B N 1
ATOM 2773 C CA . ILE B 1 2 ? 12.602 34.531 24.656 1 66.62 2 ILE B CA 1
ATOM 2774 C C . ILE B 1 2 ? 11.141 34.719 25.062 1 66.62 2 ILE B C 1
ATOM 2776 O O . ILE B 1 2 ? 10.562 33.906 25.766 1 66.62 2 ILE B O 1
ATOM 2780 N N . GLN B 1 3 ? 10.57 35.906 25 1 87.88 3 GLN B N 1
ATOM 2781 C CA . GLN B 1 3 ? 9.203 36.281 25.328 1 87.88 3 GLN B CA 1
ATOM 2782 C C . GLN B 1 3 ? 8.195 35.438 24.562 1 87.88 3 GLN B C 1
ATOM 2784 O O . GLN B 1 3 ? 8.391 35.125 23.391 1 87.88 3 GLN B O 1
ATOM 2789 N N . PRO B 1 4 ? 7.203 34.906 25.281 1 94.12 4 PRO B N 1
ATOM 2790 C CA . PRO B 1 4 ? 6.18 34.125 24.594 1 94.12 4 PRO B CA 1
ATOM 2791 C C . PRO B 1 4 ? 5.516 34.875 23.438 1 94.12 4 PRO B C 1
ATOM 2793 O O . PRO B 1 4 ? 5.402 36.094 23.484 1 94.12 4 PRO B O 1
ATOM 2796 N N . ILE B 1 5 ? 5.207 34.125 22.469 1 95.56 5 ILE B N 1
ATOM 2797 C CA . ILE B 1 5 ? 4.43 34.719 21.391 1 95.56 5 ILE B CA 1
ATOM 2798 C C . ILE B 1 5 ? 2.977 34.906 21.828 1 95.56 5 ILE B C 1
ATOM 2800 O O . ILE B 1 5 ? 2.412 34.031 22.484 1 95.56 5 ILE B O 1
ATOM 2804 N N . CYS B 1 6 ? 2.449 36.031 21.594 1 96.88 6 CYS B N 1
ATOM 2805 C CA . CYS B 1 6 ? 1.08 36.344 21.984 1 96.88 6 CYS B CA 1
ATOM 2806 C C . CYS B 1 6 ? 0.168 36.406 20.766 1 96.88 6 CYS B C 1
ATOM 2808 O O . CYS B 1 6 ? 0.429 37.156 19.812 1 96.88 6 CYS B O 1
ATOM 2810 N N . PHE B 1 7 ? -0.898 35.531 20.828 1 97.62 7 PHE B N 1
ATOM 2811 C CA . PHE B 1 7 ? -1.753 35.531 19.641 1 97.62 7 PHE B CA 1
ATOM 2812 C C . PHE B 1 7 ? -3.225 35.531 20.031 1 97.62 7 PHE B C 1
ATOM 2814 O O . PHE B 1 7 ? -3.578 35.094 21.125 1 97.62 7 PHE B O 1
ATOM 2821 N N . GLY B 1 8 ? -4.027 36.188 19.219 1 97 8 GLY B N 1
ATOM 2822 C CA . GLY B 1 8 ? -5.477 36.156 19.359 1 97 8 GLY B CA 1
ATOM 2823 C C . GLY B 1 8 ? -6.129 35.125 18.469 1 97 8 GLY B C 1
ATOM 2824 O O . GLY B 1 8 ? -5.543 34.688 17.484 1 97 8 GLY B O 1
ATOM 2825 N N . ILE B 1 9 ? -7.344 34.656 18.859 1 97.5 9 ILE B N 1
ATOM 2826 C CA . ILE B 1 9 ? -8.07 33.656 18.094 1 97.5 9 ILE B CA 1
ATOM 2827 C C . ILE B 1 9 ? -9.383 34.25 17.594 1 97.5 9 ILE B C 1
ATOM 2829 O O . ILE B 1 9 ? -10.094 34.938 18.344 1 97.5 9 ILE B O 1
ATOM 2833 N N . ILE B 1 10 ? -9.586 34.094 16.344 1 96 10 ILE B N 1
ATOM 2834 C CA . ILE B 1 10 ? -10.891 34.375 15.766 1 96 10 ILE B CA 1
ATOM 2835 C C . ILE B 1 10 ? -11.695 33.094 15.625 1 96 10 ILE B C 1
ATOM 2837 O O . ILE B 1 10 ? -11.375 32.25 14.789 1 96 10 ILE B O 1
ATOM 2841 N N . GLY B 1 11 ? -12.773 33 16.359 1 94.5 11 GLY B N 1
ATOM 2842 C CA . GLY B 1 11 ? -13.555 31.766 16.422 1 94.5 11 GLY B CA 1
ATOM 2843 C C . GLY B 1 11 ? -13.32 30.969 17.688 1 94.5 11 GLY B C 1
ATOM 2844 O O . GLY B 1 11 ? -12.195 30.922 18.188 1 94.5 11 GLY B O 1
ATOM 2845 N N . PHE B 1 12 ? -14.352 30.297 18.203 1 92.62 12 PHE B N 1
ATOM 2846 C CA . PHE B 1 12 ? -14.266 29.531 19.438 1 92.62 12 PHE B CA 1
ATOM 2847 C C . PHE B 1 12 ? -14.875 28.141 19.25 1 92.62 12 PHE B C 1
ATOM 2849 O O . PHE B 1 12 ? -15.719 27.719 20.047 1 92.62 12 PHE B O 1
ATOM 2856 N N . GLY B 1 13 ? -14.414 27.359 18.266 1 88.56 13 GLY B N 1
ATOM 2857 C CA . GLY B 1 13 ? -14.844 26 18.016 1 88.56 13 GLY B CA 1
ATOM 2858 C C . GLY B 1 13 ? -13.859 24.953 18.531 1 88.56 13 GLY B C 1
ATOM 2859 O O . GLY B 1 13 ? -13.008 25.25 19.375 1 88.56 13 GLY B O 1
ATOM 2860 N N . TRP B 1 14 ? -14.078 23.719 18.094 1 87.38 14 TRP B N 1
ATOM 2861 C CA . TRP B 1 14 ? -13.281 22.578 18.5 1 87.38 14 TRP B CA 1
ATOM 2862 C C . TRP B 1 14 ? -11.797 22.828 18.266 1 87.38 14 TRP B C 1
ATOM 2864 O O . TRP B 1 14 ? -10.961 22.531 19.125 1 87.38 14 TRP B O 1
ATOM 2874 N N . ARG B 1 15 ? -11.461 23.406 17.172 1 91.12 15 ARG B N 1
ATOM 2875 C CA . ARG B 1 15 ? -10.07 23.672 16.828 1 91.12 15 ARG B CA 1
ATOM 2876 C C . ARG B 1 15 ? -9.469 24.719 17.75 1 91.12 15 ARG B C 1
ATOM 2878 O O . ARG B 1 15 ? -8.312 24.609 18.156 1 91.12 15 ARG B O 1
ATOM 2885 N N . ALA B 1 16 ? -10.203 25.75 18 1 93.5 16 ALA B N 1
ATOM 2886 C CA . ALA B 1 16 ? -9.75 26.781 18.922 1 93.5 16 ALA B CA 1
ATOM 2887 C C . ALA B 1 16 ? -9.406 26.203 20.297 1 93.5 16 ALA B C 1
ATOM 2889 O O . ALA B 1 16 ? -8.398 26.578 20.906 1 93.5 16 ALA B O 1
ATOM 2890 N N . GLU B 1 17 ? -10.18 25.281 20.703 1 92.75 17 GLU B N 1
ATOM 2891 C CA . GLU B 1 17 ? -9.953 24.641 22 1 92.75 17 GLU B CA 1
ATOM 2892 C C . GLU B 1 17 ? -8.641 23.875 22.016 1 92.75 17 GLU B C 1
ATOM 2894 O O . GLU B 1 17 ? -7.965 23.797 23.047 1 92.75 17 GLU B O 1
ATOM 2899 N N . ALA B 1 18 ? -8.344 23.344 20.938 1 94.5 18 ALA B N 1
ATOM 2900 C CA . ALA B 1 18 ? -7.07 22.625 20.844 1 94.5 18 ALA B CA 1
ATOM 2901 C C . ALA B 1 18 ? -5.898 23.578 21.062 1 94.5 18 ALA B C 1
ATOM 2903 O O . ALA B 1 18 ? -4.938 23.234 21.75 1 94.5 18 ALA B O 1
ATOM 2904 N N . TYR B 1 19 ? -6.008 24.766 20.531 1 97.06 19 TYR B N 1
ATOM 2905 C CA . TYR B 1 19 ? -4.945 25.75 20.703 1 97.06 19 TYR B CA 1
ATOM 2906 C C . TYR B 1 19 ? -4.918 26.266 22.141 1 97.06 19 TYR B C 1
ATOM 2908 O O . TYR B 1 19 ? -3.848 26.578 22.672 1 97.06 19 TYR B O 1
ATOM 2916 N N . LEU B 1 20 ? -6.07 26.344 22.734 1 96.44 20 LEU B N 1
ATOM 2917 C CA . LEU B 1 20 ? -6.145 26.734 24.141 1 96.44 20 LEU B CA 1
ATOM 2918 C C . LEU B 1 20 ? -5.434 25.719 25.031 1 96.44 20 LEU B C 1
ATOM 2920 O O . LEU B 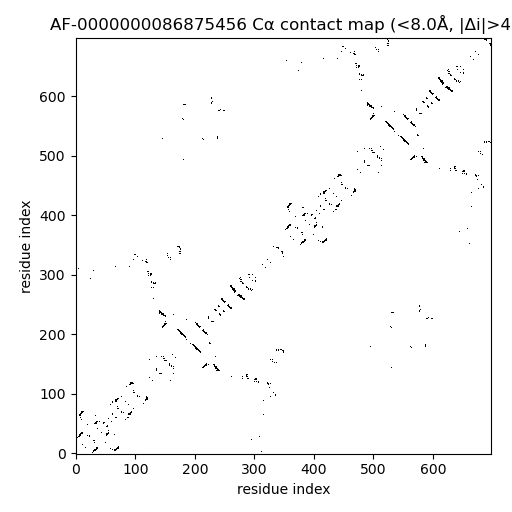1 20 ? -4.695 26.094 25.938 1 96.44 20 LEU B O 1
ATOM 2924 N N . ARG B 1 21 ? -5.617 24.5 24.703 1 95.19 21 ARG B N 1
ATOM 2925 C CA . ARG B 1 21 ? -4.965 23.438 25.469 1 95.19 21 ARG B CA 1
ATOM 2926 C C . ARG B 1 21 ? -3.447 23.516 25.328 1 95.19 21 ARG B C 1
ATOM 2928 O O . ARG B 1 21 ? -2.719 23.375 26.312 1 95.19 21 ARG B O 1
ATOM 2935 N N . ILE B 1 22 ? -3.037 23.766 24.156 1 96.5 22 ILE B N 1
ATOM 2936 C CA . ILE B 1 22 ? -1.607 23.844 23.875 1 96.5 22 ILE B CA 1
ATOM 2937 C C . ILE B 1 22 ? -0.991 25.016 24.609 1 96.5 22 ILE B C 1
ATOM 2939 O O . ILE B 1 22 ? 0.038 24.875 25.281 1 96.5 22 ILE B O 1
ATOM 2943 N N . ALA B 1 23 ? -1.637 26.156 24.562 1 96.25 23 ALA B N 1
ATOM 2944 C CA . ALA B 1 23 ? -1.124 27.344 25.234 1 96.25 23 ALA B CA 1
ATOM 2945 C C . ALA B 1 23 ? -1.109 27.156 26.75 1 96.25 23 ALA B C 1
ATOM 2947 O O . ALA B 1 23 ? -0.189 27.625 27.438 1 96.25 23 ALA B O 1
ATOM 2948 N N . LYS B 1 24 ? -2.129 26.484 27.188 1 95 24 LYS B N 1
ATOM 2949 C CA . LYS B 1 24 ? -2.217 26.234 28.625 1 95 24 LYS B CA 1
ATOM 2950 C C . LYS B 1 24 ? -1.064 25.344 29.094 1 95 24 LYS B C 1
ATOM 2952 O O . LYS B 1 24 ? -0.537 25.547 30.203 1 95 24 LYS B O 1
ATOM 2957 N N . GLN B 1 25 ? -0.635 24.422 28.281 1 94.06 25 GLN B N 1
ATOM 2958 C CA . GLN B 1 25 ? 0.412 23.469 28.641 1 94.06 25 GLN B CA 1
ATOM 2959 C C . GLN B 1 25 ? 1.798 24.062 28.422 1 94.06 25 GLN B C 1
ATOM 2961 O O . GLN B 1 25 ? 2.783 23.594 28.984 1 94.06 25 GLN B O 1
ATOM 2966 N N . LEU B 1 26 ? 1.831 25.109 27.578 1 95.5 26 LEU B N 1
ATOM 2967 C CA . LEU B 1 26 ? 3.113 25.719 27.25 1 95.5 26 LEU B CA 1
ATOM 2968 C C . LEU B 1 26 ? 3.049 27.234 27.438 1 95.5 26 LEU B C 1
ATOM 2970 O O . LEU B 1 26 ? 3.383 27.984 26.516 1 95.5 26 LEU B O 1
ATOM 2974 N N . PRO B 1 27 ? 2.793 27.719 28.641 1 94 27 PRO B N 1
ATOM 2975 C CA . PRO B 1 27 ? 2.576 29.156 28.844 1 94 27 PRO B CA 1
ATOM 2976 C C . PRO B 1 27 ? 3.848 29.969 28.656 1 94 27 PRO B C 1
ATOM 2978 O O . PRO B 1 27 ? 3.775 31.172 28.391 1 94 27 PRO B O 1
ATOM 2981 N N . HIS B 1 28 ? 4.961 29.328 28.75 1 94.38 28 HIS B N 1
ATOM 2982 C CA . HIS B 1 28 ? 6.223 30.031 28.578 1 94.38 28 HIS B CA 1
ATOM 2983 C C . HIS B 1 28 ? 6.512 30.297 27.094 1 94.38 28 HIS B C 1
ATOM 2985 O O . HIS B 1 28 ? 7.355 31.125 26.766 1 94.38 28 HIS B O 1
ATOM 2991 N N . LEU B 1 29 ? 5.77 29.625 26.188 1 95.5 29 LEU B N 1
ATOM 2992 C CA . LEU B 1 29 ? 6.008 29.781 24.766 1 95.5 29 LEU B CA 1
ATOM 2993 C C . LEU B 1 29 ? 4.863 30.516 24.094 1 95.5 29 LEU B C 1
ATOM 2995 O O . LEU B 1 29 ? 5.074 31.266 23.125 1 95.5 29 LEU B O 1
ATOM 2999 N N . PHE B 1 30 ? 3.625 30.234 24.609 1 96.69 30 PHE B N 1
ATOM 3000 C CA . PHE B 1 30 ? 2.445 30.734 23.906 1 96.69 30 PHE B CA 1
ATOM 3001 C C . PHE B 1 30 ? 1.484 31.406 24.891 1 96.69 30 PHE B C 1
ATOM 3003 O O . PHE B 1 30 ? 1.206 30.859 25.953 1 96.69 30 PHE B O 1
ATOM 3010 N N . ARG B 1 31 ? 1.011 32.5 24.484 1 96.38 31 ARG B N 1
ATOM 3011 C CA . ARG B 1 31 ? -0.006 33.219 25.25 1 96.38 31 ARG B CA 1
ATOM 3012 C C . ARG B 1 31 ? -1.167 33.656 24.359 1 96.38 31 ARG B C 1
ATOM 3014 O O . ARG B 1 31 ? -0.954 34.156 23.266 1 96.38 31 ARG B O 1
ATOM 3021 N N . ILE B 1 32 ? -2.385 33.438 24.828 1 96.75 32 ILE B N 1
ATOM 3022 C CA . ILE B 1 32 ? -3.568 33.844 24.078 1 96.75 32 ILE B CA 1
ATOM 3023 C C . ILE B 1 32 ? -4.109 35.156 24.609 1 96.75 32 ILE B C 1
ATOM 3025 O O . ILE B 1 32 ? -4.48 35.25 25.797 1 96.75 32 ILE B O 1
ATOM 3029 N N . SER B 1 33 ? -4.152 36.156 23.781 1 95.75 33 SER B N 1
ATOM 3030 C CA . SER B 1 33 ? -4.547 37.5 24.188 1 95.75 33 SER B CA 1
ATOM 3031 C C . SER B 1 33 ? -6.062 37.625 24.312 1 95.75 33 SER B C 1
ATOM 3033 O O . SER B 1 33 ? -6.566 38.5 25.016 1 95.75 33 SER B O 1
ATOM 3035 N N . GLY B 1 34 ? -6.727 36.844 23.625 1 96.31 34 GLY B N 1
ATOM 3036 C CA . GLY B 1 34 ? -8.18 36.844 23.641 1 96.31 34 GLY B CA 1
ATOM 3037 C C . GLY B 1 34 ? -8.797 36.156 22.453 1 96.31 34 GLY B C 1
ATOM 3038 O O . GLY B 1 34 ? -8.086 35.594 21.609 1 96.31 34 GLY B O 1
ATOM 3039 N N . ILE B 1 35 ? -10.172 36.062 22.5 1 96.69 35 ILE B N 1
ATOM 3040 C CA . ILE B 1 35 ? -10.93 35.406 21.453 1 96.69 35 ILE B CA 1
ATOM 3041 C C . ILE B 1 35 ? -12.047 36.312 20.953 1 96.69 35 ILE B C 1
ATOM 3043 O O . ILE B 1 35 ? -12.742 36.938 21.75 1 96.69 35 ILE B O 1
ATOM 3047 N N . VAL B 1 36 ? -12.133 36.406 19.672 1 95.12 36 VAL B N 1
ATOM 3048 C CA . VAL B 1 36 ? -13.234 37.156 19.062 1 95.12 36 VAL B CA 1
ATOM 3049 C C . VAL B 1 36 ? -14.359 36.188 18.688 1 95.12 36 VAL B C 1
ATOM 3051 O O . VAL B 1 36 ? -14.125 35.188 18.031 1 95.12 36 VAL B O 1
ATOM 3054 N N . VAL B 1 37 ? -15.539 36.406 19.125 1 92.88 37 VAL B N 1
ATOM 3055 C CA . VAL B 1 37 ? -16.719 35.625 18.781 1 92.88 37 VAL B CA 1
ATOM 3056 C C . VAL B 1 37 ? -17.859 36.562 18.375 1 92.88 37 VAL B C 1
ATOM 3058 O O . VAL B 1 37 ? -17.891 37.719 18.781 1 92.88 37 VAL B O 1
ATOM 3061 N N . ARG B 1 38 ? -18.797 36.062 17.562 1 85.44 38 ARG B N 1
ATOM 3062 C CA . ARG B 1 38 ? -19.938 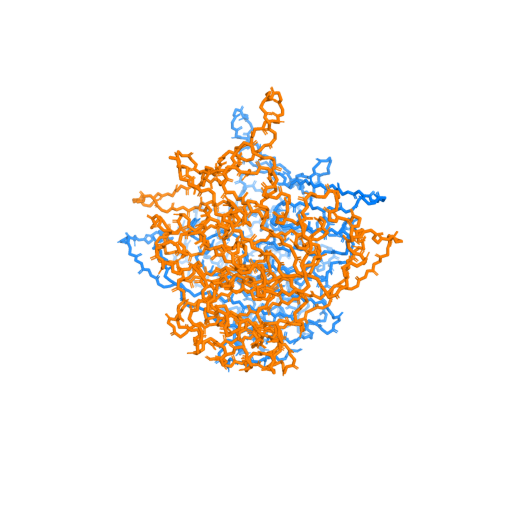36.844 17.109 1 85.44 38 ARG B CA 1
ATOM 3063 C C . ARG B 1 38 ? -20.953 37 18.234 1 85.44 38 ARG B C 1
ATOM 3065 O O . ARG B 1 38 ? -21.578 38.062 18.375 1 85.44 38 ARG B O 1
ATOM 3072 N N . ASN B 1 39 ? -21.062 35.938 19.016 1 87.62 39 ASN B N 1
ATOM 3073 C CA . ASN B 1 39 ? -22 35.906 20.125 1 87.62 39 ASN B CA 1
ATOM 3074 C C . ASN B 1 39 ? -21.297 35.625 21.453 1 87.62 39 ASN B C 1
ATOM 3076 O O . ASN B 1 39 ? -21.203 34.469 21.891 1 87.62 39 ASN B O 1
ATOM 3080 N N . SER B 1 40 ? -21 36.688 22.188 1 88.25 40 SER B N 1
ATOM 3081 C CA . SER B 1 40 ? -20.203 36.562 23.406 1 88.25 40 SER B CA 1
ATOM 3082 C C . SER B 1 40 ? -21 35.812 24.484 1 88.25 40 SER B C 1
ATOM 3084 O O . SER B 1 40 ? -20.422 35.062 25.266 1 88.25 40 SER B O 1
ATOM 3086 N N . ALA B 1 41 ? -22.219 36.031 24.531 1 89.5 41 ALA B N 1
ATOM 3087 C CA . ALA B 1 41 ? -23.047 35.406 25.562 1 89.5 41 ALA B CA 1
ATOM 3088 C C . ALA B 1 41 ? -23 33.875 25.469 1 89.5 41 ALA B C 1
ATOM 3090 O O . ALA B 1 41 ? -23 33.188 26.484 1 89.5 41 ALA B O 1
ATOM 3091 N N . LYS B 1 42 ? -22.938 33.469 24.312 1 90.44 42 LYS B N 1
ATOM 3092 C CA . LYS B 1 42 ? -22.953 32.031 24.062 1 90.44 42 LYS B CA 1
ATOM 3093 C C . LYS B 1 42 ? -21.688 31.375 24.594 1 90.44 42 LYS B C 1
ATOM 3095 O O . LYS B 1 42 ? -21.703 30.203 25 1 90.44 42 LYS B O 1
ATOM 3100 N N . TYR B 1 43 ? -20.594 32.156 24.656 1 92.38 43 TYR B N 1
ATOM 3101 C CA . TYR B 1 43 ? -19.297 31.531 24.906 1 92.38 43 TYR B CA 1
ATOM 3102 C C . TYR B 1 43 ? -18.719 31.984 26.234 1 92.38 43 TYR B C 1
ATOM 3104 O O . TYR B 1 43 ? -17.594 31.609 26.594 1 92.38 43 TYR B O 1
ATOM 3112 N N . GLN B 1 44 ? -19.453 32.75 27 1 93.19 44 GLN B N 1
ATOM 3113 C CA . GLN B 1 44 ? -18.922 33.344 28.219 1 93.19 44 GLN B CA 1
ATOM 3114 C C . GLN B 1 44 ? -18.516 32.281 29.219 1 93.19 44 GLN B C 1
ATOM 3116 O O . GLN B 1 44 ? -17.453 32.375 29.828 1 93.19 44 GLN B O 1
ATOM 3121 N N . GLU B 1 45 ? -19.297 31.312 29.375 1 93.38 45 GLU B N 1
ATOM 3122 C CA . GLU B 1 45 ? -18.984 30.234 30.312 1 93.38 45 GLU B CA 1
ATOM 3123 C C . GLU B 1 45 ? -17.688 29.531 29.938 1 93.38 45 GLU B C 1
ATOM 3125 O O . GLU B 1 45 ? -16.844 29.281 30.797 1 93.38 45 GLU B O 1
ATOM 3130 N N . ALA B 1 46 ? -17.609 29.172 28.688 1 91.62 46 ALA B N 1
ATOM 3131 C CA . ALA B 1 46 ? -16.391 28.516 28.203 1 91.62 46 ALA B CA 1
ATOM 3132 C C . ALA B 1 46 ? -15.18 29.406 28.359 1 91.62 46 ALA B C 1
ATOM 3134 O O . ALA B 1 46 ? -14.102 28.938 28.734 1 91.62 46 ALA B O 1
ATOM 3135 N N . ALA B 1 47 ? -15.359 30.641 28.094 1 93.62 47 ALA B N 1
ATOM 3136 C CA . ALA B 1 47 ? -14.266 31.609 28.234 1 93.62 47 ALA B CA 1
ATOM 3137 C C . ALA B 1 47 ? -13.797 31.703 29.672 1 93.62 47 ALA B C 1
ATOM 3139 O O . ALA B 1 47 ? -12.594 31.766 29.938 1 93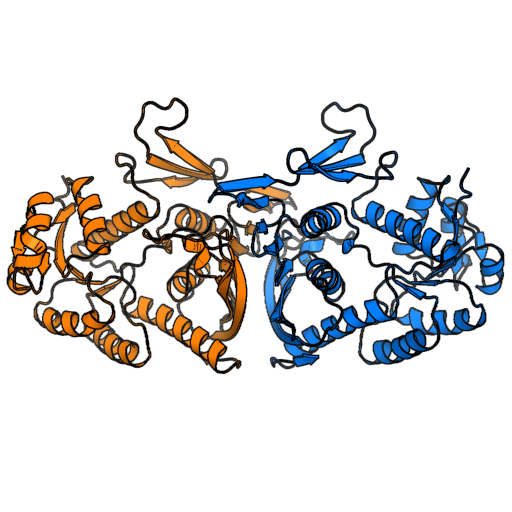.62 47 ALA B O 1
ATOM 3140 N N . ASP B 1 48 ? -14.719 31.688 30.547 1 94.25 48 ASP B N 1
ATOM 3141 C CA . ASP B 1 48 ? -14.391 31.734 31.969 1 94.25 48 ASP B CA 1
ATOM 3142 C C . ASP B 1 48 ? -13.617 30.5 32.406 1 94.25 48 ASP B C 1
ATOM 3144 O O . ASP B 1 48 ? -12.656 30.594 33.156 1 94.25 48 ASP B O 1
ATOM 3148 N N . GLN B 1 49 ? -14.016 29.453 31.938 1 93.06 49 GLN B N 1
ATOM 3149 C CA . GLN B 1 49 ? -13.352 28.188 32.25 1 93.06 49 GLN B CA 1
ATOM 3150 C C . GLN B 1 49 ? -11.906 28.188 31.766 1 93.06 49 GLN B C 1
ATOM 3152 O O . GLN B 1 49 ? -11.023 27.656 32.438 1 93.06 49 GLN B O 1
ATOM 3157 N N . TRP B 1 50 ? -11.664 28.781 30.609 1 93.69 50 TRP B N 1
ATOM 3158 C CA . TRP B 1 50 ? -10.328 28.781 30.016 1 93.69 50 TRP B CA 1
ATOM 3159 C C . TRP B 1 50 ? -9.508 29.969 30.516 1 93.69 50 TRP B C 1
ATOM 3161 O O . TRP B 1 50 ? -8.297 30.031 30.297 1 93.69 50 TRP B O 1
ATOM 3171 N N . GLY B 1 51 ? -10.188 30.922 31.125 1 92.75 51 GLY B N 1
ATOM 3172 C CA . GLY B 1 51 ? -9.508 32.125 31.594 1 92.75 51 GLY B CA 1
ATOM 3173 C C . GLY B 1 51 ? -9.094 33.062 30.469 1 92.75 51 GLY B C 1
ATOM 3174 O O . GLY B 1 51 ? -8 33.625 30.5 1 92.75 51 GLY B O 1
ATOM 3175 N N . VAL B 1 52 ? -9.961 33.125 29.453 1 94.25 52 VAL B N 1
ATOM 3176 C CA . VAL B 1 52 ? -9.641 33.969 28.328 1 94.25 52 VAL B CA 1
ATOM 3177 C C . VAL B 1 52 ? -10.68 35.094 28.203 1 94.25 52 VAL B C 1
ATOM 3179 O O . VAL B 1 52 ? -11.812 34.938 28.672 1 94.25 52 VAL B O 1
ATOM 3182 N N . THR B 1 53 ? -10.25 36.219 27.625 1 94 53 THR B N 1
ATOM 3183 C CA . THR B 1 53 ? -11.125 37.344 27.406 1 94 53 THR B CA 1
ATOM 3184 C C . THR B 1 53 ? -11.781 37.281 26.031 1 94 53 THR B C 1
ATOM 3186 O O . THR B 1 53 ? -11.133 36.906 25.047 1 94 53 THR B O 1
ATOM 3189 N N . LEU B 1 54 ? -13.094 37.594 26.016 1 94.75 54 LEU B N 1
ATOM 3190 C CA . LEU B 1 54 ? -13.812 37.656 24.75 1 94.75 54 LEU B CA 1
ATOM 3191 C C . LEU B 1 54 ? -13.852 39.094 24.234 1 94.75 54 LEU B C 1
ATOM 3193 O O . LEU B 1 54 ? -13.984 40.031 25.016 1 94.75 54 LEU B O 1
ATOM 3197 N N . TYR B 1 55 ? -13.641 39.219 23 1 91.94 55 TYR B N 1
ATOM 3198 C CA . TYR B 1 55 ? -13.742 40.5 22.328 1 91.94 55 TYR B CA 1
ATOM 3199 C C . TYR B 1 55 ? -14.82 40.469 21.25 1 91.94 55 TYR B C 1
ATOM 3201 O O . TYR B 1 55 ? -15.125 39.406 20.703 1 91.94 55 TYR B O 1
ATOM 3209 N N . GLU B 1 56 ? -15.352 41.594 20.953 1 85.69 56 GLU B N 1
ATOM 3210 C CA . GLU B 1 56 ? -16.391 41.688 19.922 1 85.69 56 GLU B CA 1
ATOM 3211 C C . GLU B 1 56 ? -15.789 42.031 18.562 1 85.69 56 GLU B C 1
ATOM 3213 O O . GLU B 1 56 ? -16.391 41.75 17.531 1 85.69 56 GLU B O 1
ATOM 3218 N N . SER B 1 57 ? -14.609 42.688 18.719 1 86.31 57 SER B N 1
ATOM 3219 C CA . SER B 1 57 ? -14 43.094 17.453 1 86.31 57 SER B CA 1
ATOM 3220 C C . SER B 1 57 ? -12.555 42.625 17.375 1 86.31 57 SER B C 1
ATOM 3222 O O . SER B 1 57 ? -11.836 42.594 18.375 1 86.31 57 SER B O 1
ATOM 3224 N N . SER B 1 58 ? -12.141 42.375 16.125 1 89.75 58 SER B N 1
ATOM 3225 C CA . SER B 1 58 ? -10.773 41.938 15.867 1 89.75 58 SER B CA 1
ATOM 3226 C C . SER B 1 58 ? -9.781 43.094 16.094 1 89.75 58 SER B C 1
ATOM 3228 O O . SER B 1 58 ? -8.641 42.844 16.484 1 89.75 58 SER B O 1
ATOM 3230 N N . SER B 1 59 ? -10.219 44.281 15.906 1 88.62 59 SER B N 1
ATOM 3231 C CA . SER B 1 59 ? -9.336 45.438 16.031 1 88.62 59 SER B CA 1
ATOM 3232 C C . SER B 1 59 ? -8.789 45.562 17.453 1 88.62 59 SER B C 1
ATOM 3234 O O . SER B 1 59 ? -7.609 45.875 17.641 1 88.62 59 SER B O 1
ATOM 3236 N N . GLU B 1 60 ? -9.68 45.344 18.359 1 86.69 60 GLU B N 1
ATOM 3237 C CA . GLU B 1 60 ? -9.25 45.406 19.75 1 86.69 60 GLU B CA 1
ATOM 3238 C C . GLU B 1 60 ? -8.242 44.312 20.094 1 86.69 60 GLU B C 1
ATOM 3240 O O . GLU B 1 60 ? -7.285 44.562 20.828 1 86.69 60 GLU B O 1
ATOM 3245 N N . LEU B 1 61 ? -8.445 43.219 19.562 1 91.19 61 LEU B N 1
ATOM 3246 C CA . LEU B 1 61 ? -7.602 42.062 19.828 1 91.19 61 LEU B CA 1
ATOM 3247 C C . LEU B 1 61 ? -6.234 42.219 19.188 1 91.19 61 LEU B C 1
ATOM 3249 O O . LEU B 1 61 ? -5.227 41.75 19.719 1 91.19 61 LEU B O 1
ATOM 3253 N N . THR B 1 62 ? -6.121 42.875 18.047 1 90.12 62 THR B N 1
ATOM 3254 C CA . THR B 1 62 ? -4.902 43.031 17.25 1 90.12 62 THR B CA 1
ATOM 3255 C C . THR B 1 62 ? -3.848 43.812 18.047 1 90.12 62 THR B C 1
ATOM 3257 O O . THR B 1 62 ? -2.65 43.531 17.922 1 90.12 62 THR B O 1
ATOM 3260 N N . ARG B 1 63 ? -4.238 44.719 18.953 1 87.44 63 ARG B N 1
ATOM 3261 C CA . ARG B 1 63 ? -3.326 45.562 19.719 1 87.44 63 ARG B CA 1
ATOM 3262 C C . ARG B 1 63 ? -2.559 44.719 20.75 1 87.44 63 ARG B C 1
ATOM 3264 O O . ARG B 1 63 ? -1.489 45.156 21.203 1 87.44 63 ARG B O 1
ATOM 3271 N N . HIS B 1 64 ? -3.086 43.594 20.969 1 89.88 64 HIS B N 1
ATOM 3272 C CA . HIS B 1 64 ? -2.506 42.781 22.031 1 89.88 64 HIS B CA 1
ATOM 3273 C C . HIS B 1 64 ? -1.977 41.469 21.469 1 89.88 64 HIS B C 1
ATOM 3275 O O . HIS B 1 64 ? -1.775 40.5 22.219 1 89.88 64 HIS B O 1
ATOM 3281 N N . SER B 1 65 ? -1.84 41.406 20.203 1 95.5 65 SER B N 1
ATOM 3282 C CA . SER B 1 65 ? -1.487 40.125 19.594 1 95.5 65 SER B CA 1
ATOM 3283 C C . SER B 1 65 ? -0.356 40.312 18.578 1 95.5 65 SER B C 1
ATOM 3285 O O . SER B 1 65 ? -0.31 41.281 17.844 1 95.5 65 SER B O 1
ATOM 3287 N N . ASP B 1 66 ? 0.571 39.375 18.594 1 96 66 ASP B N 1
ATOM 3288 C CA . ASP B 1 66 ? 1.607 39.312 17.578 1 96 66 ASP B CA 1
ATOM 3289 C C . ASP B 1 66 ? 1.036 38.812 16.25 1 96 66 ASP B C 1
ATOM 3291 O O . ASP B 1 66 ? 1.539 39.188 15.18 1 96 66 ASP B O 1
ATOM 3295 N N . PHE B 1 67 ? 0.079 37.969 16.281 1 97.19 67 PHE B N 1
ATOM 3296 C CA . PHE B 1 67 ? -0.667 37.5 15.125 1 97.19 67 PHE B CA 1
ATOM 3297 C C . PHE B 1 67 ? -2.062 37.062 15.523 1 97.19 67 PHE B C 1
ATOM 3299 O O . PHE B 1 67 ? -2.369 36.938 16.719 1 97.19 67 PHE B O 1
ATOM 3306 N N . LEU B 1 68 ? -2.938 36.812 14.523 1 96.75 68 LEU B N 1
ATOM 3307 C CA . LEU B 1 68 ? -4.277 36.281 14.773 1 96.75 68 LEU B CA 1
ATOM 3308 C C . LEU B 1 68 ? -4.445 34.906 14.133 1 96.75 68 LEU B C 1
ATOM 3310 O O . LEU B 1 68 ? -4.008 34.688 13.008 1 96.75 68 LEU B O 1
ATOM 3314 N N . LEU B 1 69 ? -4.949 34 14.898 1 97.75 69 LEU B N 1
ATOM 3315 C CA . LEU B 1 69 ? -5.34 32.688 14.406 1 97.75 69 LEU B CA 1
ATOM 3316 C C . LEU B 1 69 ? -6.801 32.688 13.969 1 97.75 69 LEU B C 1
ATOM 3318 O O . LEU B 1 69 ? -7.695 32.969 14.773 1 97.75 69 LEU B O 1
ATOM 3322 N N . VAL B 1 70 ? -7.016 32.406 12.734 1 96.44 70 VAL B N 1
ATOM 3323 C CA . VAL B 1 70 ? -8.367 32.312 12.195 1 96.44 70 VAL B CA 1
ATOM 3324 C C . VAL B 1 70 ? -8.867 30.875 12.234 1 96.44 70 VAL B C 1
ATOM 3326 O O . VAL B 1 70 ? -8.508 30.078 11.367 1 96.44 70 VAL B O 1
ATOM 3329 N N . ALA B 1 71 ? -9.703 30.547 13.164 1 96.38 71 ALA B N 1
ATOM 3330 C CA . ALA B 1 71 ? -10.242 29.203 13.375 1 96.38 71 ALA B CA 1
ATOM 3331 C C . ALA B 1 71 ? -11.766 29.219 13.305 1 96.38 71 ALA B C 1
ATOM 3333 O O . ALA B 1 71 ? -12.438 28.859 14.273 1 96.38 71 ALA B O 1
ATOM 3334 N N . VAL B 1 72 ? -12.297 29.578 12.172 1 94.56 72 VAL B N 1
ATOM 3335 C CA . VAL B 1 72 ? -13.734 29.625 11.922 1 94.56 72 VAL B CA 1
ATOM 3336 C C . VAL B 1 72 ? -14.102 28.594 10.859 1 94.56 72 VAL B C 1
ATOM 3338 O O . VAL B 1 72 ? -13.234 27.875 10.352 1 94.56 72 VAL B O 1
ATOM 3341 N N . SER B 1 73 ? -15.391 28.469 10.594 1 93.5 73 SER B N 1
ATOM 3342 C CA . SER B 1 73 ? -15.836 27.531 9.57 1 93.5 73 SER B CA 1
ATOM 3343 C C . SER B 1 73 ? -15.258 27.906 8.203 1 93.5 73 SER B C 1
ATOM 3345 O O . SER B 1 73 ? -14.977 29.062 7.934 1 93.5 73 SER B O 1
ATOM 3347 N N . LYS B 1 74 ? -15.117 26.906 7.395 1 92.19 74 LYS B N 1
ATOM 3348 C CA . LYS B 1 74 ? -14.516 27.109 6.082 1 92.19 74 LYS B CA 1
ATOM 3349 C C . LYS B 1 74 ? -15.297 28.141 5.277 1 92.19 74 LYS B C 1
ATOM 3351 O O . LYS B 1 74 ? -14.711 28.906 4.508 1 92.19 74 LYS B O 1
ATOM 3356 N N . THR B 1 75 ? -16.578 28.234 5.496 1 93.94 75 THR B N 1
ATOM 3357 C CA . THR B 1 75 ? -17.422 29.172 4.734 1 93.94 75 THR B CA 1
ATOM 3358 C C . THR B 1 75 ? -17.25 30.594 5.25 1 93.94 75 THR B C 1
ATOM 3360 O O . THR B 1 75 ? -17.531 31.547 4.531 1 93.94 75 THR B O 1
ATOM 3363 N N . ALA B 1 76 ? -16.75 30.75 6.449 1 93.12 76 ALA B N 1
ATOM 3364 C CA . ALA B 1 76 ? -16.641 32.062 7.078 1 93.12 76 ALA B CA 1
ATOM 3365 C C . ALA B 1 76 ? -15.289 32.719 6.809 1 93.12 76 ALA B C 1
ATOM 3367 O O . ALA B 1 76 ? -15.117 33.906 6.98 1 93.12 76 ALA B O 1
ATOM 3368 N N . VAL B 1 77 ? -14.344 31.969 6.328 1 93.31 77 VAL B N 1
ATOM 3369 C CA . VAL B 1 77 ? -12.945 32.406 6.262 1 93.31 77 VAL B CA 1
ATOM 3370 C C . VAL B 1 77 ? -12.812 33.594 5.328 1 93.31 77 VAL B C 1
ATOM 3372 O O . VAL B 1 77 ? -12.211 34.594 5.691 1 93.31 77 VAL B O 1
ATOM 3375 N N . PRO B 1 78 ? -13.453 33.594 4.16 1 90.81 78 PRO B N 1
ATOM 3376 C CA . PRO B 1 78 ? -13.266 34.719 3.258 1 90.81 78 PRO B CA 1
ATOM 3377 C C . PRO B 1 78 ? -13.742 36.062 3.863 1 90.81 78 PRO B C 1
ATOM 3379 O O . PRO B 1 78 ? -13.047 37.062 3.779 1 90.81 78 PRO B O 1
ATOM 3382 N N . ALA B 1 79 ? -14.852 36 4.48 1 90.38 79 ALA B N 1
ATOM 3383 C CA . ALA B 1 79 ? -15.398 37.219 5.086 1 90.38 79 ALA B CA 1
ATOM 3384 C C . ALA B 1 79 ? -14.5 37.719 6.223 1 90.38 79 ALA B C 1
ATOM 3386 O O . ALA B 1 79 ? -14.297 38.906 6.379 1 90.38 79 ALA B O 1
ATOM 3387 N N . VAL B 1 80 ? -14.016 36.812 6.965 1 92.12 80 VAL B N 1
ATOM 3388 C CA . VAL B 1 80 ? -13.133 37.156 8.078 1 92.12 80 VAL B CA 1
ATOM 3389 C C . VAL B 1 80 ? -11.844 37.781 7.547 1 92.12 80 VAL B C 1
ATOM 3391 O O . VAL B 1 80 ? -11.359 38.781 8.078 1 92.12 80 VAL B O 1
ATOM 3394 N N . LEU B 1 81 ? -11.305 37.219 6.523 1 91.81 81 LEU B N 1
ATOM 3395 C CA . LEU B 1 81 ? -10.055 37.719 5.949 1 91.81 81 LEU B CA 1
ATOM 3396 C C . LEU B 1 81 ? -10.25 39.125 5.371 1 91.81 81 LEU B C 1
ATOM 3398 O O . LEU B 1 81 ? -9.352 39.969 5.453 1 91.81 81 LEU B O 1
ATOM 3402 N N . GLU B 1 82 ? -11.352 39.312 4.801 1 89.19 82 GLU B N 1
ATOM 3403 C CA . GLU B 1 82 ? -11.664 40.656 4.281 1 89.19 82 GLU B CA 1
ATOM 3404 C C . GLU B 1 82 ? -11.664 41.688 5.398 1 89.19 82 GLU B C 1
ATOM 3406 O O . GLU B 1 82 ? -11.141 42.812 5.227 1 89.19 82 GLU B O 1
ATOM 3411 N N . GLU B 1 83 ? -12.25 41.281 6.422 1 87.94 83 GLU B N 1
ATOM 3412 C CA . GLU B 1 83 ? -12.32 42.188 7.57 1 87.94 83 GLU B CA 1
ATOM 3413 C C . GLU B 1 83 ? -10.922 42.469 8.133 1 87.94 83 GLU B C 1
ATOM 3415 O O . GLU B 1 83 ? -10.641 43.562 8.57 1 87.94 83 GLU B O 1
ATOM 3420 N N . LEU B 1 84 ? -10.07 41.469 8.109 1 90.25 84 LEU B N 1
ATOM 3421 C CA . LEU B 1 84 ? -8.758 41.562 8.742 1 90.25 84 LEU B CA 1
ATOM 3422 C C . LEU B 1 84 ? -7.738 42.188 7.809 1 90.25 84 LEU B C 1
ATOM 3424 O O . LEU B 1 84 ? -6.652 42.594 8.242 1 90.25 84 LEU B O 1
ATOM 3428 N N . ALA B 1 85 ? -8.039 42.281 6.566 1 83.75 85 ALA B N 1
ATOM 3429 C CA . ALA B 1 85 ? -7.113 42.781 5.543 1 83.75 85 ALA B CA 1
ATOM 3430 C C . ALA B 1 85 ? -6.617 44.188 5.871 1 83.75 85 ALA B C 1
ATOM 3432 O O . ALA B 1 85 ? -5.457 44.5 5.617 1 83.75 85 ALA B O 1
ATOM 3433 N N . SER B 1 86 ? -7.414 44.906 6.5 1 82 86 SER B N 1
ATOM 3434 C CA . SER B 1 86 ? -7.082 46.312 6.766 1 82 86 SER B CA 1
ATOM 3435 C C . SER B 1 86 ? -6.207 46.438 8.008 1 82 86 SER B C 1
ATOM 3437 O O . SER B 1 86 ? -5.59 47.469 8.234 1 82 86 SER B O 1
ATOM 3439 N N . LEU B 1 87 ? -6.133 45.438 8.789 1 84.25 87 LEU B N 1
ATOM 3440 C CA . LEU B 1 87 ? -5.43 45.531 10.062 1 84.25 87 LEU B CA 1
ATOM 3441 C C . LEU B 1 87 ? -3.949 45.188 9.891 1 84.25 87 LEU B C 1
ATOM 3443 O O . LEU B 1 87 ? -3.141 45.469 10.781 1 84.25 87 LEU B O 1
ATOM 3447 N N . HIS B 1 88 ? -3.449 44.781 8.797 1 82.81 88 HIS B N 1
ATOM 3448 C CA . HIS B 1 88 ? -2.062 44.5 8.453 1 82.81 88 HIS B CA 1
ATOM 3449 C C . HIS B 1 88 ? -1.388 43.656 9.547 1 82.81 88 HIS B C 1
ATOM 3451 O O . HIS B 1 88 ? -0.27 43.969 9.961 1 82.81 88 HIS B O 1
ATOM 3457 N N . VAL B 1 89 ? -1.981 42.781 10.188 1 90.5 89 VAL B N 1
ATOM 3458 C CA . VAL B 1 89 ? -1.456 41.844 11.188 1 90.5 89 VAL B CA 1
ATOM 3459 C C . VAL B 1 89 ? -1.237 40.469 10.555 1 90.5 89 VAL B C 1
ATOM 3461 O O . VAL B 1 89 ? -2.018 40.031 9.703 1 90.5 89 VAL B O 1
ATOM 3464 N N . PRO B 1 90 ? -0.118 39.812 10.922 1 95 90 PRO B N 1
ATOM 3465 C CA . PRO B 1 90 ? 0.063 38.438 10.414 1 95 90 PRO B CA 1
ATOM 3466 C C . PRO B 1 90 ? -1.096 37.531 10.773 1 95 90 PRO B C 1
ATOM 3468 O O . PRO B 1 90 ? -1.641 37.594 11.883 1 95 90 PRO B O 1
ATOM 3471 N N . LEU B 1 91 ? -1.483 36.688 9.82 1 96.12 91 LEU B N 1
ATOM 3472 C CA . LEU B 1 91 ? -2.615 35.812 10.031 1 96.12 91 LEU B CA 1
ATOM 3473 C C . LEU B 1 91 ? -2.188 34.344 9.891 1 96.12 91 LEU B C 1
ATOM 3475 O O . LEU B 1 91 ? -1.437 34 8.977 1 96.12 91 LEU B O 1
ATOM 3479 N N . LEU B 1 92 ? -2.508 33.531 10.82 1 97.75 92 LEU B N 1
ATOM 3480 C CA . LEU B 1 92 ? -2.482 32.094 10.719 1 97.75 92 LEU B CA 1
ATOM 3481 C C . LEU B 1 92 ? -3.887 31.531 10.5 1 97.75 92 LEU B C 1
ATOM 3483 O O . LEU B 1 92 ? -4.762 31.688 11.352 1 97.75 92 LEU B O 1
ATOM 3487 N N . VAL B 1 93 ? -4.117 30.906 9.367 1 97.25 93 VAL B N 1
ATOM 3488 C CA . VAL B 1 93 ? -5.465 30.484 9.008 1 97.25 93 VAL B CA 1
ATOM 3489 C C . VAL B 1 93 ? -5.547 28.953 9.023 1 97.25 93 VAL B C 1
ATOM 3491 O O . VAL B 1 93 ? -4.691 28.266 8.453 1 97.25 93 VAL B O 1
ATOM 3494 N N . GLU B 1 94 ? -6.574 28.438 9.633 1 97.38 94 GLU B N 1
ATOM 3495 C CA . GLU B 1 94 ? -6.809 27 9.672 1 97.38 94 GLU B CA 1
ATOM 3496 C C . GLU B 1 94 ? -7.199 26.469 8.297 1 97.38 94 GLU B C 1
ATOM 3498 O O . GLU B 1 94 ? -7.738 27.203 7.465 1 97.38 94 GLU B O 1
ATOM 3503 N N . THR B 1 95 ? -6.941 25.219 8.07 1 95.88 95 THR B N 1
ATOM 3504 C CA . THR B 1 95 ? -7.277 24.547 6.82 1 95.88 95 THR B CA 1
ATOM 3505 C C . THR B 1 95 ? -8.766 24.203 6.766 1 95.88 95 THR B C 1
ATOM 3507 O O . THR B 1 95 ? -9.391 24 7.805 1 95.88 95 THR B O 1
ATOM 3510 N N . PRO B 1 96 ? -9.383 24.047 5.625 1 95.75 96 PRO B N 1
ATOM 3511 C CA . PRO B 1 96 ? -8.773 24.391 4.336 1 95.75 96 PRO B CA 1
ATOM 3512 C C . PRO B 1 96 ? -8.953 25.859 3.973 1 95.75 96 PRO B C 1
ATOM 3514 O O . PRO B 1 96 ? -9.961 26.469 4.328 1 95.75 96 PRO B O 1
ATOM 3517 N N . PRO B 1 97 ? -7.961 26.406 3.301 1 94.5 97 PRO B N 1
ATOM 3518 C CA . PRO B 1 97 ? -8.141 27.797 2.867 1 94.5 97 PRO B CA 1
ATOM 3519 C C . PRO B 1 97 ? -9.242 27.938 1.816 1 94.5 97 PRO B C 1
ATOM 3521 O O . PRO B 1 97 ? -9.797 29.031 1.655 1 94.5 97 PRO B O 1
ATOM 3524 N N . ALA B 1 98 ? -9.492 26.859 1.108 1 96.19 98 ALA B N 1
ATOM 3525 C CA . ALA B 1 98 ? -10.57 26.781 0.128 1 96.19 98 ALA B CA 1
ATOM 3526 C C . ALA B 1 98 ? -11.109 25.359 0.004 1 96.19 98 ALA B C 1
ATOM 3528 O O . ALA B 1 98 ? -10.43 24.406 0.371 1 96.19 98 ALA B O 1
ATOM 3529 N N . PHE B 1 99 ? -12.422 25.297 -0.508 1 94.94 99 PHE B N 1
ATOM 3530 C CA . PHE B 1 99 ? -13.023 23.969 -0.522 1 94.94 99 PHE B CA 1
ATOM 3531 C C . PHE B 1 99 ? -13.805 23.734 -1.812 1 94.94 99 PHE B C 1
ATOM 3533 O O . PHE B 1 99 ? -14.344 22.656 -2.033 1 94.94 99 PHE B O 1
ATOM 3540 N N . ASP B 1 100 ? -13.914 24.703 -2.623 1 96.25 100 ASP B N 1
ATOM 3541 C CA . ASP B 1 100 ? -14.5 24.625 -3.957 1 96.25 100 ASP B CA 1
ATOM 3542 C C . ASP B 1 100 ? -13.891 25.672 -4.887 1 96.25 100 ASP B C 1
ATOM 3544 O O . ASP B 1 100 ? -13.016 26.438 -4.48 1 96.25 100 ASP B O 1
ATOM 3548 N N . GLU B 1 101 ? -14.352 25.672 -6.109 1 96.56 101 GLU B N 1
ATOM 3549 C CA . GLU B 1 101 ? -13.773 26.562 -7.109 1 96.56 101 GLU B CA 1
ATOM 3550 C C . GLU B 1 101 ? -14.023 28.031 -6.766 1 96.56 101 GLU B C 1
ATOM 3552 O O . GLU B 1 101 ? -13.164 28.875 -7 1 96.56 101 GLU B O 1
ATOM 3557 N N . GLU B 1 102 ? -15.148 28.297 -6.262 1 96.38 102 GLU B N 1
ATOM 3558 C CA . GLU B 1 102 ? -15.5 29.672 -5.914 1 96.38 102 GLU B CA 1
ATOM 3559 C C . GLU B 1 102 ? -14.602 30.203 -4.797 1 96.38 102 GLU B C 1
ATOM 3561 O O . GLU B 1 102 ? -14.039 31.297 -4.91 1 96.38 102 GLU B O 1
ATOM 3566 N N . SER B 1 103 ? -14.547 29.438 -3.707 1 95.62 103 SER B N 1
ATOM 3567 C CA . SER B 1 103 ? -13.695 29.859 -2.604 1 95.62 103 SER B CA 1
ATOM 3568 C C . SER B 1 103 ? -12.227 29.906 -3.021 1 95.62 103 SER B C 1
ATOM 3570 O O . SER B 1 103 ? -11.461 30.734 -2.545 1 95.62 103 SER B O 1
ATOM 3572 N N . PHE B 1 104 ? -11.844 29.062 -3.883 1 97.19 104 PHE B N 1
ATOM 3573 C CA . PHE B 1 104 ? -10.484 29.047 -4.398 1 97.19 104 PHE B CA 1
ATOM 3574 C C . PHE B 1 104 ? -10.164 30.359 -5.102 1 97.19 104 PHE B C 1
ATOM 3576 O O . PHE B 1 104 ? -9.109 30.953 -4.863 1 97.19 104 PHE B O 1
ATOM 3583 N N . ALA B 1 105 ? -11.039 30.766 -5.977 1 96.12 105 ALA B N 1
ATOM 3584 C CA . ALA B 1 105 ? -10.844 32 -6.711 1 96.12 105 ALA B CA 1
ATOM 3585 C C . ALA B 1 105 ? -10.742 33.188 -5.754 1 96.12 105 ALA B C 1
ATOM 3587 O O . ALA B 1 105 ? -9.883 34.062 -5.926 1 96.12 105 ALA B O 1
ATOM 3588 N N . LEU B 1 106 ? -11.555 33.188 -4.812 1 93.75 106 LEU B N 1
ATOM 3589 C CA . LEU B 1 106 ? -11.57 34.25 -3.836 1 93.75 106 LEU B CA 1
ATOM 3590 C C . LEU B 1 106 ? -10.273 34.312 -3.035 1 93.75 106 LEU B C 1
ATOM 3592 O O . LEU B 1 106 ? -9.672 35.375 -2.873 1 93.75 106 LEU B O 1
ATOM 3596 N N . MET B 1 107 ? -9.867 33.188 -2.57 1 95.44 107 MET B N 1
ATOM 3597 C CA . MET B 1 107 ? -8.68 33.094 -1.73 1 95.44 107 MET B CA 1
ATOM 3598 C C . MET B 1 107 ? -7.414 33.375 -2.547 1 95.44 107 MET B C 1
ATOM 3600 O O . MET B 1 107 ? -6.422 33.875 -2.02 1 95.44 107 MET B O 1
ATOM 3604 N N . SER B 1 108 ? -7.477 33.062 -3.797 1 95.31 108 SER B N 1
ATOM 3605 C CA . SER B 1 108 ? -6.352 33.344 -4.676 1 95.31 108 SER B CA 1
ATOM 3606 C C . SER B 1 108 ? -6.109 34.844 -4.762 1 95.31 108 SER B C 1
ATOM 3608 O O . SER B 1 108 ? -4.965 35.312 -4.836 1 95.31 108 SER B O 1
ATOM 3610 N N . LYS B 1 109 ? -7.137 35.562 -4.711 1 92.38 109 LYS B N 1
ATOM 3611 C CA . LYS B 1 109 ? -7.008 37.031 -4.715 1 92.38 109 LYS B CA 1
ATOM 3612 C C . LYS B 1 109 ? -6.332 37.531 -3.441 1 92.38 109 LYS B C 1
ATOM 3614 O O . LYS B 1 109 ? -5.504 38.438 -3.486 1 92.38 109 LYS B O 1
ATOM 3619 N N . PHE B 1 110 ? -6.695 36.875 -2.393 1 91.31 110 PHE B N 1
ATOM 3620 C CA . PHE B 1 110 ? -6.059 37.219 -1.13 1 91.31 110 PHE B CA 1
ATOM 3621 C C . PHE B 1 110 ? -4.566 36.906 -1.164 1 91.31 110 PHE B C 1
ATOM 3623 O O . PHE B 1 110 ? -3.754 37.688 -0.649 1 91.31 110 PHE B O 1
ATOM 3630 N N . ALA B 1 111 ? -4.254 35.781 -1.732 1 92.12 111 ALA B N 1
ATOM 3631 C CA . ALA B 1 111 ? -2.863 35.344 -1.798 1 92.12 111 ALA B CA 1
ATOM 3632 C C . ALA B 1 111 ? -2.01 36.344 -2.59 1 92.12 111 ALA B C 1
ATOM 3634 O O . ALA B 1 111 ? -0.836 36.562 -2.275 1 92.12 111 ALA B O 1
ATOM 3635 N N . GLU B 1 112 ? -2.561 36.938 -3.551 1 89.44 112 GLU B N 1
ATOM 3636 C CA . GLU B 1 112 ? -1.853 37.875 -4.41 1 89.44 112 GLU B CA 1
ATOM 3637 C C . GLU B 1 112 ? -1.608 39.188 -3.695 1 89.44 112 GLU B C 1
ATOM 3639 O O . GLU B 1 112 ? -0.613 39.875 -3.957 1 89.44 112 GLU B O 1
ATOM 3644 N N . THR B 1 113 ? -2.475 39.562 -2.801 1 81.44 113 THR B N 1
ATOM 3645 C CA . THR B 1 113 ? -2.436 40.906 -2.236 1 81.44 113 THR B CA 1
ATOM 3646 C C . THR B 1 113 ? -1.855 40.906 -0.825 1 81.44 113 THR B C 1
ATOM 3648 O O . THR B 1 113 ? -1.43 41.938 -0.307 1 81.44 113 THR B O 1
ATOM 3651 N N . ASN B 1 114 ? -2.035 39.812 -0.223 1 71.19 114 ASN B N 1
ATOM 3652 C CA . ASN B 1 114 ? -1.676 39.75 1.189 1 71.19 114 ASN B CA 1
ATOM 3653 C C . ASN B 1 114 ? -0.592 38.688 1.444 1 71.19 114 ASN B C 1
ATOM 3655 O O . ASN B 1 114 ? -0.888 37.5 1.574 1 71.19 114 ASN B O 1
ATOM 3659 N N . ALA B 1 115 ? 0.477 39.281 1.733 1 65.06 115 ALA B N 1
ATOM 3660 C CA . ALA B 1 115 ? 1.643 38.406 1.838 1 65.06 115 ALA B CA 1
ATOM 3661 C C . ALA B 1 115 ? 1.791 37.875 3.254 1 65.06 115 ALA B C 1
ATOM 3663 O O . ALA B 1 115 ? 2.576 36.938 3.49 1 65.06 115 ALA B O 1
ATOM 3664 N N . HIS B 1 116 ? 0.872 38.188 4.109 1 89 116 HIS B N 1
ATOM 3665 C CA . HIS B 1 116 ? 1.219 37.844 5.48 1 89 116 HIS B CA 1
ATOM 3666 C C . HIS B 1 116 ? 0.299 36.75 6.008 1 89 116 HIS B C 1
ATOM 3668 O O . HIS B 1 116 ? -0.1 36.75 7.172 1 89 116 HIS B O 1
ATOM 3674 N N . ILE B 1 117 ? -0.194 35.844 5.164 1 95.12 117 ILE B N 1
ATOM 3675 C CA . ILE B 1 117 ? -1.065 34.75 5.566 1 95.12 117 ILE B CA 1
ATOM 3676 C C . ILE B 1 117 ? -0.292 33.438 5.516 1 95.12 117 ILE B C 1
ATOM 3678 O O . ILE B 1 117 ? 0.323 33.094 4.5 1 95.12 117 ILE B O 1
ATOM 3682 N N . GLN B 1 118 ? -0.218 32.75 6.609 1 97.19 118 GLN B N 1
ATOM 3683 C CA . GLN B 1 118 ? 0.257 31.375 6.688 1 97.19 118 GLN B CA 1
ATOM 3684 C C . GLN B 1 118 ? -0.891 30.422 6.984 1 97.19 118 GLN B C 1
ATOM 3686 O O . GLN B 1 118 ? -1.895 30.812 7.586 1 97.19 118 GLN B O 1
ATOM 3691 N N . ILE B 1 119 ? -0.784 29.219 6.484 1 98.12 119 ILE B N 1
ATOM 3692 C CA . ILE B 1 119 ? -1.841 28.219 6.645 1 98.12 119 ILE B CA 1
ATOM 3693 C C . ILE B 1 119 ? -1.401 27.156 7.645 1 98.12 119 ILE B C 1
ATOM 3695 O O . ILE B 1 119 ? -0.257 26.703 7.613 1 98.12 119 ILE B O 1
ATOM 3699 N N . ALA B 1 120 ? -2.324 26.75 8.523 1 98.31 120 ALA B N 1
ATOM 3700 C CA . ALA B 1 120 ? -2.039 25.781 9.586 1 98.31 120 ALA B CA 1
ATOM 3701 C C . ALA B 1 120 ? -2.215 24.359 9.094 1 98.31 120 ALA B C 1
ATOM 3703 O O . ALA B 1 120 ? -3.164 23.672 9.484 1 98.31 120 ALA B O 1
ATOM 3704 N N . GLU B 1 121 ? -1.273 23.891 8.336 1 98.19 121 GLU B N 1
ATOM 3705 C CA . GLU B 1 121 ? -1.251 22.5 7.867 1 98.19 121 GLU B CA 1
ATOM 3706 C C . GLU B 1 121 ? -0.4 21.625 8.781 1 98.19 121 GLU B C 1
ATOM 3708 O O . GLU B 1 121 ? 0.824 21.766 8.82 1 98.19 121 GLU B O 1
ATOM 3713 N N . GLN B 1 122 ? -1.027 20.641 9.422 1 96.94 122 GLN B N 1
ATOM 3714 C CA . GLN B 1 122 ? -0.373 19.938 10.516 1 96.94 122 GLN B CA 1
ATOM 3715 C C . GLN B 1 122 ? 0.297 18.656 10.008 1 96.94 122 GLN B C 1
ATOM 3717 O O . GLN B 1 122 ? 1.272 18.188 10.602 1 96.94 122 GLN B O 1
ATOM 3722 N N . TYR B 1 123 ? -0.095 18.031 8.953 1 97.81 123 TYR B N 1
ATOM 3723 C CA . TYR B 1 123 ? 0.238 16.656 8.633 1 97.81 123 TYR B CA 1
ATOM 3724 C C . TYR B 1 123 ? 1.731 16.5 8.375 1 97.81 123 TYR B C 1
ATOM 3726 O O . TYR B 1 123 ? 2.377 15.609 8.945 1 97.81 123 TYR B O 1
ATOM 3734 N N . PRO B 1 124 ? 2.291 17.391 7.582 1 98.19 124 PRO B N 1
ATOM 3735 C CA . PRO B 1 124 ? 3.73 17.219 7.375 1 98.19 124 PRO B CA 1
ATOM 3736 C C . PRO B 1 124 ? 4.539 17.391 8.656 1 98.19 124 PRO B C 1
ATOM 3738 O O . PRO B 1 124 ? 5.707 17 8.711 1 98.19 124 PRO B O 1
ATOM 3741 N N . LEU B 1 125 ? 3.922 17.953 9.68 1 98.25 125 LEU B N 1
ATOM 3742 C CA . LEU B 1 125 ? 4.645 18.266 10.906 1 98.25 125 LEU B CA 1
ATOM 3743 C C . LEU B 1 125 ? 4.391 17.219 11.984 1 98.25 125 LEU B C 1
ATOM 3745 O O . LEU B 1 125 ? 4.969 17.281 13.07 1 98.25 125 LEU B O 1
ATOM 3749 N N . GLN B 1 126 ? 3.529 16.219 11.703 1 98.12 126 GLN B N 1
ATOM 3750 C CA . GLN B 1 126 ? 3.363 15.102 12.633 1 98.12 126 GLN B CA 1
ATOM 3751 C C . GLN B 1 126 ? 4.652 14.297 12.766 1 98.12 126 GLN B C 1
ATOM 3753 O O . GLN B 1 126 ? 5.391 14.133 11.789 1 98.12 126 GLN B O 1
ATOM 3758 N N . PRO B 1 127 ? 4.938 13.758 13.93 1 97.94 127 PRO B N 1
ATOM 3759 C CA . PRO B 1 127 ? 6.254 13.195 14.25 1 97.94 127 PRO B CA 1
ATOM 3760 C C . PRO B 1 127 ? 6.715 12.156 13.242 1 97.94 127 PRO B C 1
ATOM 3762 O O . PRO B 1 127 ? 7.824 12.25 12.711 1 97.94 127 PRO B O 1
ATOM 3765 N N . HIS B 1 128 ? 5.902 11.195 12.867 1 97.88 128 HIS B N 1
ATOM 3766 C CA . HIS B 1 128 ? 6.336 10.125 11.969 1 97.88 128 HIS B CA 1
ATOM 3767 C C . HIS B 1 128 ? 6.57 10.656 10.562 1 97.88 128 HIS B C 1
ATOM 3769 O O . HIS B 1 128 ? 7.48 10.203 9.867 1 97.88 128 HIS B O 1
ATOM 3775 N N . HIS B 1 129 ? 5.723 11.609 10.102 1 98.5 129 HIS B N 1
ATOM 3776 C CA . HIS B 1 129 ? 5.934 12.195 8.781 1 98.5 129 HIS B CA 1
ATOM 3777 C C . HIS B 1 129 ? 7.191 13.062 8.758 1 98.5 129 HIS B C 1
ATOM 3779 O O . HIS B 1 129 ? 7.922 13.078 7.77 1 98.5 129 HIS B O 1
ATOM 3785 N N . THR B 1 130 ? 7.422 13.758 9.875 1 98.12 130 THR B N 1
ATOM 3786 C CA . THR B 1 130 ? 8.656 14.523 10.008 1 98.12 130 THR B CA 1
ATOM 3787 C C . THR B 1 130 ? 9.867 13.602 9.984 1 98.12 130 THR B C 1
ATOM 3789 O O . THR B 1 130 ? 10.891 13.922 9.375 1 98.12 130 THR B O 1
ATOM 3792 N N . ALA B 1 131 ? 9.758 12.477 10.656 1 98.31 131 ALA B N 1
ATOM 3793 C CA . ALA B 1 131 ? 10.844 11.5 10.672 1 98.31 131 ALA B CA 1
ATOM 3794 C C . ALA B 1 131 ? 11.125 10.977 9.266 1 98.31 131 ALA B C 1
ATOM 3796 O O . ALA B 1 131 ? 12.289 10.852 8.867 1 98.31 131 ALA B O 1
ATOM 3797 N N . ARG B 1 132 ? 10.117 10.656 8.531 1 98.44 132 ARG B N 1
ATOM 3798 C CA . ARG B 1 132 ? 10.273 10.195 7.156 1 98.44 132 ARG B CA 1
ATOM 3799 C C . ARG B 1 132 ? 10.922 11.273 6.289 1 98.44 132 ARG B C 1
ATOM 3801 O O . ARG B 1 132 ? 11.781 10.977 5.461 1 98.44 132 ARG B O 1
ATOM 3808 N N . MET B 1 133 ? 10.5 12.516 6.48 1 98.25 133 MET B N 1
ATOM 3809 C CA . MET B 1 133 ? 11.117 13.633 5.762 1 98.25 133 MET B CA 1
ATOM 3810 C C . MET B 1 133 ? 12.594 13.75 6.094 1 98.25 133 MET B C 1
ATOM 3812 O O . MET B 1 133 ? 13.414 14.039 5.219 1 98.25 133 MET B O 1
ATOM 3816 N N . ALA B 1 134 ? 12.914 13.555 7.383 1 98 134 ALA B N 1
ATOM 3817 C CA . ALA B 1 134 ? 14.32 13.594 7.793 1 98 134 ALA B CA 1
ATOM 3818 C C . ALA B 1 134 ? 15.141 12.562 7.031 1 98 134 ALA B C 1
ATOM 3820 O O . ALA B 1 134 ? 16.281 12.836 6.641 1 98 134 ALA B O 1
ATOM 3821 N N . LEU B 1 135 ? 14.602 11.422 6.812 1 97.31 135 LEU B N 1
ATOM 3822 C CA . LEU B 1 135 ? 15.289 10.375 6.059 1 97.31 135 LEU B CA 1
ATOM 3823 C C . LEU B 1 135 ? 15.461 10.789 4.598 1 97.31 135 LEU B C 1
ATOM 3825 O O . LEU B 1 135 ? 16.516 10.562 4.008 1 97.31 135 LEU B O 1
ATOM 3829 N N . ILE B 1 136 ? 14.445 11.383 4.043 1 98.12 136 ILE B N 1
ATOM 3830 C CA . ILE B 1 136 ? 14.531 11.883 2.678 1 98.12 136 ILE B CA 1
ATOM 3831 C C . ILE B 1 136 ? 15.648 12.922 2.576 1 98.12 136 ILE B C 1
ATOM 3833 O O . ILE B 1 136 ? 16.5 12.836 1.69 1 98.12 136 ILE B O 1
ATOM 3837 N N . CYS B 1 137 ? 15.711 13.836 3.543 1 97.5 137 CYS B N 1
ATOM 3838 C CA . CYS B 1 137 ? 16.656 14.945 3.521 1 97.5 137 CYS B CA 1
ATOM 3839 C C . CYS B 1 137 ? 18.078 14.461 3.777 1 97.5 137 CYS B C 1
ATOM 3841 O O . CYS B 1 137 ? 19.047 15.086 3.332 1 97.5 137 CYS B O 1
ATOM 3843 N N . SER B 1 138 ? 18.203 13.336 4.449 1 96.38 138 SER B N 1
ATOM 3844 C CA . SER B 1 138 ? 19.516 12.781 4.734 1 96.38 138 SER B CA 1
ATOM 3845 C C . SER B 1 138 ? 20.203 12.297 3.461 1 96.38 138 SER B C 1
ATOM 3847 O O . SER B 1 138 ? 21.422 12.07 3.449 1 96.38 138 SER B O 1
ATOM 3849 N N . GLY B 1 139 ? 19.375 12.07 2.428 1 96.56 139 GLY B N 1
ATOM 3850 C CA . GLY B 1 139 ? 19.922 11.594 1.168 1 96.56 139 GLY B CA 1
ATOM 3851 C C . GLY B 1 139 ? 20.031 10.078 1.107 1 96.56 139 GLY B C 1
ATOM 3852 O O . GLY B 1 139 ? 20.359 9.516 0.057 1 96.56 139 GLY B O 1
ATOM 3853 N N . LYS B 1 140 ? 19.719 9.422 2.156 1 95.06 140 LYS B N 1
ATOM 3854 C CA . LYS B 1 140 ? 19.891 7.977 2.25 1 95.06 140 LYS B CA 1
ATOM 3855 C C . LYS B 1 140 ? 18.984 7.242 1.264 1 95.06 140 LYS B C 1
ATOM 3857 O O . LYS B 1 140 ? 19.312 6.137 0.825 1 95.06 140 LYS B O 1
ATOM 3862 N N . LEU B 1 141 ? 17.922 7.816 0.856 1 97.44 141 LEU B N 1
ATOM 3863 C CA . LEU B 1 141 ? 16.984 7.176 -0.065 1 97.44 141 LEU B CA 1
ATOM 3864 C C . LEU B 1 141 ? 17.391 7.434 -1.514 1 97.44 141 LEU B C 1
ATOM 3866 O O . LEU B 1 141 ? 16.812 6.852 -2.436 1 97.44 141 LEU B O 1
ATOM 3870 N N . GLY B 1 142 ? 18.375 8.297 -1.768 1 97.38 142 GLY B N 1
ATOM 3871 C CA . GLY B 1 142 ? 18.672 8.719 -3.127 1 97.38 142 GLY B CA 1
ATOM 3872 C C . GLY B 1 142 ? 17.625 9.648 -3.713 1 97.38 142 GLY B C 1
ATOM 3873 O O . GLY B 1 142 ? 17.141 10.555 -3.031 1 97.38 142 GLY B O 1
ATOM 3874 N N . GLN B 1 143 ? 17.344 9.484 -4.953 1 97.31 143 GLN B N 1
ATOM 3875 C CA . GLN B 1 143 ? 16.359 10.305 -5.645 1 97.31 143 GLN B CA 1
ATOM 3876 C C . GLN B 1 143 ? 14.945 9.797 -5.383 1 97.31 143 GLN B C 1
ATOM 3878 O O . GLN B 1 143 ? 14.523 8.797 -5.977 1 97.31 143 GLN B O 1
ATOM 3883 N N . VAL B 1 144 ? 14.234 10.508 -4.582 1 98.5 144 VAL B N 1
ATOM 3884 C CA . VAL B 1 144 ? 12.852 10.125 -4.328 1 98.5 144 VAL B CA 1
ATOM 3885 C C . VAL B 1 144 ? 11.977 10.547 -5.508 1 98.5 144 VAL B C 1
ATOM 3887 O O . VAL B 1 144 ? 11.859 11.734 -5.809 1 98.5 144 VAL B O 1
ATOM 3890 N N . HIS B 1 145 ? 11.289 9.531 -6.145 1 98.31 145 HIS B N 1
ATOM 3891 C CA . HIS B 1 145 ? 10.57 9.828 -7.379 1 98.31 145 HIS B CA 1
ATOM 3892 C C . HIS B 1 145 ? 9.125 9.352 -7.301 1 98.31 145 HIS B C 1
ATOM 3894 O O . HIS B 1 145 ? 8.305 9.711 -8.156 1 98.31 145 HIS B O 1
ATOM 3900 N N . HIS B 1 146 ? 8.781 8.555 -6.336 1 98.81 146 HIS B N 1
ATOM 3901 C CA . HIS B 1 146 ? 7.41 8.07 -6.195 1 98.81 146 HIS B CA 1
ATOM 3902 C C . HIS B 1 146 ? 7.012 7.961 -4.727 1 98.81 146 HIS B C 1
ATOM 3904 O O . HIS B 1 146 ? 7.781 7.453 -3.906 1 98.81 146 HIS B O 1
ATOM 3910 N N . VAL B 1 147 ? 5.828 8.461 -4.422 1 98.88 147 VAL B N 1
ATOM 3911 C CA . VAL B 1 147 ? 5.312 8.312 -3.064 1 98.88 147 VAL B CA 1
ATOM 3912 C C . VAL B 1 147 ? 3.842 7.906 -3.107 1 98.88 147 VAL B C 1
ATOM 3914 O O . VAL B 1 147 ? 3.127 8.25 -4.055 1 98.88 147 VAL B O 1
ATOM 3917 N N . GLN B 1 148 ? 3.389 7.098 -2.174 1 98.88 148 GLN B N 1
ATOM 3918 C CA . GLN B 1 148 ? 1.987 6.742 -1.98 1 98.88 148 GLN B CA 1
ATOM 3919 C C . GLN B 1 148 ? 1.521 7.09 -0.57 1 98.88 148 GLN B C 1
ATOM 3921 O O . GLN B 1 148 ? 2.143 6.684 0.413 1 98.88 148 GLN B O 1
ATOM 3926 N N . VAL B 1 149 ? 0.447 7.891 -0.537 1 98.75 149 VAL B N 1
ATOM 3927 C CA . VAL B 1 149 ? -0.064 8.391 0.738 1 98.75 149 VAL B CA 1
ATOM 3928 C C . VAL B 1 149 ? -1.464 7.828 0.985 1 98.75 149 VAL B C 1
ATOM 3930 O O . VAL B 1 149 ? -2.4 8.133 0.242 1 98.75 149 VAL B O 1
ATOM 3933 N N . SER B 1 150 ? -1.595 6.996 2.016 1 98.44 150 SER B N 1
ATOM 3934 C CA . SER B 1 150 ? -2.865 6.539 2.568 1 98.44 150 SER B CA 1
ATOM 3935 C C . SER B 1 150 ? -2.975 6.871 4.051 1 98.44 150 SER B C 1
ATOM 3937 O O . SER B 1 150 ? -3.133 5.977 4.887 1 98.44 150 SER B O 1
ATOM 3939 N N . SER B 1 151 ? -2.914 8.203 4.379 1 96.5 151 SER B N 1
ATOM 3940 C CA . SER B 1 151 ? -2.896 8.609 5.785 1 96.5 151 SER B CA 1
ATOM 3941 C C . SER B 1 151 ? -3.639 9.922 5.992 1 96.5 151 SER B C 1
ATOM 3943 O O . SER B 1 151 ? -3.85 10.352 7.129 1 96.5 151 SER B O 1
ATOM 3945 N N . ALA B 1 152 ? -4.059 10.648 4.945 1 95.69 152 ALA B N 1
ATOM 3946 C CA . ALA B 1 152 ? -4.766 11.93 5.043 1 95.69 152 ALA B CA 1
ATOM 3947 C C . ALA B 1 152 ? -5.602 12.188 3.795 1 95.69 152 ALA B C 1
ATOM 3949 O O . ALA B 1 152 ? -5.219 11.805 2.689 1 95.69 152 ALA B O 1
ATOM 3950 N N . HIS B 1 153 ? -6.672 12.914 3.951 1 95.19 153 HIS B N 1
ATOM 3951 C CA . HIS B 1 153 ? -7.57 13.125 2.822 1 95.19 153 HIS B CA 1
ATOM 3952 C C . HIS B 1 153 ? -7.129 14.328 1.991 1 95.19 153 HIS B C 1
ATOM 3954 O O . HIS B 1 153 ? -6.527 15.266 2.518 1 95.19 153 HIS B O 1
ATOM 3960 N N . GLY B 1 154 ? -7.441 14.312 0.753 1 96.25 154 GLY B N 1
ATOM 3961 C CA . GLY B 1 154 ? -7.457 15.445 -0.151 1 96.25 154 GLY B CA 1
ATOM 3962 C C . GLY B 1 154 ? -6.199 16.297 -0.072 1 96.25 154 GLY B C 1
ATOM 3963 O O . GLY B 1 154 ? -5.094 15.789 -0.299 1 96.25 154 GLY B O 1
ATOM 3964 N N . TYR B 1 155 ? -6.438 17.562 0.32 1 98.06 155 TYR B N 1
ATOM 3965 C CA . TYR B 1 155 ? -5.359 18.531 0.305 1 98.06 155 TYR B CA 1
ATOM 3966 C C . TYR B 1 155 ? -4.309 18.219 1.359 1 98.06 155 TYR B C 1
ATOM 3968 O O . TYR B 1 155 ? -3.131 18.531 1.192 1 98.06 155 TYR B O 1
ATOM 3976 N N . HIS B 1 156 ? -4.691 17.516 2.488 1 98.38 156 HIS B N 1
ATOM 3977 C CA . HIS B 1 156 ? -3.707 17.078 3.473 1 98.38 156 HIS B CA 1
ATOM 3978 C C . HIS B 1 156 ? -2.756 16.047 2.881 1 98.38 156 HIS B C 1
ATOM 3980 O O . HIS B 1 156 ? -1.542 16.125 3.084 1 98.38 156 HIS B O 1
ATOM 3986 N N . GLY B 1 157 ? -3.381 15.086 2.154 1 98.62 157 GLY B N 1
ATOM 3987 C CA . GLY B 1 157 ? -2.553 14.094 1.488 1 98.62 157 GLY B CA 1
ATOM 3988 C C . GLY B 1 157 ? -1.638 14.688 0.435 1 98.62 157 GLY B C 1
ATOM 3989 O O . GLY B 1 157 ? -0.481 14.281 0.308 1 98.62 157 GLY B O 1
ATOM 3990 N N . ILE B 1 158 ? -2.156 15.633 -0.274 1 98.75 158 ILE B N 1
ATOM 3991 C CA . ILE B 1 158 ? -1.378 16.297 -1.311 1 98.75 158 ILE B CA 1
ATOM 3992 C C . ILE B 1 158 ? -0.206 17.047 -0.675 1 98.75 158 ILE B C 1
ATOM 3994 O O . ILE B 1 158 ? 0.894 17.078 -1.231 1 98.75 158 ILE B O 1
ATOM 3998 N N . SER B 1 159 ? -0.474 17.656 0.472 1 98.69 159 SER B N 1
ATOM 3999 C CA . SER B 1 159 ? 0.596 18.344 1.187 1 98.69 159 SER B CA 1
ATOM 4000 C C . SER B 1 159 ? 1.747 17.391 1.506 1 98.69 159 SER B C 1
ATOM 4002 O O . SER B 1 159 ? 2.916 17.75 1.34 1 98.69 159 SER B O 1
ATOM 4004 N N . LEU B 1 160 ? 1.439 16.172 1.935 1 98.75 160 LEU B N 1
ATOM 4005 C CA . LEU B 1 160 ? 2.463 15.164 2.193 1 98.75 160 LEU B CA 1
ATOM 4006 C C . LEU B 1 160 ? 3.191 14.781 0.907 1 98.75 160 LEU B C 1
ATOM 4008 O O . LEU B 1 160 ? 4.422 14.727 0.879 1 98.75 160 LEU B O 1
ATOM 4012 N N . ILE B 1 161 ? 2.443 14.609 -0.151 1 98.81 161 ILE B N 1
ATOM 4013 C CA . ILE B 1 161 ? 2.994 14.219 -1.442 1 98.81 161 ILE B CA 1
ATOM 4014 C C . ILE B 1 161 ? 3.988 15.266 -1.923 1 98.81 161 ILE B C 1
ATOM 4016 O O . ILE B 1 161 ? 5.129 14.945 -2.26 1 98.81 161 ILE B O 1
ATOM 4020 N N . ARG B 1 162 ? 3.578 16.516 -1.947 1 98.69 162 ARG B N 1
ATOM 4021 C CA . ARG B 1 162 ? 4.43 17.578 -2.467 1 98.69 162 ARG B CA 1
ATOM 4022 C C . ARG B 1 162 ? 5.672 17.766 -1.603 1 98.69 162 ARG B C 1
ATOM 4024 O O . ARG B 1 162 ? 6.762 18.016 -2.117 1 98.69 162 ARG B O 1
ATOM 4031 N N . ASN B 1 163 ? 5.484 17.625 -0.293 1 98.25 163 ASN B N 1
ATOM 4032 C CA . ASN B 1 163 ? 6.629 17.734 0.605 1 98.25 163 ASN B CA 1
ATOM 4033 C C . ASN B 1 163 ? 7.652 16.625 0.351 1 98.25 163 ASN B C 1
ATOM 4035 O O . ASN B 1 163 ? 8.836 16.906 0.179 1 98.25 163 ASN B O 1
ATOM 4039 N N . TRP B 1 164 ? 7.203 15.375 0.274 1 98.69 164 TRP B N 1
ATOM 4040 C CA . TRP B 1 164 ? 8.109 14.242 0.159 1 98.69 164 TRP B CA 1
ATOM 4041 C C . TRP B 1 164 ? 8.773 14.211 -1.212 1 98.69 164 TRP B C 1
ATOM 4043 O O . TRP B 1 164 ? 9.93 13.797 -1.34 1 98.69 164 TRP B O 1
ATOM 4053 N N . LEU B 1 165 ? 8.094 14.734 -2.217 1 98.56 165 LEU B N 1
ATOM 4054 C CA . LEU B 1 165 ? 8.633 14.734 -3.574 1 98.56 165 LEU B CA 1
ATOM 4055 C C . LEU B 1 165 ? 9.359 16.047 -3.873 1 98.56 165 LEU B C 1
ATOM 4057 O O . LEU B 1 165 ? 9.961 16.203 -4.938 1 98.56 165 LEU B O 1
ATOM 4061 N N . SER B 1 166 ? 9.25 17.016 -2.971 1 97.06 166 SER B N 1
ATOM 4062 C CA . SER B 1 166 ? 9.812 18.344 -3.193 1 97.06 166 SER B CA 1
ATOM 4063 C C . SER B 1 166 ? 9.266 18.969 -4.473 1 97.06 166 SER B C 1
ATOM 4065 O O . SER B 1 166 ? 10.031 19.422 -5.324 1 97.06 166 SER B O 1
ATOM 4067 N N . ILE B 1 167 ? 7.977 18.953 -4.574 1 96.81 167 ILE B N 1
ATOM 4068 C CA . ILE B 1 167 ? 7.301 19.469 -5.766 1 96.81 167 ILE B CA 1
ATOM 4069 C C . ILE B 1 167 ? 6.906 20.922 -5.555 1 96.81 167 ILE B C 1
ATOM 4071 O O . ILE B 1 167 ? 6.168 21.25 -4.621 1 96.81 167 ILE B O 1
ATOM 4075 N N . SER B 1 168 ? 7.352 21.812 -6.418 1 94.31 168 SER B N 1
ATOM 4076 C CA . SER B 1 168 ? 6.918 23.203 -6.453 1 94.31 168 SER B CA 1
ATOM 4077 C C . SER B 1 168 ? 6.012 23.469 -7.645 1 94.31 168 SER B C 1
ATOM 4079 O O . SER B 1 168 ? 5.004 24.172 -7.523 1 94.31 168 SER B O 1
ATOM 4081 N N . ASP B 1 169 ? 6.402 22.859 -8.781 1 96.75 169 ASP B N 1
ATOM 4082 C CA . ASP B 1 169 ? 5.566 22.922 -9.977 1 96.75 169 ASP B CA 1
ATOM 4083 C C . ASP B 1 169 ? 4.48 21.844 -9.938 1 96.75 169 ASP B C 1
ATOM 4085 O O . ASP B 1 169 ? 4.77 20.656 -10.094 1 96.75 169 ASP B O 1
ATOM 4089 N N . ILE B 1 170 ? 3.236 22.25 -9.844 1 97.56 170 ILE B N 1
ATOM 4090 C CA . ILE B 1 170 ? 2.178 21.281 -9.578 1 97.56 170 ILE B CA 1
ATOM 4091 C C . ILE B 1 170 ? 1.58 20.797 -10.891 1 97.56 170 ILE B C 1
ATOM 4093 O O . ILE B 1 170 ? 0.534 20.141 -10.906 1 97.56 170 ILE B O 1
ATOM 4097 N N . SER B 1 171 ? 2.23 21.141 -12.031 1 98.12 171 SER B N 1
ATOM 4098 C CA . SER B 1 171 ? 1.75 20.641 -13.32 1 98.12 171 SER B CA 1
ATOM 4099 C C . SER B 1 171 ? 1.778 19.125 -13.367 1 98.12 171 SER B C 1
ATOM 4101 O O . SER B 1 171 ? 2.844 18.516 -13.25 1 98.12 171 SER B O 1
ATOM 4103 N N . CYS B 1 172 ? 0.573 18.516 -13.523 1 98.06 172 CYS B N 1
ATOM 4104 C CA . CYS B 1 172 ? 0.519 17.062 -13.531 1 98.06 172 CYS B CA 1
ATOM 4105 C C . CYS B 1 172 ? -0.787 16.562 -14.141 1 98.06 172 CYS B C 1
ATOM 4107 O O . CYS B 1 172 ? -1.718 17.344 -14.344 1 98.06 172 CYS B O 1
ATOM 4109 N N . GLU B 1 173 ? -0.778 15.328 -14.531 1 98.62 173 GLU B N 1
ATOM 4110 C CA . GLU B 1 173 ? -1.989 14.594 -14.867 1 98.62 173 GLU B CA 1
ATOM 4111 C C . GLU B 1 173 ? -2.535 13.836 -13.664 1 98.62 173 GLU B C 1
ATOM 4113 O O . GLU B 1 173 ? -1.777 13.188 -12.938 1 98.62 173 GLU B O 1
ATOM 4118 N N . ILE B 1 174 ? -3.855 13.93 -13.492 1 98.75 174 ILE B N 1
ATOM 4119 C CA . ILE B 1 174 ? -4.496 13.219 -12.398 1 98.75 174 ILE B CA 1
ATOM 4120 C C . ILE B 1 174 ? -5.57 12.281 -12.945 1 98.75 174 ILE B C 1
ATOM 4122 O O . ILE B 1 174 ? -6.418 12.695 -13.742 1 98.75 174 ILE B O 1
ATOM 4126 N N . VAL B 1 175 ? -5.504 11.047 -12.586 1 98.69 175 VAL B N 1
ATOM 4127 C CA . VAL B 1 175 ? -6.535 10.047 -12.867 1 98.69 175 VAL B CA 1
ATOM 4128 C C . VAL B 1 175 ? -7.023 9.43 -11.555 1 98.69 175 VAL B C 1
ATOM 4130 O O . VAL B 1 175 ? -6.234 8.844 -10.812 1 98.69 175 VAL B O 1
ATOM 4133 N N . ALA B 1 176 ? -8.328 9.594 -11.297 1 98.75 176 ALA B N 1
ATOM 4134 C CA . ALA B 1 176 ? -8.828 9.172 -9.992 1 98.75 176 ALA B CA 1
ATOM 4135 C C . ALA B 1 176 ? -10.148 8.414 -10.125 1 98.75 176 ALA B C 1
ATOM 4137 O O . ALA B 1 176 ? -10.867 8.594 -11.109 1 98.75 176 ALA B O 1
ATOM 4138 N N . ARG B 1 177 ? -10.391 7.492 -9.211 1 98.62 177 ARG B N 1
ATOM 4139 C CA . ARG B 1 177 ? -11.664 6.793 -9.055 1 98.62 177 ARG B CA 1
ATOM 4140 C C . ARG B 1 177 ? -12.086 6.754 -7.594 1 98.62 177 ARG B C 1
ATOM 4142 O O . ARG B 1 177 ? -11.25 6.797 -6.695 1 98.62 177 ARG B O 1
ATOM 4149 N N . ARG B 1 178 ? -13.414 6.719 -7.391 1 98.44 178 ARG B N 1
ATOM 4150 C CA . ARG B 1 178 ? -14.008 6.543 -6.07 1 98.44 178 ARG B CA 1
ATOM 4151 C C . ARG B 1 178 ? -14.742 5.207 -5.977 1 98.44 178 ARG B C 1
ATOM 4153 O O . ARG B 1 178 ? -15.516 4.855 -6.871 1 98.44 178 ARG B O 1
ATOM 4160 N N . PHE B 1 179 ? -14.43 4.5 -4.922 1 97.94 179 PHE B N 1
ATOM 4161 C CA . PHE B 1 179 ? -15.047 3.199 -4.691 1 97.94 179 PHE B CA 1
ATOM 4162 C C . PHE B 1 179 ? -15.938 3.234 -3.457 1 97.94 179 PHE B C 1
ATOM 4164 O O . PHE B 1 179 ? -15.672 3.979 -2.512 1 97.94 179 PHE B O 1
ATOM 4171 N N . GLU B 1 180 ? -16.984 2.461 -3.516 1 97.19 180 GLU B N 1
ATOM 4172 C CA . GLU B 1 180 ? -17.859 2.273 -2.369 1 97.19 180 GLU B CA 1
ATOM 4173 C C . GLU B 1 180 ? -17.672 0.891 -1.749 1 97.19 180 GLU B C 1
ATOM 4175 O O . GLU B 1 180 ? -17.875 -0.126 -2.42 1 97.19 180 GLU B O 1
ATOM 4180 N N . LEU B 1 181 ? -17.312 0.874 -0.508 1 97.25 181 LEU B N 1
ATOM 4181 C CA . LEU B 1 181 ? -16.984 -0.375 0.17 1 97.25 181 LEU B CA 1
ATOM 4182 C C . LEU B 1 181 ? -17.812 -0.537 1.441 1 97.25 181 LEU B C 1
ATOM 4184 O O . LEU B 1 181 ? -18.047 0.436 2.162 1 97.25 181 LEU B O 1
ATOM 4188 N N . PRO B 1 182 ? -18.219 -1.743 1.747 1 97.12 182 PRO B N 1
ATOM 4189 C CA . PRO B 1 182 ? -18.891 -1.988 3.025 1 97.12 182 PRO B CA 1
ATOM 4190 C C . PRO B 1 182 ? -17.922 -1.988 4.207 1 97.12 182 PRO B C 1
ATOM 4192 O O . PRO B 1 182 ? -16.797 -2.486 4.094 1 97.12 182 PRO B O 1
ATOM 4195 N N . ILE B 1 183 ? -18.328 -1.428 5.34 1 96.5 183 ILE B N 1
ATOM 4196 C CA . ILE B 1 183 ? -17.5 -1.447 6.551 1 96.5 183 ILE B CA 1
ATOM 4197 C C . ILE B 1 183 ? -18.406 -1.403 7.781 1 96.5 183 ILE B C 1
ATOM 4199 O O . ILE B 1 183 ? -19.438 -0.737 7.777 1 96.5 183 ILE B O 1
ATOM 4203 N N . LEU B 1 184 ? -17.938 -2.098 8.766 1 94.5 184 LEU B N 1
ATOM 4204 C CA . LEU B 1 184 ? -18.609 -2.062 10.062 1 94.5 184 LEU B CA 1
ATOM 4205 C C . LEU B 1 184 ? -18.547 -0.667 10.672 1 94.5 184 LEU B C 1
ATOM 4207 O O . LEU B 1 184 ? -17.469 -0.055 10.719 1 94.5 184 LEU B O 1
ATOM 4211 N N . GLU B 1 185 ? -19.625 -0.202 11.117 1 90 185 GLU B N 1
ATOM 4212 C CA . GLU B 1 185 ? -19.688 1.112 11.742 1 90 185 GLU B CA 1
ATOM 4213 C C . GLU B 1 185 ? -18.922 1.121 13.062 1 90 185 GLU B C 1
ATOM 4215 O O . GLU B 1 185 ? -18.969 0.148 13.82 1 90 185 GLU B O 1
ATOM 4220 N N . VAL B 1 186 ? -18.266 2.211 13.281 1 86.31 186 VAL B N 1
ATOM 4221 C CA . VAL B 1 186 ? -17.609 2.402 14.57 1 86.31 186 VAL B CA 1
ATOM 4222 C C . VAL B 1 186 ? -18.016 3.75 15.164 1 86.31 186 VAL B C 1
ATOM 4224 O O . VAL B 1 186 ? -18.391 4.668 14.43 1 86.31 186 VAL B O 1
ATOM 4227 N N . PRO B 1 187 ? -18.031 3.799 16.516 1 77.56 187 PRO B N 1
ATOM 4228 C CA . PRO B 1 187 ? -18.391 5.078 17.141 1 77.56 187 PRO B CA 1
ATOM 4229 C C . PRO B 1 187 ? -17.422 6.199 16.766 1 77.56 187 PRO B C 1
ATOM 4231 O O . PRO B 1 187 ? -16.203 5.969 16.688 1 77.56 187 PRO B O 1
ATOM 4234 N N . TYR B 1 188 ? -18.047 7.246 16.328 1 74.31 188 TYR B N 1
ATOM 4235 C CA . TYR B 1 188 ? -17.234 8.438 16.125 1 74.31 188 TYR B CA 1
ATOM 4236 C C . TYR B 1 188 ? -17.953 9.688 16.609 1 74.31 188 TYR B C 1
ATOM 4238 O O . TYR B 1 188 ? -19.141 9.883 16.328 1 74.31 188 TYR B O 1
ATOM 4246 N N . ARG B 1 189 ? -17.266 10.516 17.359 1 65.19 189 ARG B N 1
ATOM 4247 C CA . ARG B 1 189 ? -17.703 11.789 17.938 1 65.19 189 ARG B CA 1
ATOM 4248 C C . ARG B 1 189 ? -19.016 11.625 18.688 1 65.19 189 ARG B C 1
ATOM 4250 O O . ARG B 1 189 ? -19.953 12.406 18.484 1 65.19 189 ARG B O 1
ATOM 4257 N N . GLY B 1 190 ? -19.109 10.586 19.359 1 67.5 190 GLY B N 1
ATOM 4258 C CA . GLY B 1 190 ? -20.234 10.43 20.266 1 67.5 190 GLY B CA 1
ATOM 4259 C C . GLY B 1 190 ? -21.438 9.766 19.625 1 67.5 190 GLY B C 1
ATOM 4260 O O . GLY B 1 190 ? -22.469 9.586 20.266 1 67.5 190 GLY B O 1
ATOM 4261 N N . ARG B 1 191 ? -21.172 9.422 18.438 1 67.75 191 ARG B N 1
ATOM 4262 C CA . ARG B 1 191 ? -22.297 8.797 17.75 1 67.75 191 ARG B CA 1
ATOM 4263 C C . ARG B 1 191 ? -22.5 7.363 18.234 1 67.75 191 ARG B C 1
ATOM 4265 O O . ARG B 1 191 ? -21.547 6.625 18.438 1 67.75 191 ARG B O 1
ATOM 4272 N N . GLN B 1 192 ? -23.75 7.098 18.531 1 70.44 192 GLN B N 1
ATOM 4273 C CA . GLN B 1 192 ? -24.109 5.734 18.891 1 70.44 192 GLN B CA 1
ATOM 4274 C C . GLN B 1 192 ? -24.125 4.82 17.672 1 70.44 192 GLN B C 1
ATOM 4276 O O . GLN B 1 192 ? -24.547 5.23 16.594 1 70.44 192 GLN B O 1
ATOM 4281 N N . VAL B 1 193 ? -23.422 3.67 17.812 1 74.62 193 VAL B N 1
ATOM 4282 C CA . VAL B 1 193 ? -23.359 2.756 16.688 1 74.62 193 VAL B CA 1
ATOM 4283 C C . VAL B 1 193 ? -24.203 1.515 16.969 1 74.62 193 VAL B C 1
ATOM 4285 O O . VAL B 1 193 ? -24.406 1.149 18.141 1 74.62 193 VAL B O 1
ATOM 4288 N N . GLN B 1 194 ? -25.016 0.991 15.984 1 73.12 1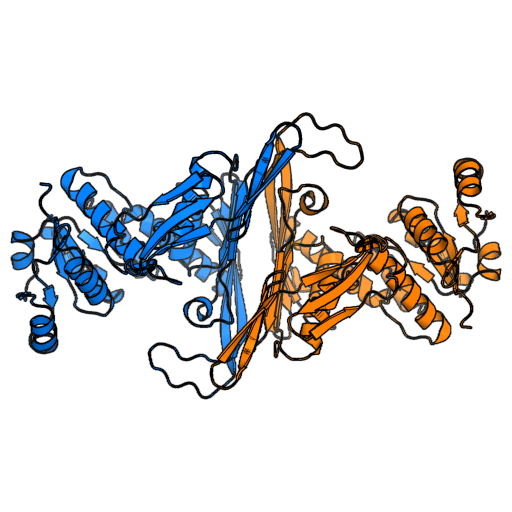94 GLN B N 1
ATOM 4289 C CA . GLN B 1 194 ? -25.859 -0.2 16.094 1 73.12 194 GLN B CA 1
ATOM 4290 C C . GLN B 1 194 ? -25.188 -1.402 15.43 1 73.12 194 GLN B C 1
ATOM 4292 O O . GLN B 1 194 ? -25.859 -2.334 14.992 1 73.12 194 GLN B O 1
ATOM 4297 N N . ASP B 1 195 ? -23.922 -1.487 15.445 1 75.88 195 ASP B N 1
ATOM 4298 C CA . ASP B 1 195 ? -23.219 -2.609 14.844 1 75.88 195 ASP B CA 1
ATOM 4299 C C . ASP B 1 195 ? -23.719 -2.893 13.43 1 75.88 195 ASP B C 1
ATOM 4301 O O . ASP B 1 195 ? -24.047 -4.031 13.102 1 75.88 195 ASP B O 1
ATOM 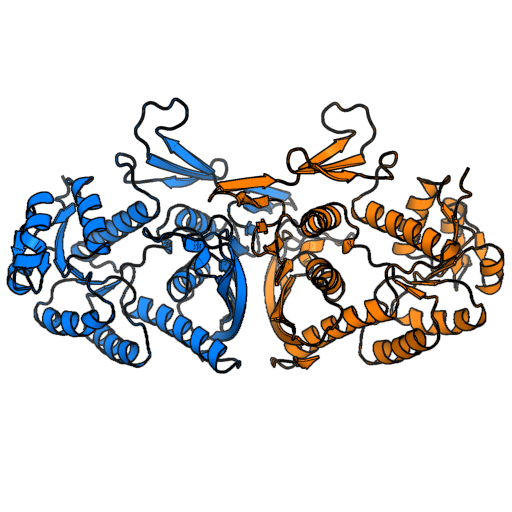4305 N N . GLN B 1 196 ? -23.891 -1.919 12.648 1 89 196 GLN B N 1
ATOM 4306 C CA . GLN B 1 196 ? -24.391 -2.055 11.281 1 89 196 GLN B CA 1
ATOM 4307 C C . GLN B 1 196 ? -23.266 -1.817 10.266 1 89 196 GLN B C 1
ATOM 4309 O O . GLN B 1 196 ? -22.234 -1.225 10.586 1 89 196 GLN B O 1
ATOM 4314 N N . ILE B 1 197 ? -23.531 -2.451 9.109 1 93.94 197 ILE B N 1
ATOM 4315 C CA . ILE B 1 197 ? -22.609 -2.24 7.988 1 93.94 197 ILE B CA 1
ATOM 4316 C C . ILE B 1 197 ? -23.016 -0.978 7.227 1 93.94 197 ILE B C 1
ATOM 4318 O O . ILE B 1 197 ? -24.188 -0.797 6.883 1 93.94 197 ILE B O 1
ATOM 4322 N N . GLU B 1 198 ? -22.094 -0.086 7.059 1 93.5 198 GLU B N 1
ATOM 4323 C CA . GLU B 1 198 ? -22.281 1.099 6.227 1 93.5 198 GLU B CA 1
ATOM 4324 C C . GLU B 1 198 ? -21.344 1.084 5.027 1 93.5 198 GLU B C 1
ATOM 4326 O O . GLU B 1 198 ? -20.547 0.16 4.871 1 93.5 198 GLU B O 1
ATOM 4331 N N . ASN B 1 199 ? -21.625 2.045 4.168 1 95.12 199 ASN B N 1
ATOM 4332 C CA . ASN B 1 199 ? -20.734 2.174 3.014 1 95.12 199 ASN B CA 1
ATOM 4333 C C . ASN B 1 199 ? -19.719 3.301 3.207 1 95.12 199 ASN B C 1
ATOM 4335 O O . ASN B 1 199 ? -20.062 4.375 3.703 1 95.12 199 ASN B O 1
ATOM 4339 N N . GLU B 1 200 ? -18.531 2.977 2.988 1 96.12 200 GLU B N 1
ATOM 4340 C CA . GLU B 1 200 ? -17.5 4.008 2.955 1 96.12 200 GLU B CA 1
ATOM 4341 C C . GLU B 1 200 ? -17.078 4.316 1.521 1 96.12 200 GLU B C 1
ATOM 4343 O O . GLU B 1 200 ? -17.234 3.477 0.631 1 96.12 200 GLU B O 1
ATOM 4348 N N . LEU B 1 201 ? -16.625 5.562 1.327 1 97.38 201 LEU B N 1
ATOM 4349 C CA . LEU B 1 201 ? -16.062 5.973 0.041 1 97.38 201 LEU B CA 1
ATOM 4350 C C . LEU B 1 201 ? -14.547 5.988 0.084 1 97.38 201 LEU B C 1
ATOM 4352 O O . LEU B 1 201 ? -13.953 6.555 1.005 1 97.38 201 LEU B O 1
ATOM 4356 N N . GLN B 1 202 ? -13.922 5.285 -0.813 1 98.19 202 GLN B N 1
ATOM 4357 C CA . GLN B 1 202 ? -12.469 5.277 -0.943 1 98.19 202 GLN B CA 1
ATOM 4358 C C . GLN B 1 202 ? -12.023 5.93 -2.252 1 98.19 202 GLN B C 1
ATOM 4360 O O . GLN B 1 202 ? -12.461 5.52 -3.33 1 98.19 202 GLN B O 1
ATOM 4365 N N . ASP B 1 203 ? -11.211 6.953 -2.137 1 98.5 203 ASP B N 1
ATOM 4366 C CA . ASP B 1 203 ? -10.664 7.645 -3.301 1 98.5 203 ASP B CA 1
ATOM 4367 C C . ASP B 1 203 ? -9.242 7.172 -3.6 1 98.5 203 ASP B C 1
ATOM 4369 O O . ASP B 1 203 ? -8.398 7.117 -2.703 1 98.5 203 ASP B O 1
ATOM 4373 N N . ILE B 1 204 ? -9 6.77 -4.824 1 98.81 204 ILE B N 1
ATOM 4374 C CA . ILE B 1 204 ? -7.648 6.469 -5.281 1 98.81 204 ILE B CA 1
ATOM 4375 C C . ILE B 1 204 ? -7.301 7.359 -6.473 1 98.81 204 ILE B C 1
ATOM 4377 O O . ILE B 1 204 ? -8.047 7.418 -7.453 1 98.81 204 ILE B O 1
ATOM 4381 N N . ALA B 1 205 ? -6.188 8.109 -6.395 1 98.88 205 ALA B N 1
ATOM 4382 C CA . ALA B 1 205 ? -5.77 9.031 -7.445 1 98.88 205 ALA B CA 1
ATOM 4383 C C . ALA B 1 205 ? -4.297 8.836 -7.797 1 98.88 205 ALA B C 1
ATOM 4385 O O . ALA B 1 205 ? -3.445 8.75 -6.91 1 98.88 205 ALA B O 1
ATOM 4386 N N . MET B 1 206 ? -4.02 8.688 -9.047 1 98.88 206 MET B N 1
ATOM 4387 C CA . MET B 1 206 ? -2.652 8.703 -9.555 1 98.88 206 MET B CA 1
ATOM 4388 C C . MET B 1 206 ? -2.279 10.094 -10.07 1 98.88 206 MET B C 1
ATOM 4390 O O . MET B 1 206 ? -3.031 10.703 -10.828 1 98.88 206 MET B O 1
ATOM 4394 N N . LEU B 1 207 ? -1.19 10.586 -9.609 1 98.81 207 LEU B N 1
ATOM 4395 C CA . LEU B 1 207 ? -0.66 11.859 -10.07 1 98.81 207 LEU B CA 1
ATOM 4396 C C . LEU B 1 207 ? 0.646 11.664 -10.828 1 98.81 207 LEU B C 1
ATOM 4398 O O . LEU B 1 207 ? 1.582 11.047 -10.32 1 98.81 207 LEU B O 1
ATOM 4402 N N . THR B 1 208 ? 0.704 12.148 -12.062 1 98.44 208 THR B N 1
ATOM 4403 C CA . THR B 1 208 ? 1.909 12.156 -12.883 1 98.44 208 THR B CA 1
ATOM 4404 C C . THR B 1 208 ? 2.412 13.578 -13.102 1 98.44 208 THR B C 1
ATOM 4406 O O . THR B 1 208 ? 1.865 14.312 -13.922 1 98.44 208 THR B O 1
ATOM 4409 N N . PHE B 1 209 ? 3.494 13.922 -12.398 1 98.5 209 PHE B N 1
ATOM 4410 C CA . PHE B 1 209 ? 4.016 15.273 -12.5 1 98.5 209 PHE B CA 1
ATOM 4411 C C . PHE B 1 209 ? 4.867 15.438 -13.75 1 98.5 209 PHE B C 1
ATOM 4413 O O . PHE B 1 209 ? 5.473 14.477 -14.227 1 98.5 209 PHE B O 1
ATOM 4420 N N . ARG B 1 210 ? 5.027 16.609 -14.273 1 95.62 210 ARG B N 1
ATOM 4421 C CA . ARG B 1 210 ? 5.734 16.906 -15.516 1 95.62 210 ARG B CA 1
ATOM 4422 C C . ARG B 1 210 ? 7.215 16.562 -15.398 1 95.62 210 ARG B C 1
ATOM 4424 O O . ARG B 1 210 ? 7.84 16.172 -16.391 1 95.62 210 ARG B O 1
ATOM 4431 N N . ASN B 1 211 ? 7.734 16.656 -14.258 1 95.06 211 ASN B N 1
ATOM 4432 C CA . ASN B 1 211 ? 9.164 16.406 -14.078 1 95.06 211 ASN B CA 1
ATOM 4433 C C . ASN B 1 211 ? 9.453 14.914 -13.938 1 95.06 211 ASN B C 1
ATOM 4435 O O . ASN B 1 211 ? 10.57 14.531 -13.586 1 95.06 211 ASN B O 1
ATOM 4439 N N . GLY B 1 212 ? 8.469 14.117 -14.07 1 94.69 212 GLY B N 1
ATOM 4440 C CA . GLY B 1 212 ? 8.68 12.68 -14.078 1 94.69 212 GLY B CA 1
ATOM 4441 C C . GLY B 1 212 ? 8.328 12.023 -12.758 1 94.69 212 GLY B C 1
ATOM 4442 O O . GLY B 1 212 ? 8.227 10.797 -12.68 1 94.69 212 GLY B O 1
ATOM 4443 N N . LYS B 1 213 ? 8.125 12.789 -11.711 1 98.19 213 LYS B N 1
ATOM 4444 C CA . LYS B 1 213 ? 7.734 12.242 -10.414 1 98.19 213 LYS B CA 1
ATOM 4445 C C . LYS B 1 213 ? 6.266 11.836 -10.406 1 98.19 213 LYS B C 1
ATOM 4447 O O . LYS B 1 213 ? 5.488 12.281 -11.25 1 98.19 213 LYS B O 1
ATOM 4452 N N . SER B 1 214 ? 5.945 10.93 -9.523 1 98.62 214 SER B N 1
ATOM 4453 C CA . SER B 1 214 ? 4.582 10.414 -9.484 1 98.62 214 SER B CA 1
ATOM 4454 C C . SER B 1 214 ? 4.137 10.141 -8.055 1 98.62 214 SER B C 1
ATOM 4456 O O . SER B 1 214 ? 4.965 10.055 -7.145 1 98.62 214 SER B O 1
ATOM 4458 N N . ALA B 1 215 ? 2.854 10.055 -7.891 1 98.81 215 ALA B N 1
ATOM 4459 C CA . ALA B 1 215 ? 2.303 9.781 -6.566 1 98.81 215 ALA B CA 1
ATOM 4460 C C . ALA B 1 215 ? 0.963 9.062 -6.668 1 98.81 215 ALA B C 1
ATOM 4462 O O . ALA B 1 215 ? 0.347 9.031 -7.738 1 98.81 215 ALA B O 1
ATOM 4463 N N . LEU B 1 216 ? 0.631 8.383 -5.656 1 98.81 216 LEU B N 1
ATOM 4464 C CA . LEU B 1 216 ? -0.689 7.797 -5.461 1 98.81 216 LEU B CA 1
ATOM 4465 C C . LEU B 1 216 ? -1.303 8.266 -4.145 1 98.81 216 LEU B C 1
ATOM 4467 O O . LEU B 1 216 ? -0.66 8.195 -3.094 1 98.81 216 LEU B O 1
ATOM 4471 N N . LEU B 1 217 ? -2.449 8.867 -4.199 1 98.81 217 LEU B N 1
ATOM 4472 C CA . LEU B 1 217 ? -3.258 9.148 -3.02 1 98.81 217 LEU B CA 1
ATOM 4473 C C . LEU B 1 217 ? -4.371 8.117 -2.861 1 98.81 217 LEU B C 1
ATOM 4475 O O . LEU B 1 217 ? -5.117 7.855 -3.809 1 98.81 217 LEU B O 1
ATOM 4479 N N . ASP B 1 218 ? -4.449 7.469 -1.754 1 98.62 218 ASP B N 1
ATOM 4480 C CA . ASP B 1 218 ? -5.406 6.414 -1.44 1 98.62 218 ASP B CA 1
ATOM 4481 C C . ASP B 1 218 ? -5.973 6.586 -0.032 1 98.62 218 ASP B C 1
ATOM 4483 O O . ASP B 1 218 ? -5.297 6.285 0.955 1 98.62 218 ASP B O 1
ATOM 4487 N N . PHE B 1 219 ? -7.254 7.016 -0.023 1 98 219 PHE B N 1
ATOM 4488 C CA . PHE B 1 219 ? -7.723 7.328 1.322 1 98 219 PHE B CA 1
ATOM 4489 C C . PHE B 1 219 ? -9.227 7.094 1.439 1 98 219 PHE B C 1
ATOM 4491 O O . PHE B 1 219 ? -9.961 7.27 0.469 1 98 219 PHE B O 1
ATOM 4498 N N . THR B 1 220 ? -9.625 6.637 2.604 1 96.81 220 THR B N 1
ATOM 4499 C CA . THR B 1 220 ? -11.023 6.57 3.033 1 96.81 220 THR B CA 1
ATOM 4500 C C . THR B 1 220 ? -11.195 7.223 4.402 1 96.81 220 THR B C 1
ATOM 4502 O O . THR B 1 220 ? -10.336 7.09 5.273 1 96.81 220 THR B O 1
ATOM 4505 N N . ARG B 1 221 ? -12.289 7.902 4.594 1 93.44 221 ARG B N 1
ATOM 4506 C CA . ARG B 1 221 ? -12.531 8.695 5.797 1 93.44 221 ARG B CA 1
ATOM 4507 C C . ARG B 1 221 ? -12.477 7.828 7.047 1 93.44 221 ARG B C 1
ATOM 4509 O O . ARG B 1 221 ? -12.078 8.297 8.117 1 93.44 221 ARG B O 1
ATOM 4516 N N . SER B 1 222 ? -12.805 6.586 6.91 1 94.06 222 SER B N 1
ATOM 4517 C CA . SER B 1 222 ? -12.844 5.672 8.047 1 94.06 222 SER B CA 1
ATOM 4518 C C . SER B 1 222 ? -11.461 5.508 8.672 1 94.06 222 SER B C 1
ATOM 4520 O O . SER B 1 222 ? -11.344 5.074 9.82 1 94.06 222 SER B O 1
ATOM 4522 N N . GLN B 1 223 ? -10.445 5.824 7.949 1 95.56 223 GLN B N 1
ATOM 4523 C CA . GLN B 1 223 ? -9.094 5.715 8.484 1 95.56 223 GLN B CA 1
ATOM 4524 C C . GLN B 1 223 ? -8.906 6.629 9.695 1 95.56 223 GLN B C 1
ATOM 4526 O O . GLN B 1 223 ? -8.016 6.41 10.516 1 95.56 223 GLN B O 1
ATOM 4531 N N . TYR B 1 224 ? -9.758 7.648 9.789 1 91.94 224 TYR B N 1
ATOM 4532 C CA . TYR B 1 224 ? -9.656 8.562 10.922 1 91.94 224 TYR B CA 1
ATOM 4533 C C . TYR B 1 224 ? -10.25 7.938 12.18 1 91.94 224 TYR B C 1
ATOM 4535 O O . TYR B 1 224 ? -9.875 8.305 13.297 1 91.94 224 TYR B O 1
ATOM 4543 N N . PHE B 1 225 ? -11.109 6.945 11.984 1 89.62 225 PHE B N 1
ATOM 4544 C CA . PHE B 1 225 ? -11.953 6.637 13.133 1 89.62 225 PHE B CA 1
ATOM 4545 C C . PHE B 1 225 ? -11.984 5.133 13.391 1 89.62 225 PHE B C 1
ATOM 4547 O O . PHE B 1 225 ? -12.195 4.691 14.523 1 89.62 225 PHE B O 1
ATOM 4554 N N . SER B 1 226 ? -11.82 4.391 12.32 1 92.44 226 SER B N 1
ATOM 4555 C CA . SER B 1 226 ? -12 2.949 12.453 1 92.44 226 SER B CA 1
ATOM 4556 C C . SER B 1 226 ? -10.664 2.232 12.562 1 92.44 226 SER B C 1
ATOM 4558 O O . SER B 1 226 ? -9.789 2.398 11.711 1 92.44 226 SER B O 1
ATOM 4560 N N . PRO B 1 227 ? -10.516 1.326 13.562 1 93.69 227 PRO B N 1
ATOM 4561 C CA . PRO B 1 227 ? -9.305 0.511 13.656 1 93.69 227 PRO B CA 1
ATOM 4562 C C . PRO B 1 227 ? -9.164 -0.466 12.492 1 93.69 227 PRO B C 1
ATOM 4564 O O . PRO B 1 227 ? -8.094 -1.043 12.289 1 93.69 227 PRO B O 1
ATOM 4567 N N . LEU B 1 228 ? -10.203 -0.605 11.688 1 95.06 228 LEU B N 1
ATOM 4568 C CA . LEU B 1 228 ? -10.18 -1.559 10.586 1 95.06 228 LEU B CA 1
ATOM 4569 C C . LEU B 1 228 ? -9.398 -1.002 9.398 1 95.06 228 LEU B C 1
ATOM 4571 O O . LEU B 1 228 ? -8.992 -1.752 8.508 1 95.06 228 LEU B O 1
ATOM 4575 N N . ARG B 1 229 ? -9.281 0.246 9.375 1 97.69 229 ARG B N 1
ATOM 4576 C CA . ARG B 1 229 ? -8.578 0.892 8.266 1 97.69 229 ARG B CA 1
ATOM 4577 C C . ARG B 1 229 ? -7.285 1.544 8.742 1 97.69 229 ARG B C 1
ATOM 4579 O O . ARG B 1 229 ? -7.316 2.609 9.367 1 97.69 229 ARG B O 1
ATOM 4586 N N . GLN B 1 230 ? -6.238 0.938 8.344 1 95.38 230 GLN B N 1
ATOM 4587 C CA . GLN B 1 230 ? -4.945 1.428 8.805 1 95.38 230 GLN B CA 1
ATOM 4588 C C . GLN B 1 230 ? -4.309 2.357 7.781 1 95.38 230 GLN B C 1
ATOM 4590 O O . GLN B 1 230 ? -4.539 2.217 6.578 1 95.38 230 GLN B O 1
ATOM 4595 N N . ASN B 1 231 ? -3.514 3.264 8.281 1 97.19 231 ASN B N 1
ATOM 4596 C CA . ASN B 1 231 ? -2.727 4.129 7.41 1 97.19 231 ASN B CA 1
ATOM 4597 C C . ASN B 1 231 ? -1.593 3.365 6.734 1 97.19 231 ASN B C 1
ATOM 4599 O O . ASN B 1 231 ? -1.076 2.395 7.289 1 97.19 231 ASN B O 1
ATOM 4603 N N . ARG B 1 232 ? -1.264 3.773 5.516 1 98.19 232 ARG B N 1
ATOM 4604 C CA . ARG B 1 232 ? -0.139 3.236 4.754 1 98.19 232 ARG B CA 1
ATOM 4605 C C . ARG B 1 232 ? 0.637 4.352 4.062 1 98.19 232 ARG B C 1
ATOM 4607 O O . ARG B 1 232 ? 0.045 5.32 3.578 1 98.19 232 ARG B O 1
ATOM 4614 N N . VAL B 1 233 ? 1.932 4.188 4.078 1 98.44 233 VAL B N 1
ATOM 4615 C CA . VAL B 1 233 ? 2.826 5.141 3.426 1 98.44 233 VAL B CA 1
ATOM 4616 C C . VAL B 1 233 ? 3.906 4.387 2.652 1 98.44 233 VAL B C 1
ATOM 4618 O O . VAL B 1 233 ? 4.449 3.395 3.143 1 98.44 233 VAL B O 1
ATOM 4621 N N . LEU B 1 234 ? 4.152 4.816 1.422 1 98.81 234 LEU B N 1
ATOM 4622 C CA . LEU B 1 234 ? 5.254 4.301 0.617 1 98.81 234 LEU B CA 1
ATOM 4623 C C . LEU B 1 234 ? 6.074 5.441 0.021 1 98.81 234 LEU B C 1
ATOM 4625 O O . LEU B 1 234 ? 5.516 6.367 -0.578 1 98.81 234 LEU B O 1
ATOM 4629 N N . ILE B 1 235 ? 7.344 5.457 0.277 1 98.88 235 ILE B N 1
ATOM 4630 C CA . ILE B 1 235 ? 8.273 6.406 -0.321 1 98.88 235 ILE B CA 1
ATOM 4631 C C . ILE B 1 235 ? 9.398 5.652 -1.022 1 98.88 235 ILE B C 1
ATOM 4633 O O . ILE B 1 235 ? 10.156 4.914 -0.382 1 98.88 235 ILE B O 1
ATOM 4637 N N . ARG B 1 236 ? 9.516 5.848 -2.352 1 98.75 236 ARG B N 1
ATOM 4638 C CA . ARG B 1 236 ? 10.5 5.105 -3.133 1 98.75 236 ARG B CA 1
ATOM 4639 C C . ARG B 1 236 ? 11.578 6.031 -3.674 1 98.75 236 ARG B C 1
ATOM 4641 O O . ARG B 1 236 ? 11.289 6.957 -4.438 1 98.75 236 ARG B O 1
ATOM 4648 N N . GLY B 1 237 ? 12.797 5.781 -3.301 1 98.56 237 GLY B N 1
ATOM 4649 C CA . GLY B 1 237 ? 13.969 6.445 -3.85 1 98.56 237 GLY B CA 1
ATOM 4650 C C . GLY B 1 237 ? 14.883 5.508 -4.621 1 98.56 237 GLY B C 1
ATOM 4651 O O . GLY B 1 237 ? 14.68 4.293 -4.609 1 98.56 237 GLY B O 1
ATOM 4652 N N . SER B 1 238 ? 15.875 6.055 -5.289 1 97.75 238 SER B N 1
ATOM 4653 C CA . SER B 1 238 ? 16.797 5.289 -6.121 1 97.75 238 SER B CA 1
ATOM 4654 C C . SER B 1 238 ? 17.656 4.352 -5.277 1 97.75 238 SER B C 1
ATOM 4656 O O . SER B 1 238 ? 18.094 3.301 -5.754 1 97.75 238 SER B O 1
ATOM 4658 N N . HIS B 1 239 ? 17.875 4.699 -3.994 1 97.38 239 HIS B N 1
ATOM 4659 C CA . HIS B 1 239 ? 18.781 3.934 -3.158 1 97.38 239 HIS B CA 1
ATOM 4660 C C . HIS B 1 239 ? 18.094 3.412 -1.907 1 97.38 239 HIS B C 1
ATOM 4662 O O . HIS B 1 239 ? 18.734 2.834 -1.027 1 97.38 239 HIS B O 1
ATOM 4668 N N . GLY B 1 240 ? 16.812 3.625 -1.862 1 97.38 240 GLY B N 1
ATOM 4669 C CA . GLY B 1 240 ? 16.094 3.182 -0.675 1 97.38 240 GLY B CA 1
ATOM 4670 C C . GLY B 1 240 ? 14.586 3.27 -0.818 1 97.38 240 GLY B C 1
ATOM 4671 O O . GLY B 1 240 ? 14.078 3.811 -1.804 1 97.38 240 GLY B O 1
ATOM 4672 N N . GLU B 1 241 ? 13.914 2.68 0.157 1 98.44 241 GLU B N 1
ATOM 4673 C CA . GLU B 1 241 ? 12.461 2.684 0.235 1 98.44 241 GLU B CA 1
ATOM 4674 C C . GLU B 1 241 ? 11.984 2.746 1.685 1 98.44 241 GLU B C 1
ATOM 4676 O O . GLU B 1 241 ? 12.586 2.131 2.566 1 98.44 241 GLU B O 1
ATOM 4681 N N . ILE B 1 242 ? 11.008 3.607 1.931 1 98.5 242 ILE B N 1
ATOM 4682 C CA . ILE B 1 242 ? 10.289 3.588 3.199 1 98.5 242 ILE B CA 1
ATOM 4683 C C . ILE B 1 242 ? 8.898 2.992 2.994 1 98.5 242 ILE B C 1
ATOM 4685 O O . ILE B 1 242 ? 8.117 3.494 2.184 1 98.5 242 ILE B O 1
ATOM 4689 N N . ARG B 1 243 ? 8.594 1.941 3.623 1 98 243 ARG B N 1
ATOM 4690 C CA . ARG B 1 243 ? 7.273 1.33 3.697 1 98 243 ARG B CA 1
ATOM 4691 C C . ARG B 1 243 ? 6.715 1.404 5.113 1 98 243 ARG B C 1
ATOM 4693 O O . ARG B 1 243 ? 7.066 0.59 5.969 1 98 243 ARG B O 1
ATOM 4700 N N . ASP B 1 244 ? 5.738 2.385 5.32 1 97.06 244 ASP B N 1
ATOM 4701 C CA . ASP B 1 244 ? 5.223 2.713 6.645 1 97.06 244 ASP B CA 1
ATOM 4702 C C . ASP B 1 244 ? 6.348 3.15 7.578 1 97.06 244 ASP B C 1
ATOM 4704 O O . ASP B 1 244 ? 6.875 4.258 7.449 1 97.06 244 ASP B O 1
ATOM 4708 N N . ASN B 1 245 ? 6.812 2.227 8.438 1 96.81 245 ASN B N 1
ATOM 4709 C CA . ASN B 1 245 ? 7.895 2.582 9.352 1 96.81 245 ASN B CA 1
ATOM 4710 C C . ASN B 1 245 ? 9.148 1.753 9.086 1 96.81 245 ASN B C 1
ATOM 4712 O O . ASN B 1 245 ? 10.156 1.9 9.781 1 96.81 245 ASN B O 1
ATOM 4716 N N . GLU B 1 246 ? 9.125 0.918 8.047 1 97.44 246 GLU B N 1
ATOM 4717 C CA . GLU B 1 246 ? 10.289 0.121 7.676 1 97.44 246 GLU B CA 1
ATOM 4718 C C . GLU B 1 246 ? 11.109 0.815 6.594 1 97.44 246 GLU B C 1
ATOM 4720 O O . GLU B 1 246 ? 10.562 1.267 5.586 1 97.44 246 GLU B O 1
ATOM 4725 N N . VAL B 1 247 ? 12.414 0.89 6.848 1 97.25 247 VAL B N 1
ATOM 4726 C CA . VAL B 1 247 ? 13.336 1.567 5.941 1 97.25 247 VAL B CA 1
ATOM 4727 C C . VAL B 1 247 ? 14.352 0.566 5.387 1 97.25 247 VAL B C 1
ATOM 4729 O O . VAL B 1 247 ? 14.984 -0.164 6.148 1 97.25 247 VAL B O 1
ATOM 4732 N N . THR B 1 248 ? 14.422 0.454 4.074 1 97.5 248 THR B N 1
ATOM 4733 C CA . THR B 1 248 ? 15.461 -0.325 3.412 1 97.5 248 THR B CA 1
ATOM 4734 C C . THR B 1 248 ? 16.328 0.571 2.535 1 97.5 248 THR B C 1
ATOM 4736 O O . THR B 1 248 ? 15.82 1.317 1.698 1 97.5 248 THR B O 1
ATOM 4739 N N . ILE B 1 249 ? 17.656 0.522 2.73 1 96.12 249 ILE B N 1
ATOM 4740 C CA . ILE B 1 249 ? 18.562 1.373 1.968 1 96.12 249 ILE B CA 1
ATOM 4741 C C . ILE B 1 249 ? 19.766 0.557 1.496 1 96.12 249 ILE B C 1
ATOM 4743 O O . ILE B 1 249 ? 20.125 -0.454 2.109 1 96.12 249 ILE B O 1
ATOM 4747 N N . SER B 1 250 ? 20.359 0.997 0.424 1 94.94 250 SER B N 1
ATOM 4748 C CA . SER B 1 250 ? 21.656 0.484 0.006 1 94.94 250 SER B CA 1
ATOM 4749 C C . SER B 1 250 ? 22.781 1.082 0.843 1 94.94 250 SER B C 1
ATOM 4751 O O . SER B 1 250 ? 22.797 2.285 1.114 1 94.94 250 SER B O 1
ATOM 4753 N N . VAL B 1 251 ? 23.703 0.232 1.287 1 92 251 VAL B N 1
ATOM 4754 C CA . VAL B 1 251 ? 24.828 0.738 2.051 1 92 251 VAL B CA 1
ATOM 4755 C C . VAL B 1 251 ? 26.109 0.561 1.246 1 92 251 VAL B C 1
ATOM 4757 O O . VAL B 1 251 ? 27.219 0.61 1.803 1 92 251 VAL B O 1
ATOM 4760 N N . GLY B 1 252 ? 26.016 0.251 -0.001 1 86.06 252 GLY B N 1
ATOM 4761 C CA . GLY B 1 252 ? 27.156 0.084 -0.887 1 86.06 252 GLY B CA 1
ATOM 4762 C C . GLY B 1 252 ? 27.578 -1.363 -1.038 1 86.06 252 GLY B C 1
ATOM 4763 O O . GLY B 1 252 ? 27.203 -2.217 -0.232 1 86.06 252 GLY B O 1
ATOM 4764 N N . ALA B 1 253 ? 28.297 -1.668 -2.1 1 81.56 253 ALA B N 1
ATOM 4765 C CA . ALA B 1 253 ? 28.891 -2.979 -2.367 1 81.56 253 ALA B CA 1
ATOM 4766 C C . ALA B 1 253 ? 27.828 -4.074 -2.322 1 81.56 253 ALA B C 1
ATOM 4768 O O . ALA B 1 253 ? 28.016 -5.094 -1.651 1 81.56 253 ALA B O 1
ATOM 4769 N N . GLU B 1 254 ? 26.641 -3.732 -2.832 1 83.81 254 GLU B N 1
ATOM 4770 C CA . GLU B 1 254 ? 25.547 -4.688 -2.975 1 83.81 254 GLU B CA 1
ATOM 4771 C C . GLU B 1 254 ? 25 -5.105 -1.613 1 83.81 254 GLU B C 1
ATOM 4773 O O . GLU B 1 254 ? 24.531 -6.234 -1.446 1 83.81 254 GLU B O 1
ATOM 4778 N N . ALA B 1 255 ? 25.25 -4.258 -0.711 1 91.31 255 ALA B N 1
ATOM 4779 C CA . ALA B 1 255 ? 24.719 -4.523 0.623 1 91.31 255 ALA B CA 1
ATOM 4780 C C . ALA B 1 255 ? 23.547 -3.598 0.94 1 91.31 255 ALA B C 1
ATOM 4782 O O . ALA B 1 255 ? 23.516 -2.453 0.481 1 91.31 255 ALA B O 1
ATOM 4783 N N . PHE B 1 256 ? 22.641 -4.168 1.71 1 93.75 256 PHE B N 1
ATOM 4784 C CA . PHE B 1 256 ? 21.438 -3.43 2.08 1 93.75 256 PHE B CA 1
ATOM 4785 C C . PHE B 1 256 ? 21.172 -3.537 3.576 1 93.75 256 PHE B C 1
ATOM 4787 O O . PHE B 1 256 ? 21.547 -4.527 4.207 1 93.75 256 PHE B O 1
ATOM 4794 N N . ASP B 1 257 ? 20.641 -2.498 4.066 1 95 257 ASP B N 1
ATOM 4795 C CA . ASP B 1 257 ? 20.219 -2.48 5.461 1 95 257 ASP B CA 1
ATOM 4796 C C . ASP B 1 257 ? 18.703 -2.219 5.566 1 95 257 ASP B C 1
ATOM 4798 O O . ASP B 1 257 ? 18.141 -1.476 4.762 1 95 257 ASP B O 1
ATOM 4802 N N . THR B 1 258 ? 18.094 -2.982 6.457 1 95.56 258 THR B N 1
ATOM 4803 C CA . THR B 1 258 ? 16.672 -2.775 6.746 1 95.56 258 THR B CA 1
ATOM 4804 C C . THR B 1 258 ? 16.453 -2.537 8.234 1 95.56 258 THR B C 1
ATOM 4806 O O . THR B 1 258 ? 16.922 -3.314 9.07 1 95.56 258 THR B O 1
ATOM 4809 N N . TYR B 1 259 ? 15.812 -1.457 8.539 1 94.62 259 TYR B N 1
ATOM 4810 C CA . TYR B 1 259 ? 15.523 -1.115 9.93 1 94.62 259 TYR B CA 1
ATOM 4811 C C . TYR B 1 259 ? 14.211 -0.35 10.039 1 94.62 259 TYR B C 1
ATOM 4813 O O . TYR B 1 259 ? 13.539 -0.107 9.031 1 94.62 259 TYR B O 1
ATOM 4821 N N . SER B 1 260 ? 13.703 -0.162 11.273 1 96.69 260 SER B N 1
ATOM 4822 C CA . SER B 1 260 ? 12.391 0.439 11.469 1 96.69 260 SER B CA 1
ATOM 4823 C C . SER B 1 260 ? 12.484 1.753 12.234 1 96.69 260 SER B C 1
ATOM 4825 O O . SER B 1 260 ? 13.391 1.935 13.055 1 96.69 260 SER B O 1
ATOM 4827 N N . ILE B 1 261 ? 11.602 2.701 11.93 1 97 261 ILE B N 1
ATOM 4828 C CA . ILE B 1 261 ? 11.391 3.891 12.75 1 97 261 ILE B CA 1
ATOM 4829 C C . ILE B 1 261 ? 10.641 3.516 14.023 1 97 261 ILE B C 1
ATOM 4831 O O . ILE B 1 261 ? 9.531 2.982 13.961 1 97 261 ILE B O 1
ATOM 4835 N N . HIS B 1 262 ? 11.273 3.869 15.148 1 95.56 262 HIS B N 1
ATOM 4836 C CA . HIS B 1 262 ? 10.68 3.496 16.422 1 95.56 262 HIS B CA 1
ATOM 4837 C C . HIS B 1 262 ? 10.391 4.727 17.281 1 95.56 262 HIS B C 1
ATOM 4839 O O . HIS B 1 262 ? 11.172 5.68 17.281 1 95.56 262 HIS B O 1
ATOM 4845 N N . ARG B 1 263 ? 9.281 4.598 17.969 1 94.81 263 ARG B N 1
ATOM 4846 C CA . ARG B 1 263 ? 8.922 5.645 18.922 1 94.81 263 ARG B CA 1
ATOM 4847 C C . ARG B 1 263 ? 9.539 5.379 20.297 1 94.81 263 ARG B C 1
ATOM 4849 O O . ARG B 1 263 ? 9.539 4.242 20.766 1 94.81 263 ARG B O 1
ATOM 4856 N N . ILE B 1 264 ? 10.133 6.332 20.812 1 92.94 264 ILE B N 1
ATOM 4857 C CA . ILE B 1 264 ? 10.562 6.301 22.203 1 92.94 264 ILE B CA 1
ATOM 4858 C C . ILE B 1 264 ? 9.656 7.191 23.047 1 92.94 264 ILE B C 1
ATOM 4860 O O . ILE B 1 264 ? 9.672 8.422 22.906 1 92.94 264 ILE B O 1
ATOM 4864 N N . GLN B 1 265 ? 8.875 6.488 23.844 1 92.94 265 GLN B N 1
ATOM 4865 C CA . GLN B 1 265 ? 7.863 7.168 24.641 1 92.94 265 GLN B CA 1
ATOM 4866 C C . GLN B 1 265 ? 8.227 7.148 26.125 1 92.94 265 GLN B C 1
ATOM 4868 O O . GLN B 1 265 ? 8.82 6.184 26.609 1 92.94 265 GLN B O 1
ATOM 4873 N N . SER B 1 266 ? 7.926 8.195 26.812 1 90.38 266 SER B N 1
ATOM 4874 C CA . SER B 1 266 ? 8.016 8.25 28.266 1 90.38 266 SER B CA 1
ATOM 4875 C C . SER B 1 266 ? 6.664 8 28.922 1 90.38 266 SER B C 1
ATOM 4877 O O . SER B 1 266 ? 5.625 8.094 28.266 1 90.38 266 SER B O 1
ATOM 4879 N N . GLY B 1 267 ? 6.758 7.574 30.188 1 90.38 267 GLY B N 1
ATOM 4880 C CA . GLY B 1 267 ? 5.543 7.461 30.969 1 90.38 267 GLY B CA 1
ATOM 4881 C C . GLY B 1 267 ? 4.828 6.133 30.781 1 90.38 267 GLY B C 1
ATOM 4882 O O . GLY B 1 267 ? 3.674 5.98 31.172 1 90.38 267 GLY B O 1
ATOM 4883 N N . MET B 1 268 ? 5.504 5.328 30.094 1 87.5 268 MET B N 1
ATOM 4884 C CA . MET B 1 268 ? 4.883 4.027 29.844 1 87.5 268 MET B CA 1
ATOM 4885 C C . MET B 1 268 ? 5.68 2.908 30.516 1 87.5 268 MET B C 1
ATOM 4887 O O . MET B 1 268 ? 6.887 3.039 30.719 1 87.5 268 MET B O 1
ATOM 4891 N N . GLU B 1 269 ? 5.086 1.815 30.812 1 87 269 GLU B N 1
ATOM 4892 C CA . GLU B 1 269 ? 5.66 0.553 31.266 1 87 269 GLU B CA 1
ATOM 4893 C C . GLU B 1 269 ? 6.727 0.786 32.344 1 87 269 GLU B C 1
ATOM 4895 O O . GLU B 1 269 ? 7.875 0.37 32.188 1 87 269 GLU B O 1
ATOM 4900 N N . GLY B 1 270 ? 6.469 1.408 33.312 1 85.06 270 GLY B N 1
ATOM 4901 C CA . GLY B 1 270 ? 7.359 1.567 34.438 1 85.06 270 GLY B CA 1
ATOM 4902 C C . GLY B 1 270 ? 8.055 2.916 34.469 1 85.06 270 GLY B C 1
ATOM 4903 O O . GLY B 1 270 ? 8.758 3.236 35.438 1 85.06 270 GLY B O 1
ATOM 4904 N N . SER B 1 271 ? 8.008 3.561 33.344 1 85.69 271 SER B N 1
ATOM 4905 C CA . SER B 1 271 ? 8.562 4.91 33.312 1 85.69 271 SER B CA 1
ATOM 4906 C C . SER B 1 271 ? 7.848 5.816 34.312 1 85.69 271 SER B C 1
ATOM 4908 O O . SER B 1 271 ? 6.621 5.785 34.406 1 85.69 271 SER B O 1
ATOM 4910 N N . LEU B 1 272 ? 8.523 6.605 35.062 1 86.38 272 LEU B N 1
ATOM 4911 C CA . LEU B 1 272 ? 7.957 7.512 36.031 1 86.38 272 LEU B CA 1
ATOM 4912 C C . LEU B 1 272 ? 7.812 8.922 35.469 1 86.38 272 LEU B C 1
ATOM 4914 O O . LEU B 1 272 ? 7.32 9.82 36.156 1 86.38 272 LEU B O 1
ATOM 4918 N N . GLY B 1 273 ? 8.227 8.969 34.281 1 82.5 273 GLY B N 1
ATOM 4919 C CA . GLY B 1 273 ? 8.086 10.258 33.625 1 82.5 273 GLY B CA 1
ATOM 4920 C C . GLY B 1 273 ? 6.695 10.5 33.062 1 82.5 273 GLY B C 1
ATOM 4921 O O . GLY B 1 273 ? 5.852 9.602 33.094 1 82.5 273 GLY B O 1
ATOM 4922 N N . PRO B 1 274 ? 6.426 11.648 32.656 1 84.88 274 PRO B N 1
ATOM 4923 C CA . PRO B 1 274 ? 5.125 11.945 32.062 1 84.88 274 PRO B CA 1
ATOM 4924 C C . PRO B 1 274 ? 4.93 11.266 30.719 1 84.88 274 PRO B C 1
ATOM 4926 O O . PRO B 1 274 ? 5.902 10.992 30.016 1 84.88 274 PRO B O 1
ATOM 4929 N N . LEU B 1 275 ? 3.666 11.039 30.422 1 90.25 275 LEU B N 1
ATOM 4930 C CA . LEU B 1 275 ? 3.34 10.477 29.125 1 90.25 275 LEU B CA 1
ATOM 4931 C C . LEU B 1 275 ? 3.664 11.469 28 1 90.25 275 LEU B C 1
ATOM 4933 O O . LEU B 1 275 ? 3.07 12.547 27.938 1 90.25 275 LEU B O 1
ATOM 4937 N N . SER B 1 276 ? 4.652 11.125 27.234 1 92.38 276 SER B N 1
ATOM 4938 C CA . SER B 1 276 ? 5.055 12.023 26.156 1 92.38 276 SER B CA 1
ATOM 4939 C C . SER B 1 276 ? 5.953 11.305 25.156 1 92.38 276 SER B C 1
ATOM 4941 O O . SER B 1 276 ? 6.711 10.406 25.531 1 92.38 276 SER B O 1
ATOM 4943 N N . LEU B 1 277 ? 5.812 11.75 23.922 1 95.88 277 LEU B N 1
ATOM 4944 C CA . LEU B 1 277 ? 6.789 11.305 22.938 1 95.88 277 LEU B CA 1
ATOM 4945 C C . LEU B 1 277 ? 8.141 11.977 23.156 1 95.88 277 LEU B C 1
ATOM 4947 O O . LEU B 1 277 ? 8.211 13.195 23.328 1 95.88 277 LEU B O 1
ATOM 4951 N N . ARG B 1 278 ? 9.203 11.195 23.188 1 94.19 278 ARG B N 1
ATOM 4952 C CA . ARG B 1 278 ? 10.531 11.766 23.344 1 94.19 278 ARG B CA 1
ATOM 4953 C C . ARG B 1 278 ? 11.227 11.93 22 1 94.19 278 ARG B C 1
ATOM 4955 O O . ARG B 1 278 ? 11.688 13.023 21.656 1 94.19 278 ARG B O 1
ATOM 4962 N N . GLU B 1 279 ? 11.234 10.906 21.312 1 96.69 279 GLU B N 1
ATOM 4963 C CA . GLU B 1 279 ? 11.93 10.945 20.031 1 96.69 279 GLU B CA 1
ATOM 4964 C C . GLU B 1 279 ? 11.531 9.773 19.141 1 96.69 279 GLU B C 1
ATOM 4966 O O . GLU B 1 279 ? 10.906 8.812 19.609 1 96.69 279 GLU B O 1
ATOM 4971 N N . LEU B 1 280 ? 11.719 9.914 17.844 1 97.88 280 LEU B N 1
ATOM 4972 C CA . LEU B 1 280 ? 11.703 8.812 16.891 1 97.88 280 LEU B CA 1
ATOM 4973 C C . LEU B 1 280 ? 13.109 8.492 16.391 1 97.88 280 LEU B C 1
ATOM 4975 O O . LEU B 1 280 ? 13.875 9.406 16.062 1 97.88 280 LEU B O 1
ATOM 4979 N N . ARG B 1 281 ? 13.375 7.219 16.359 1 95.44 281 ARG B N 1
ATOM 4980 C CA . ARG B 1 281 ? 14.711 6.781 15.961 1 95.44 281 ARG B CA 1
ATOM 4981 C C . ARG B 1 281 ? 14.633 5.68 14.906 1 95.44 281 ARG B C 1
ATOM 4983 O O . ARG B 1 281 ? 13.641 4.949 14.844 1 95.44 281 ARG B O 1
ATOM 4990 N N . ALA B 1 282 ? 15.602 5.621 14.07 1 93.06 282 ALA B N 1
ATOM 4991 C CA . ALA B 1 282 ? 15.898 4.496 13.188 1 93.06 282 ALA B CA 1
ATOM 4992 C C . ALA B 1 282 ? 17.359 4.078 13.297 1 93.06 282 ALA B C 1
ATOM 4994 O O . ALA B 1 282 ? 18.25 4.781 12.82 1 93.06 282 ALA B O 1
ATOM 4995 N N . GLY B 1 283 ? 17.578 2.949 13.836 1 83.69 283 GLY B N 1
ATOM 4996 C CA . GLY B 1 283 ? 18.953 2.625 14.219 1 83.69 283 GLY B CA 1
ATOM 4997 C C . GLY B 1 283 ? 19.547 3.621 15.188 1 83.69 283 GLY B C 1
ATOM 4998 O O . GLY B 1 283 ? 18.953 3.924 16.219 1 83.69 283 GLY B O 1
ATOM 4999 N N . GLN B 1 284 ? 20.719 4.098 14.797 1 87.88 284 GLN B N 1
ATOM 5000 C CA . GLN B 1 284 ? 21.438 5.016 15.68 1 87.88 284 GLN B CA 1
ATOM 5001 C C . GLN B 1 284 ? 21.031 6.461 15.422 1 87.88 284 GLN B C 1
ATOM 5003 O O . GLN B 1 284 ? 21.422 7.363 16.156 1 87.88 284 GLN B O 1
ATOM 5008 N N . GLN B 1 285 ? 20.141 6.609 14.508 1 92.44 285 GLN B N 1
ATOM 5009 C CA . GLN B 1 285 ? 19.828 7.973 14.094 1 92.44 285 GLN B CA 1
ATOM 5010 C C . GLN B 1 285 ? 18.562 8.477 14.766 1 92.44 285 GLN B C 1
ATOM 5012 O O . GLN B 1 285 ? 17.531 7.793 14.758 1 92.44 285 GLN B O 1
ATOM 5017 N N . CYS B 1 286 ? 18.656 9.625 15.383 1 96.31 286 CYS B N 1
ATOM 5018 C CA . CYS B 1 286 ? 17.453 10.336 15.82 1 96.31 286 CYS B CA 1
ATOM 5019 C C . CYS B 1 286 ? 16.828 11.102 14.664 1 96.31 286 CYS B C 1
ATOM 5021 O O . CYS B 1 286 ? 17.422 12.039 14.141 1 96.31 286 CYS B O 1
ATOM 5023 N N . LEU B 1 287 ? 15.648 10.719 14.297 1 97.44 287 LEU B N 1
ATOM 5024 C CA . LEU B 1 287 ? 14.984 11.305 13.133 1 97.44 287 LEU B CA 1
ATOM 5025 C C . LEU B 1 287 ? 14.086 12.461 13.547 1 97.44 287 LEU B C 1
ATOM 5027 O O . LEU B 1 287 ? 13.781 13.336 12.742 1 97.44 287 LEU B O 1
ATOM 5031 N N . TYR B 1 288 ? 13.547 12.43 14.742 1 98.06 288 TYR B N 1
ATOM 5032 C CA . TYR B 1 288 ? 12.656 13.438 15.312 1 98.06 288 TYR B CA 1
ATOM 5033 C C . TYR B 1 288 ? 12.82 13.516 16.828 1 98.06 288 TYR B C 1
ATOM 5035 O O . TYR B 1 288 ? 12.742 12.5 17.516 1 98.06 288 TYR B O 1
ATOM 5043 N N . ARG B 1 289 ? 13.086 14.672 17.281 1 97 289 ARG B N 1
ATOM 5044 C CA . ARG B 1 289 ? 13.102 14.938 18.719 1 97 289 ARG B CA 1
ATOM 5045 C C . ARG B 1 289 ? 11.969 15.875 19.125 1 97 289 ARG B C 1
ATOM 5047 O O . ARG B 1 289 ? 11.859 16.984 18.594 1 97 289 ARG B O 1
ATOM 5054 N N . ASN B 1 290 ? 11.172 15.461 20 1 96.75 290 ASN B N 1
ATOM 5055 C CA . ASN B 1 290 ? 10.031 16.25 20.453 1 96.75 290 ASN B CA 1
ATOM 5056 C C . ASN B 1 290 ? 10.484 17.469 21.266 1 96.75 290 ASN B C 1
ATOM 5058 O O . ASN B 1 290 ? 10.992 17.328 22.375 1 96.75 290 ASN B O 1
ATOM 5062 N N . PRO B 1 291 ? 10.242 18.625 20.734 1 94.94 291 PRO B N 1
ATOM 5063 C CA . PRO B 1 291 ? 10.656 19.812 21.469 1 94.94 291 PRO B CA 1
ATOM 5064 C C . PRO B 1 291 ? 9.719 20.156 22.625 1 94.94 291 PRO B C 1
ATOM 5066 O O . PRO B 1 291 ? 10.039 21.016 23.453 1 94.94 291 PRO B O 1
ATOM 5069 N N . PHE B 1 292 ? 8.656 19.438 22.766 1 95 292 PHE B N 1
ATOM 5070 C CA . PHE B 1 292 ? 7.648 19.719 23.781 1 95 292 PHE B CA 1
ATOM 5071 C C . PHE B 1 292 ? 7.438 18.516 24.688 1 95 292 PHE B C 1
ATOM 5073 O O . PHE B 1 292 ? 6.305 18.203 25.062 1 95 292 PHE B O 1
ATOM 5080 N N . SER B 1 293 ? 8.453 17.797 25.016 1 89.38 293 SER B N 1
ATOM 5081 C CA . SER B 1 293 ? 8.367 16.5 25.672 1 89.38 293 SER B CA 1
ATOM 5082 C C . SER B 1 293 ? 7.859 16.625 27.094 1 89.38 293 SER B C 1
ATOM 5084 O O . SER B 1 293 ? 7.504 15.625 27.734 1 89.38 293 SER B O 1
ATOM 5086 N N . SER B 1 294 ? 7.75 17.844 27.609 1 84.88 294 SER B N 1
ATOM 5087 C CA . SER B 1 294 ? 7.273 18.047 28.969 1 84.88 294 SER B CA 1
ATOM 5088 C C . SER B 1 294 ? 5.758 17.938 29.047 1 84.88 294 SER B C 1
ATOM 5090 O O . SER B 1 294 ? 5.195 17.797 30.141 1 84.88 294 SER B O 1
ATOM 5092 N N . ALA B 1 295 ? 5.055 18.016 27.906 1 89.25 295 ALA B N 1
ATOM 5093 C CA . ALA B 1 295 ? 3.598 17.984 27.859 1 89.25 295 ALA B CA 1
ATOM 5094 C C . ALA B 1 295 ? 3.1 16.703 27.203 1 89.25 295 ALA B C 1
ATOM 5096 O O . ALA B 1 295 ? 3.74 16.172 26.281 1 89.25 295 ALA B O 1
ATOM 5097 N N . PRO B 1 296 ? 2.002 16.25 27.641 1 91.5 296 PRO B N 1
ATOM 5098 C CA . PRO B 1 296 ? 1.437 15.023 27.078 1 91.5 296 PRO B CA 1
ATOM 5099 C C . PRO B 1 296 ? 0.622 15.273 25.812 1 91.5 296 PRO B C 1
ATOM 5101 O O . PRO B 1 296 ? -0.569 14.953 25.766 1 91.5 296 PRO B O 1
ATOM 5104 N N . PHE B 1 297 ? 1.282 15.648 24.812 1 94.44 297 PHE B N 1
ATOM 5105 C CA . PHE B 1 297 ? 0.607 16.016 23.578 1 94.44 297 PHE B CA 1
ATOM 5106 C C . PHE B 1 297 ? 0.45 14.797 22.672 1 94.44 297 PHE B C 1
ATOM 5108 O O . PHE B 1 297 ? 1.349 13.953 22.594 1 94.44 297 PHE B O 1
ATOM 5115 N N . SER B 1 298 ? -0.749 14.727 22.016 1 94.12 298 SER B N 1
ATOM 5116 C CA . SER B 1 298 ? -0.905 13.812 20.891 1 94.12 298 SER B CA 1
ATOM 5117 C C . SER B 1 298 ? -0.029 14.227 19.719 1 94.12 298 SER B C 1
ATOM 5119 O O . SER B 1 298 ? 0.52 15.328 19.703 1 94.12 298 SER B O 1
ATOM 5121 N N . ASP B 1 299 ? 0.144 13.336 18.75 1 95.94 299 ASP B N 1
ATOM 5122 C CA . ASP B 1 299 ? 0.906 13.68 17.547 1 95.94 299 ASP B CA 1
ATOM 5123 C C . ASP B 1 299 ? 0.308 14.891 16.844 1 95.94 299 ASP B C 1
ATOM 5125 O O . ASP B 1 299 ? 1.038 15.727 16.312 1 95.94 299 ASP B O 1
ATOM 5129 N N . GLU B 1 300 ? -0.983 14.977 16.828 1 95.31 300 GLU B N 1
ATOM 5130 C CA . GLU B 1 300 ? -1.678 16.125 16.234 1 95.31 300 GLU B CA 1
ATOM 5131 C C . GLU B 1 300 ? -1.348 17.406 16.984 1 95.31 300 GLU B C 1
ATOM 5133 O O . GLU B 1 300 ? -1.06 18.438 16.375 1 95.31 300 GLU B O 1
ATOM 5138 N N . GLU B 1 301 ? -1.369 17.344 18.266 1 95.75 301 GLU B N 1
ATOM 5139 C CA . GLU B 1 301 ? -1.078 18.516 19.094 1 95.75 301 GLU B CA 1
ATOM 5140 C C . GLU B 1 301 ? 0.385 18.922 18.953 1 95.75 301 GLU B C 1
ATOM 5142 O O . GLU B 1 301 ? 0.705 20.125 19 1 95.75 301 GLU B O 1
ATOM 5147 N N . LEU B 1 302 ? 1.217 17.922 18.844 1 97.12 302 LEU B N 1
ATOM 5148 C CA . LEU B 1 302 ? 2.623 18.234 18.609 1 97.12 302 LEU B CA 1
ATOM 5149 C C . LEU B 1 302 ? 2.795 19.031 17.312 1 97.12 302 LEU B C 1
ATOM 5151 O O . LEU B 1 302 ? 3.551 20 17.266 1 97.12 302 LEU B O 1
ATOM 5155 N N . ALA B 1 303 ? 2.082 18.609 16.328 1 98.06 303 ALA B N 1
ATOM 5156 C CA . ALA B 1 303 ? 2.139 19.297 15.039 1 98.06 303 ALA B CA 1
ATOM 5157 C C . ALA B 1 303 ? 1.578 20.719 15.164 1 98.06 303 ALA B C 1
ATOM 5159 O O . ALA B 1 303 ? 2.133 21.656 14.594 1 98.06 303 ALA B O 1
ATOM 5160 N N . MET B 1 304 ? 0.553 20.875 15.883 1 97.81 304 MET B N 1
ATOM 5161 C CA . MET B 1 304 ? -0.059 22.188 16.094 1 97.81 304 MET B CA 1
ATOM 5162 C C . MET B 1 304 ? 0.884 23.125 16.844 1 97.81 304 MET B C 1
ATOM 5164 O O . MET B 1 304 ? 1.006 24.297 16.516 1 97.81 304 MET B O 1
ATOM 5168 N N . ALA B 1 305 ? 1.527 22.578 17.859 1 97.69 305 ALA B N 1
ATOM 5169 C CA . ALA B 1 305 ? 2.504 23.375 18.594 1 97.69 305 ALA B CA 1
ATOM 5170 C C . ALA B 1 305 ? 3.656 23.812 17.703 1 97.69 305 ALA B C 1
ATOM 5172 O O . ALA B 1 305 ? 4.141 24.938 17.812 1 97.69 305 ALA B O 1
ATOM 5173 N N . GLU B 1 306 ? 4.031 22.906 16.859 1 98.12 306 GLU B N 1
ATOM 5174 C CA . GLU B 1 306 ? 5.094 23.25 15.914 1 98.12 306 GLU B CA 1
ATOM 5175 C C . GLU B 1 306 ? 4.645 24.344 14.953 1 98.12 306 GLU B C 1
ATOM 5177 O O . GLU B 1 306 ? 5.441 25.203 14.57 1 98.12 306 GLU B O 1
ATOM 5182 N N . ILE B 1 307 ? 3.438 24.328 14.555 1 98.44 307 ILE B N 1
ATOM 5183 C CA . ILE B 1 307 ? 2.895 25.375 13.695 1 98.44 307 ILE B CA 1
ATOM 5184 C C . ILE B 1 307 ? 2.994 26.719 14.398 1 98.44 307 ILE B C 1
ATOM 5186 O O . ILE B 1 307 ? 3.42 27.719 13.805 1 98.44 307 ILE B O 1
ATOM 5190 N N . LEU B 1 308 ? 2.637 26.781 15.664 1 98.06 308 LEU B N 1
ATOM 5191 C CA . LEU B 1 308 ? 2.725 28.016 16.422 1 98.06 308 LEU B CA 1
ATOM 5192 C C . LEU B 1 308 ? 4.172 28.5 16.531 1 98.06 308 LEU B C 1
ATOM 5194 O O . LEU B 1 308 ? 4.438 29.703 16.453 1 98.06 308 LEU B O 1
ATOM 5198 N N . THR B 1 309 ? 5.031 27.531 16.656 1 97.75 309 THR B N 1
ATOM 5199 C CA . THR B 1 309 ? 6.453 27.875 16.703 1 97.75 309 THR B CA 1
ATOM 5200 C C . THR B 1 309 ? 6.918 28.469 15.383 1 97.75 309 THR B C 1
ATOM 5202 O O . THR B 1 309 ? 7.617 29.484 15.375 1 97.75 309 THR B O 1
ATOM 5205 N N . ARG B 1 310 ? 6.508 27.891 14.344 1 98 310 ARG B N 1
ATOM 5206 C CA . ARG B 1 310 ? 6.891 28.391 13.031 1 98 310 ARG B CA 1
ATOM 5207 C C . ARG B 1 310 ? 6.242 29.75 12.75 1 98 310 ARG B C 1
ATOM 5209 O O . ARG B 1 310 ? 6.855 30.625 12.133 1 98 310 ARG B O 1
ATOM 5216 N N . MET B 1 311 ? 5.027 29.859 13.219 1 98.06 311 MET B N 1
ATOM 5217 C CA . MET B 1 311 ? 4.363 31.156 13.062 1 98.06 311 MET B CA 1
ATOM 5218 C C . MET B 1 311 ? 5.102 32.25 13.836 1 98.06 311 MET B C 1
ATOM 5220 O O . MET B 1 311 ? 5.23 33.375 13.359 1 98.06 311 MET B O 1
ATOM 5224 N N . SER B 1 312 ? 5.547 31.906 15.031 1 96.56 312 SER B N 1
ATOM 5225 C CA . SER B 1 312 ? 6.355 32.844 15.812 1 96.56 312 SER B CA 1
ATOM 5226 C C . SER B 1 312 ? 7.598 33.281 15.047 1 96.56 312 SER B C 1
ATOM 5228 O O . SER B 1 312 ? 7.922 34.469 15 1 96.56 312 SER B O 1
ATOM 5230 N N . THR B 1 313 ? 8.289 32.344 14.43 1 96.81 313 THR B N 1
ATOM 5231 C CA . THR B 1 313 ? 9.477 32.625 13.625 1 96.81 313 THR B CA 1
ATOM 5232 C C . THR B 1 313 ? 9.117 33.5 12.438 1 96.81 313 THR B C 1
ATOM 5234 O O . THR B 1 313 ? 9.859 34.438 12.094 1 96.81 313 THR B O 1
ATOM 5237 N N . TYR B 1 314 ? 8.016 33.219 11.82 1 96.94 314 TYR B N 1
ATOM 5238 C CA . TYR B 1 314 ? 7.551 34.031 10.695 1 96.94 314 TYR B CA 1
ATOM 5239 C C . TYR B 1 314 ? 7.324 35.469 11.117 1 96.94 314 TYR B C 1
ATOM 5241 O O . TYR B 1 314 ? 7.75 36.406 10.422 1 96.94 314 TYR B O 1
ATOM 5249 N N . VAL B 1 315 ? 6.703 35.656 12.273 1 95.69 315 VAL B N 1
ATOM 5250 C CA . VAL B 1 315 ? 6.387 37 12.781 1 95.69 315 VAL B CA 1
ATOM 5251 C C . VAL B 1 315 ? 7.676 37.75 13.125 1 95.69 315 VAL B C 1
ATOM 5253 O O . VAL B 1 315 ? 7.812 38.938 12.836 1 95.69 315 VAL B O 1
ATOM 5256 N N . ARG B 1 316 ? 8.617 37.062 13.625 1 95.06 316 ARG B N 1
ATOM 5257 C CA . ARG B 1 316 ? 9.836 37.688 14.141 1 95.06 316 ARG B CA 1
ATOM 5258 C C . ARG B 1 316 ? 10.875 37.875 13.039 1 95.06 316 ARG B C 1
ATOM 5260 O O . ARG B 1 316 ? 11.617 38.844 13.016 1 95.06 316 ARG B O 1
ATOM 5267 N N . GLU B 1 317 ? 10.875 36.875 12.117 1 95.81 317 GLU B N 1
ATOM 5268 C CA . GLU B 1 317 ? 11.992 36.844 11.172 1 95.81 317 GLU B CA 1
ATOM 5269 C C . GLU B 1 317 ? 11.492 36.875 9.727 1 95.81 317 GLU B C 1
ATOM 5271 O O . GLU B 1 317 ? 12.297 36.938 8.797 1 95.81 317 GLU B O 1
ATOM 5276 N N . ASN B 1 318 ? 10.273 36.875 9.539 1 94.5 318 ASN B N 1
ATOM 5277 C CA . ASN B 1 318 ? 9.648 36.906 8.219 1 94.5 318 ASN B CA 1
ATOM 5278 C C . ASN B 1 318 ? 10.047 35.719 7.363 1 94.5 318 ASN B C 1
ATOM 5280 O O . ASN B 1 318 ? 10.273 35.844 6.16 1 94.5 318 ASN B O 1
ATOM 5284 N N . ILE B 1 319 ? 10.172 34.594 8 1 95.19 319 ILE B N 1
ATOM 5285 C CA . ILE B 1 319 ? 10.445 33.344 7.297 1 95.19 319 ILE B CA 1
ATOM 5286 C C . ILE B 1 319 ? 9.148 32.531 7.133 1 95.19 319 ILE B C 1
ATOM 5288 O O . ILE B 1 319 ? 8.625 31.984 8.102 1 95.19 319 ILE B O 1
ATOM 5292 N N . PRO B 1 320 ? 8.648 32.5 5.891 1 95.19 320 PRO B N 1
ATOM 5293 C CA . PRO B 1 320 ? 7.406 31.766 5.68 1 95.19 320 PRO B CA 1
ATOM 5294 C C . PRO B 1 320 ? 7.582 30.266 5.848 1 95.19 320 PRO B C 1
ATOM 5296 O O . PRO B 1 320 ? 8.688 29.75 5.703 1 95.19 320 PRO B O 1
ATOM 5299 N N . PHE B 1 321 ? 6.484 29.547 6.211 1 96.5 321 PHE B N 1
ATOM 5300 C CA . PHE B 1 321 ? 6.586 28.109 6.363 1 96.5 321 PHE B CA 1
ATOM 5301 C C . PHE B 1 321 ? 5.508 27.406 5.547 1 96.5 321 PHE B C 1
ATOM 5303 O O . PHE B 1 321 ? 5.672 26.234 5.164 1 96.5 321 PHE B O 1
ATOM 5310 N N . TYR B 1 322 ? 4.414 28.031 5.297 1 97.31 322 TYR B N 1
ATOM 5311 C CA . TYR B 1 322 ? 3.348 27.5 4.457 1 97.31 322 TYR B CA 1
ATOM 5312 C C . TYR B 1 322 ? 2.381 28.594 4.039 1 97.31 322 TYR B C 1
ATOM 5314 O O . TYR B 1 322 ? 1.308 28.75 4.629 1 97.31 322 TYR B O 1
ATOM 5322 N N . SER B 1 323 ? 2.699 29.25 2.986 1 96.38 323 SER B N 1
ATOM 5323 C CA . SER B 1 323 ? 1.96 30.422 2.537 1 96.38 323 SER B CA 1
ATOM 5324 C C . SER B 1 323 ? 0.591 30.031 1.987 1 96.38 323 SER B C 1
ATOM 5326 O O . SER B 1 323 ? 0.359 28.875 1.645 1 96.38 323 SER B O 1
ATOM 5328 N N . LEU B 1 324 ? -0.254 31.016 1.947 1 96.69 324 LEU B N 1
ATOM 5329 C CA . LEU B 1 324 ? -1.566 30.812 1.344 1 96.69 324 LEU B CA 1
ATOM 5330 C C . LEU B 1 324 ? -1.432 30.328 -0.094 1 96.69 324 LEU B C 1
ATOM 5332 O O . LEU B 1 324 ? -2.174 29.438 -0.523 1 96.69 324 LEU B O 1
ATOM 5336 N N . THR B 1 325 ? -0.446 30.828 -0.811 1 95.88 325 THR B N 1
ATOM 5337 C CA . THR B 1 325 ? -0.205 30.422 -2.191 1 95.88 325 THR B CA 1
ATOM 5338 C C . THR B 1 325 ? 0.125 28.938 -2.266 1 95.88 325 THR B C 1
ATOM 5340 O O . THR B 1 325 ? -0.438 28.203 -3.088 1 95.88 325 THR B O 1
ATOM 5343 N N . GLU B 1 326 ? 1.018 28.469 -1.4 1 96.44 326 GLU B N 1
ATOM 5344 C CA . GLU B 1 326 ? 1.399 27.062 -1.381 1 96.44 326 GLU B CA 1
ATOM 5345 C C . GLU B 1 326 ? 0.219 26.172 -0.997 1 96.44 326 GLU B C 1
ATOM 5347 O O . GLU B 1 326 ? 0.03 25.094 -1.57 1 96.44 326 GLU B O 1
ATOM 5352 N N . ALA B 1 327 ? -0.549 26.625 -0.061 1 97.81 327 ALA B N 1
ATOM 5353 C CA . ALA B 1 327 ? -1.716 25.859 0.375 1 97.81 327 ALA B CA 1
ATOM 5354 C C . ALA B 1 327 ? -2.748 25.75 -0.744 1 97.81 327 ALA B C 1
ATOM 5356 O O . ALA B 1 327 ? -3.398 24.719 -0.897 1 97.81 327 ALA B O 1
ATOM 5357 N N . LEU B 1 328 ? -2.883 26.828 -1.47 1 97.44 328 LEU B N 1
ATOM 5358 C CA . LEU B 1 328 ? -3.85 26.844 -2.562 1 97.44 328 LEU B CA 1
ATOM 5359 C C . LEU B 1 328 ? -3.41 25.906 -3.682 1 97.44 328 LEU B C 1
ATOM 5361 O O . LEU B 1 328 ? -4.246 25.328 -4.379 1 97.44 328 LEU B O 1
ATOM 5365 N N . ASN B 1 329 ? -2.098 25.703 -3.846 1 98 329 ASN B N 1
ATOM 5366 C CA . ASN B 1 329 ? -1.622 24.672 -4.777 1 98 329 ASN B CA 1
ATOM 5367 C C . ASN B 1 329 ? -2.111 23.281 -4.383 1 98 329 ASN B C 1
ATOM 5369 O O . ASN B 1 329 ? -2.525 22.5 -5.238 1 98 329 ASN B O 1
ATOM 5373 N N . ASP B 1 330 ? -2.072 23 -3.117 1 98.62 330 ASP B N 1
ATOM 5374 C CA . ASP B 1 330 ? -2.557 21.703 -2.635 1 98.62 330 ASP B CA 1
ATOM 5375 C C . ASP B 1 330 ? -4.062 21.562 -2.859 1 98.62 330 ASP B C 1
ATOM 5377 O O . ASP B 1 330 ? -4.539 20.5 -3.254 1 98.62 330 ASP B O 1
ATOM 5381 N N . VAL B 1 331 ? -4.773 22.641 -2.588 1 98.44 331 VAL B N 1
ATOM 5382 C CA . VAL B 1 331 ? -6.223 22.641 -2.787 1 98.44 331 VAL B CA 1
ATOM 5383 C C . VAL B 1 331 ? -6.539 22.422 -4.266 1 98.44 331 VAL B C 1
ATOM 5385 O O . VAL B 1 331 ? -7.465 21.688 -4.605 1 98.44 331 VAL B O 1
ATOM 5388 N N . ARG B 1 332 ? -5.77 23.109 -5.121 1 98.44 332 ARG B N 1
ATOM 5389 C CA . ARG B 1 332 ? -5.98 22.953 -6.559 1 98.44 332 ARG B CA 1
ATOM 5390 C C . ARG B 1 332 ? -5.863 21.5 -6.984 1 98.44 332 ARG B C 1
ATOM 5392 O O . ARG B 1 332 ? -6.703 20.984 -7.73 1 98.44 332 ARG B O 1
ATOM 5399 N N . LEU B 1 333 ? -4.867 20.828 -6.531 1 98.69 333 LEU B N 1
ATOM 5400 C CA . LEU B 1 333 ? -4.672 19.422 -6.855 1 98.69 333 LEU B CA 1
ATOM 5401 C C . LEU B 1 333 ? -5.793 18.578 -6.27 1 98.69 333 LEU B C 1
ATOM 5403 O O . LEU B 1 333 ? -6.273 17.641 -6.918 1 98.69 333 LEU B O 1
ATOM 5407 N N . SER B 1 334 ? -6.207 18.906 -5.078 1 98.62 334 SER B N 1
ATOM 5408 C CA . SER B 1 334 ? -7.305 18.188 -4.449 1 98.62 334 SER B CA 1
ATOM 5409 C C . SER B 1 334 ? -8.594 18.344 -5.242 1 98.62 334 SER B C 1
ATOM 5411 O O . SER B 1 334 ? -9.328 17.359 -5.445 1 98.62 334 SER B O 1
ATOM 5413 N N . LEU B 1 335 ? -8.875 19.562 -5.652 1 98.62 335 LEU B N 1
ATOM 5414 C CA . LEU B 1 335 ? -10.07 19.812 -6.453 1 98.62 335 LEU B CA 1
ATOM 5415 C C . LEU B 1 335 ? -9.992 19.094 -7.793 1 98.62 335 LEU B C 1
ATOM 5417 O O . LEU B 1 335 ? -11.008 18.625 -8.312 1 98.62 335 LEU B O 1
ATOM 5421 N N . ALA B 1 336 ? -8.812 19 -8.328 1 98.75 336 ALA B N 1
ATOM 5422 C CA . ALA B 1 336 ? -8.617 18.281 -9.586 1 98.75 336 ALA B CA 1
ATOM 5423 C C . ALA B 1 336 ? -8.898 16.797 -9.422 1 98.75 336 ALA B C 1
ATOM 5425 O O . ALA B 1 336 ? -9.422 16.156 -10.328 1 98.75 336 ALA B O 1
ATOM 5426 N N . ILE B 1 337 ? -8.547 16.234 -8.305 1 98.75 337 ILE B N 1
ATOM 5427 C CA . ILE B 1 337 ? -8.852 14.836 -8.008 1 98.75 337 ILE B CA 1
ATOM 5428 C C . ILE B 1 337 ? -10.367 14.633 -8 1 98.75 337 ILE B C 1
ATOM 5430 O O . ILE B 1 337 ? -10.875 13.695 -8.617 1 98.75 337 ILE B O 1
ATOM 5434 N N . GLU B 1 338 ? -11.07 15.547 -7.301 1 98.5 338 GLU B N 1
ATOM 5435 C CA . GLU B 1 338 ? -12.523 15.461 -7.254 1 98.5 338 GLU B CA 1
ATOM 5436 C C . GLU B 1 338 ? -13.133 15.555 -8.648 1 98.5 338 GLU B C 1
ATOM 5438 O O . GLU B 1 338 ? -14.094 14.852 -8.961 1 98.5 338 GLU B O 1
ATOM 5443 N N . LYS B 1 339 ? -12.555 16.438 -9.406 1 98.62 339 LYS B N 1
ATOM 5444 C CA . LYS B 1 339 ? -13.031 16.594 -10.781 1 98.62 339 LYS B CA 1
ATOM 5445 C C . LYS B 1 339 ? -12.812 15.305 -11.578 1 98.62 339 LYS B C 1
ATOM 5447 O O . LYS B 1 339 ? -13.688 14.883 -12.336 1 98.62 339 LYS B O 1
ATOM 5452 N N . SER B 1 340 ? -11.633 14.703 -11.445 1 98.69 340 SER B N 1
ATOM 5453 C CA . SER B 1 340 ? -11.344 13.453 -12.141 1 98.69 340 SER B CA 1
ATOM 5454 C C . SER B 1 340 ? -12.297 12.344 -11.711 1 98.69 340 SER B C 1
ATOM 5456 O O . SER B 1 340 ? -12.727 11.539 -12.539 1 98.69 340 SER B O 1
ATOM 5458 N N . ILE B 1 341 ? -12.617 12.242 -10.445 1 98.44 341 ILE B N 1
ATOM 5459 C CA . ILE B 1 341 ? -13.57 11.266 -9.93 1 98.44 341 ILE B CA 1
ATOM 5460 C C . ILE B 1 341 ? -14.938 11.5 -10.562 1 98.44 341 ILE B C 1
ATOM 5462 O O . ILE B 1 341 ? -15.57 10.562 -11.047 1 98.44 341 ILE B O 1
ATOM 5466 N N . ALA B 1 342 ? -15.383 12.75 -10.602 1 98.19 342 ALA B N 1
ATOM 5467 C CA . ALA B 1 342 ? -16.719 13.109 -11.078 1 98.19 342 ALA B CA 1
ATOM 5468 C C . ALA B 1 342 ? -16.844 12.844 -12.57 1 98.19 342 ALA B C 1
ATOM 5470 O O . ALA B 1 342 ? -17.891 12.367 -13.031 1 98.19 342 ALA B O 1
ATOM 5471 N N . THR B 1 343 ? -15.797 13.133 -13.336 1 97.75 343 THR B N 1
ATOM 5472 C CA . THR B 1 343 ? -15.883 13.055 -14.797 1 97.75 343 THR B CA 1
ATOM 5473 C C . THR B 1 343 ? -15.43 11.68 -15.281 1 97.75 343 THR B C 1
ATOM 5475 O O . THR B 1 343 ? -15.648 11.328 -16.438 1 97.75 343 THR B O 1
ATOM 5478 N N . GLN B 1 344 ? -14.734 10.945 -14.422 1 96.69 344 GLN B N 1
ATOM 5479 C CA . GLN B 1 344 ? -14.148 9.648 -14.773 1 96.69 344 GLN B CA 1
ATOM 5480 C C . GLN B 1 344 ? -13.18 9.781 -15.945 1 96.69 344 GLN B C 1
ATOM 5482 O O . GLN B 1 344 ? -13.133 8.906 -16.812 1 96.69 344 GLN B O 1
ATOM 5487 N N . ALA B 1 345 ? -12.516 10.969 -15.977 1 96.69 345 ALA B N 1
ATOM 5488 C CA . ALA B 1 345 ? -11.531 11.281 -17.016 1 96.69 345 ALA B CA 1
ATOM 5489 C C . ALA B 1 345 ? -10.281 11.914 -16.422 1 96.69 345 ALA B C 1
ATOM 5491 O O . ALA B 1 345 ? -10.32 12.453 -15.312 1 96.69 345 ALA B O 1
ATOM 5492 N N . PRO B 1 346 ? -9.172 11.719 -17.156 1 97.62 346 PRO B N 1
ATOM 5493 C CA . PRO B 1 346 ? -7.973 12.422 -16.688 1 97.62 346 PRO B CA 1
ATOM 5494 C C . PRO B 1 346 ? -8.164 13.93 -16.609 1 97.62 346 PRO B C 1
ATOM 5496 O O . PRO B 1 346 ? -8.836 14.516 -17.469 1 97.62 346 PRO B O 1
ATOM 5499 N N . VAL B 1 347 ? -7.598 14.531 -15.586 1 98.5 347 VAL B N 1
ATOM 5500 C CA . VAL B 1 347 ? -7.605 15.977 -15.422 1 98.5 347 VAL B CA 1
ATOM 5501 C C . VAL B 1 347 ? -6.176 16.5 -15.414 1 98.5 347 VAL B C 1
ATOM 5503 O O . VAL B 1 347 ? -5.297 15.922 -14.773 1 98.5 347 VAL B O 1
ATOM 5506 N N . TRP B 1 348 ? -5.969 17.594 -16.156 1 97.94 348 TRP B N 1
ATOM 5507 C CA . TRP B 1 348 ? -4.652 18.219 -16.203 1 97.94 348 TRP B CA 1
ATOM 5508 C C . TRP B 1 348 ? -4.625 19.516 -15.406 1 97.94 348 TRP B C 1
ATOM 5510 O O . TRP B 1 348 ? -5.566 20.312 -15.477 1 97.94 348 TRP B O 1
ATOM 5520 N N . VAL B 1 349 ? -3.641 19.594 -14.586 1 98 349 VAL B N 1
ATOM 5521 C CA . VAL B 1 349 ? -3.406 20.812 -13.812 1 98 349 VAL B CA 1
ATOM 5522 C C . VAL B 1 349 ? -2.174 21.531 -14.344 1 98 349 VAL B C 1
ATOM 5524 O O . VAL B 1 349 ? -1.133 20.922 -14.578 1 98 349 VAL B O 1
#

Sequence (698 aa):
MIQPICFGIIGFGWRAEAYLRIAKQLPHLFRISGIVVRNSAKYQEAADQWGVTLYESSSELTRHSDFLLVAVSKTAVPAVLEELASLHVPLLVETPPAFDEESFALMSKFAETNAHIQIAEQYPLQPHHTARMALICSGKLGQVHHVQVSSAHGYHGISLIRNWLSISDISCEIVARRFELPILEVPYRGRQVQDQIENELQDIAMLTFRNGKSALLDFTRSQYFSPLRQNRVLIRGSHGEIRDNEVTISVGAEAFDTYSIHRIQSGMEGSLGPLSLRELRAGQQCLYRNPFSSAPFSDEELAMAEILTRMSTYVRENIPFYSLTEALNDVRLSLAIEKSIATQAPVWVMIQPICFGIIGFGWRAEAYLRIAKQLPHLFRISGIVVRNSAKYQEAADQWGVTLYESSSELTRHSDFLLVAVSKTAVPAVLEELASLHVPLLVETPPAFDEESFALMSKFAETNAHIQIAEQYPLQPHHTARMALICSGKLGQVHHVQVSSAHGYHGISLIRNWLSISDISCEIVARRFELPILEVPYRGRQVQDQIENELQDIAMLTFRNGKSALLDFTRSQYFSPLRQNRVLIRGSHGEIRDNEVTISVGAEAFDTYSIHRIQSGMEGSLGPLSLRELRAGQQCLYRNPFSSAPFSDEELAMAEILTRMSTYVRENIPFYSLTEALNDVRLSLAIEKSIATQAPVWV

InterPro domains:
  IPR000683 Gfo/Idh/MocA-like oxidoreductase, N-terminal [PF01408] (7-114)
  IPR036291 NAD(P)-binding domain superfamily [SSF51735] (5-157)
  IPR051450 Gfo/Idh/MocA Oxidoreductases [PTHR43377] (4-244)

Solvent-accessible surface area (backbone atoms only — not comparable to full-atom values): 36701 Å² total; per-residue (Å²): 125,81,75,47,46,31,28,20,31,37,32,85,44,76,68,35,50,52,53,50,51,51,28,68,72,34,58,71,55,28,40,72,59,27,33,28,42,95,55,58,80,81,42,45,66,62,27,59,74,71,71,47,49,79,36,80,45,66,71,69,45,51,81,57,26,68,29,36,35,42,39,58,57,69,86,48,44,64,62,53,49,60,66,46,60,80,65,78,58,42,32,40,32,46,71,55,82,44,87,48,72,67,46,37,56,54,44,50,54,45,41,75,74,43,84,52,39,33,46,59,72,40,64,60,50,18,58,70,49,34,24,52,45,41,44,53,72,68,44,57,24,48,58,54,38,39,38,34,40,23,74,43,59,58,37,56,28,39,47,41,51,32,60,71,56,68,56,82,73,76,41,25,42,31,44,26,47,72,44,67,36,58,28,56,53,60,60,54,96,82,41,84,62,82,79,42,77,40,76,43,60,36,40,39,34,40,36,44,33,77,88,54,34,37,37,36,43,41,36,40,73,53,49,79,63,32,84,54,36,73,70,44,40,37,40,38,20,22,33,10,21,36,52,66,50,38,37,25,30,57,74,53,93,94,33,72,48,76,50,48,59,40,80,42,65,39,36,49,96,82,42,86,49,63,51,16,53,45,33,33,29,43,82,92,42,78,43,32,72,47,90,60,42,91,40,71,52,51,56,66,50,49,9,50,53,48,46,54,52,46,48,48,45,22,71,76,67,68,47,84,88,38,37,44,59,60,50,47,53,24,38,51,54,31,51,42,42,52,48,6,39,74,66,69,39,76,32,81,81,128,80,75,48,46,31,28,20,32,37,32,82,43,75,68,35,50,53,52,49,51,50,26,68,73,34,57,71,54,29,39,73,57,28,33,27,40,95,55,58,80,81,42,44,67,62,28,59,74,72,70,47,49,79,36,80,43,66,70,69,44,51,80,55,26,70,30,36,36,42,38,59,56,71,86,48,45,64,61,51,50,61,67,48,60,78,66,78,58,40,32,39,33,45,70,56,81,43,89,47,72,67,45,37,57,55,44,50,54,44,40,75,72,41,83,51,39,34,46,56,72,40,64,61,50,18,58,70,50,34,25,53,46,41,45,53,72,69,43,57,23,48,58,53,38,39,40,32,39,23,75,42,61,58,37,56,28,39,47,41,50,32,60,73,55,67,56,80,73,74,42,24,42,31,45,26,47,71,43,66,36,57,30,55,53,59,59,53,94,82,41,84,62,83,79,42,77,40,76,42,60,35,40,41,33,40,37,42,33,77,88,55,34,36,38,35,43,41,37,43,74,53,50,79,63,31,85,53,38,73,71,45,40,38,40,39,19,22,32,9,22,36,53,64,50,38,37,25,30,57,75,54,93,92,34,71,48,74,46,47,60,40,81,42,65,39,36,49,96,81,43,86,50,63,51,14,52,45,33,32,29,42,80,92,41,77,43,33,70,47,91,57,43,90,39,71,53,52,56,68,50,48,9,49,52,49,48,53,50,47,48,46,43,22,71,75,67,68,47,83,88,38,37,45,60,60,52,47,53,24,37,51,54,31,52,44,41,53,47,5,39,74,67,68,38,77,33,80,83